Protein AF-0000000086333723 (afdb_homodimer)

Foldseek 3Di:
DVVVVVVLVVVLVVLVVVLVVLLLVQLVVLLVVQVVVVVVLLVVLVVVLVVVCVVPVVDDSVNVLVVVVVVCVVVLNLQCRPPPPPPPPCRDSLNSSLQSLLLLLLLHQPNDDGDDPVSVVSSVVSNVPSNVSLVVSLVSLLVVVVCVQCPPQLVVCCVPVVDPSQVSLVVSLVVLVVVLCVPQQQVQLVVLCVQDVVADSVRSSVVSVSLLVSVNNNSDDPQSPHDPVVSSVSSVVVSVSNSVSNSSVSNSVVSVCPRVVNVVVVCVPPNDDCVVVVVPPVVVPVPCVVVPPPPPPDDDDPPPPPPDDPDDDPDDPDDDDDDDDDDDDDDDD/DVVVVVVVVVVLVVLVVVLVVLLLVQLVVLLVVQVVVVVVLLVVLVVVLVVVCVVPVVDDSVNVLVVVVVVCVVVLNLQCRPVPPPPPPCRPSLNSSLQSLLLLLLLHQPSDDGDDPVSVVSSVVSNVPSNVSLVVSLVSLLVVVVCVQCPPQLVVCCVPVVDPSQVSLVVSLVVLVVVLCVPQQQVQLVVLCVQDVVADSVRSSVVSVSLLVSVNNNSDDPQSPHDPVVSSVSSVVVSVSNSVSNSSVSNSVVSVCPRVVNVVVVCVPPNDDCVVVVVPPVVVVVPCVVVPPPPPPPPPPPPPPDPPPPDPPPDDPDDPDDPDDDDDDDDDD

pLDDT: mean 70.88, std 24.93, range [18.16, 96.94]

Structure (mmCIF, N/CA/C/O backbone):
data_AF-0000000086333723-model_v1
#
loop_
_entity.id
_entity.type
_entity.pdbx_description
1 polymer 'Potassium channel domain-containing protein'
#
loop_
_atom_site.group_PDB
_atom_site.id
_atom_site.type_symbol
_atom_site.label_atom_id
_atom_site.label_alt_id
_atom_site.label_comp_id
_atom_site.label_asym_id
_atom_site.label_entity_id
_atom_site.label_seq_id
_atom_site.pdbx_PDB_ins_code
_atom_site.Cartn_x
_atom_site.Cartn_y
_atom_site.Cartn_z
_atom_site.occupancy
_atom_site.B_iso_or_equiv
_atom_site.auth_seq_id
_atom_site.auth_comp_id
_atom_site.auth_asym_id
_atom_site.auth_atom_id
_atom_site.pdbx_PDB_model_num
ATOM 1 N N . MET A 1 1 ? 24.734 -28.641 -18.281 1 57.97 1 MET A N 1
ATOM 2 C CA . MET A 1 1 ? 23.984 -28.344 -17.062 1 57.97 1 MET A CA 1
ATOM 3 C C . MET A 1 1 ? 24.625 -27.188 -16.297 1 57.97 1 MET A C 1
ATOM 5 O O . MET A 1 1 ? 23.938 -26.266 -15.844 1 57.97 1 MET A O 1
ATOM 9 N N . ALA A 1 2 ? 25.969 -27.141 -16.312 1 63.78 2 ALA A N 1
ATOM 10 C CA . ALA A 1 2 ? 26.719 -26.094 -15.617 1 63.78 2 ALA A CA 1
ATOM 11 C C . ALA A 1 2 ? 26.609 -24.766 -16.359 1 63.78 2 ALA A C 1
ATOM 13 O O . ALA A 1 2 ? 26.469 -23.703 -15.727 1 63.78 2 ALA A O 1
ATOM 14 N N . LEU A 1 3 ? 26.547 -24.797 -17.625 1 61.94 3 LEU A N 1
ATOM 15 C CA . LEU A 1 3 ? 26.484 -23.578 -18.422 1 61.94 3 LEU A CA 1
ATOM 16 C C . LEU A 1 3 ? 25.141 -22.891 -18.25 1 61.94 3 LEU A C 1
ATOM 18 O O . LEU A 1 3 ? 25.078 -21.656 -18.141 1 61.94 3 LEU A O 1
ATOM 22 N N . ARG A 1 4 ? 24.125 -23.656 -18.172 1 65.62 4 ARG A N 1
ATOM 23 C CA . ARG A 1 4 ? 22.797 -23.109 -17.969 1 65.62 4 ARG A CA 1
ATOM 24 C C . ARG A 1 4 ? 22.656 -22.469 -16.594 1 65.62 4 ARG A C 1
ATOM 26 O O . ARG A 1 4 ? 22.016 -21.422 -16.438 1 65.62 4 ARG A O 1
ATOM 33 N N . ARG A 1 5 ? 23.312 -23.125 -15.695 1 69.44 5 ARG A N 1
ATOM 34 C CA . ARG A 1 5 ? 23.312 -22.578 -14.344 1 69.44 5 ARG A CA 1
ATOM 35 C C . ARG A 1 5 ? 24.062 -21.25 -14.297 1 69.44 5 ARG A C 1
ATOM 37 O O . ARG A 1 5 ? 23.609 -20.297 -13.633 1 69.44 5 ARG A O 1
ATOM 44 N N . LEU A 1 6 ? 25.109 -21.234 -14.945 1 68.19 6 LEU A N 1
ATOM 45 C CA . LEU A 1 6 ? 25.891 -20 -14.984 1 68.19 6 LEU A CA 1
ATOM 46 C C . LEU A 1 6 ? 25.109 -18.891 -15.695 1 68.19 6 LEU A C 1
ATOM 48 O O . LEU A 1 6 ? 25.156 -17.734 -15.281 1 68.19 6 LEU A O 1
ATOM 52 N N . LEU A 1 7 ? 24.438 -19.219 -16.688 1 67.75 7 LEU A N 1
ATOM 53 C CA . LEU A 1 7 ? 23.656 -18.234 -17.438 1 67.75 7 LEU A CA 1
ATOM 54 C C . LEU A 1 7 ? 22.484 -17.734 -16.609 1 67.75 7 LEU A C 1
ATOM 56 O O . LEU A 1 7 ? 22.156 -16.547 -16.656 1 67.75 7 LEU A O 1
ATOM 60 N N . ARG A 1 8 ? 22.047 -18.703 -15.898 1 71.94 8 ARG A N 1
ATOM 61 C CA . ARG A 1 8 ? 20.922 -18.344 -15.039 1 71.94 8 ARG A CA 1
ATOM 62 C C . ARG A 1 8 ? 21.375 -17.422 -13.914 1 71.94 8 ARG A C 1
ATOM 64 O O . ARG A 1 8 ? 20.688 -16.453 -13.57 1 71.94 8 ARG A O 1
ATOM 71 N N . GLU A 1 9 ? 22.469 -17.766 -13.414 1 75.56 9 GLU A N 1
ATOM 72 C CA . GLU A 1 9 ? 23.031 -16.922 -12.359 1 75.56 9 GLU A CA 1
ATOM 73 C C . GLU A 1 9 ? 23.359 -15.531 -12.875 1 75.56 9 GLU A C 1
ATOM 75 O O . GLU A 1 9 ? 23.141 -14.531 -12.188 1 75.56 9 GLU A O 1
ATOM 80 N N . ARG A 1 10 ? 23.812 -15.547 -14.039 1 75.81 10 ARG A N 1
ATOM 81 C CA . ARG A 1 10 ? 24.141 -14.258 -14.641 1 75.81 10 ARG A CA 1
ATOM 82 C C . ARG A 1 10 ? 22.875 -13.461 -14.945 1 75.81 10 ARG A C 1
ATOM 84 O O . ARG A 1 10 ? 22.844 -12.242 -14.766 1 75.81 10 ARG A O 1
ATOM 91 N N . ALA A 1 11 ? 21.906 -14.164 -15.336 1 79 11 ALA A N 1
ATOM 92 C CA . ALA A 1 11 ? 20.641 -13.5 -15.648 1 79 11 ALA A CA 1
ATOM 93 C C . ALA A 1 11 ? 19.984 -12.93 -14.391 1 79 11 ALA A C 1
ATOM 95 O O . ALA A 1 11 ? 19.438 -11.828 -14.414 1 79 11 ALA A O 1
ATOM 96 N N . PHE A 1 12 ? 20.109 -13.664 -13.383 1 81.56 12 PHE A N 1
ATOM 97 C CA . PHE A 1 12 ? 19.562 -13.195 -12.109 1 81.56 12 PHE A CA 1
ATOM 98 C C . PHE A 1 12 ? 20.328 -11.969 -11.617 1 81.56 12 PHE A C 1
ATOM 100 O O . PHE A 1 12 ? 19.734 -11.016 -11.117 1 81.56 12 PHE A O 1
ATOM 107 N N . CYS A 1 13 ? 21.609 -12.023 -11.758 1 83.56 13 CYS A N 1
ATOM 108 C CA . CYS A 1 13 ? 22.422 -10.883 -11.367 1 83.56 13 CYS A CA 1
ATOM 109 C C . CYS A 1 13 ? 22.094 -9.656 -12.211 1 83.56 13 CYS A C 1
ATOM 111 O O . CYS A 1 13 ? 22.047 -8.539 -11.703 1 83.56 13 CYS A O 1
ATOM 113 N N . LEU A 1 14 ? 21.797 -9.867 -13.406 1 86.44 14 LEU A N 1
ATOM 114 C CA . LEU A 1 14 ? 21.422 -8.766 -14.289 1 86.44 14 LEU A CA 1
ATOM 115 C C . LEU A 1 14 ? 20.078 -8.172 -13.883 1 86.44 14 LEU A C 1
ATOM 117 O O . LEU A 1 14 ? 19.891 -6.953 -13.922 1 86.44 14 LEU A O 1
ATOM 121 N N . LEU A 1 15 ? 19.203 -9.016 -13.516 1 86.94 15 LEU A N 1
ATOM 122 C CA . LEU A 1 15 ? 17.891 -8.539 -13.07 1 86.94 15 LEU A CA 1
ATOM 123 C C . LEU A 1 15 ? 18.016 -7.75 -11.766 1 86.94 15 LEU A C 1
ATOM 125 O O . LEU A 1 15 ? 17.375 -6.707 -11.609 1 86.94 15 LEU A O 1
ATOM 129 N N . ALA A 1 16 ? 18.844 -8.227 -10.883 1 87.31 16 ALA A N 1
ATOM 130 C CA . ALA A 1 16 ? 19.047 -7.555 -9.602 1 87.31 16 ALA A CA 1
ATOM 131 C C . ALA A 1 16 ? 19.719 -6.207 -9.797 1 87.31 16 ALA A C 1
ATOM 133 O O . ALA A 1 16 ? 19.312 -5.203 -9.211 1 87.31 16 ALA A O 1
ATOM 134 N N . VAL A 1 17 ? 20.719 -6.188 -10.633 1 90.75 17 VAL A N 1
ATOM 135 C CA . VAL A 1 17 ? 21.438 -4.949 -10.914 1 90.75 17 VAL A CA 1
ATOM 136 C C . VAL A 1 17 ? 20.516 -3.984 -11.656 1 90.75 17 VAL A C 1
ATOM 138 O O . VAL A 1 17 ? 20.516 -2.781 -11.383 1 90.75 17 VAL A O 1
ATOM 141 N N . GLY A 1 18 ? 19.766 -4.523 -12.594 1 91.56 18 GLY A N 1
ATOM 142 C CA . GLY A 1 18 ? 18.781 -3.711 -13.289 1 91.56 18 GLY A CA 1
ATOM 143 C C . GLY A 1 18 ? 17.766 -3.084 -12.367 1 91.56 18 GLY A C 1
ATOM 144 O O . GLY A 1 18 ? 17.359 -1.938 -12.562 1 91.56 18 GLY A O 1
ATOM 145 N N . TYR A 1 19 ? 17.375 -3.812 -11.383 1 92.44 19 TYR A N 1
ATOM 146 C CA . TYR A 1 19 ? 16.406 -3.299 -10.414 1 92.44 19 TYR A CA 1
ATOM 147 C C . TYR A 1 19 ? 17.016 -2.182 -9.578 1 92.44 19 TYR A C 1
ATOM 149 O O . TYR A 1 19 ? 16.375 -1.164 -9.32 1 92.44 19 TYR A O 1
ATOM 157 N N . VAL A 1 20 ? 18.25 -2.332 -9.125 1 92.25 20 VAL A N 1
ATOM 158 C CA . VAL A 1 20 ? 18.953 -1.303 -8.352 1 92.25 20 VAL A CA 1
ATOM 159 C C . VAL A 1 20 ? 19.109 -0.044 -9.203 1 92.25 20 VAL A C 1
ATOM 161 O O . VAL A 1 20 ? 18.922 1.072 -8.711 1 92.25 20 VAL A O 1
ATOM 164 N N . LEU A 1 21 ? 19.359 -0.214 -10.453 1 94.19 21 LEU A N 1
ATOM 165 C CA . LEU A 1 21 ? 19.484 0.912 -11.375 1 94.19 21 LEU A CA 1
ATOM 166 C C . LEU A 1 21 ? 18.141 1.599 -11.562 1 94.19 21 LEU A C 1
ATOM 168 O O . LEU A 1 21 ? 18.062 2.826 -11.648 1 94.19 21 LEU A O 1
ATOM 172 N N . LEU A 1 22 ? 17.141 0.774 -11.648 1 95.44 22 LEU A N 1
ATOM 173 C CA . LEU A 1 22 ? 15.789 1.322 -11.766 1 95.44 22 LEU A CA 1
ATOM 174 C C . LEU A 1 22 ? 15.453 2.182 -10.547 1 95.44 22 LEU A C 1
ATOM 176 O O . LEU A 1 22 ? 14.883 3.268 -10.695 1 95.44 22 LEU A O 1
ATOM 180 N N . LEU A 1 23 ? 15.828 1.769 -9.398 1 95.06 23 LEU A N 1
ATOM 181 C CA . LEU A 1 23 ? 15.578 2.525 -8.18 1 95.06 23 LEU A CA 1
ATOM 182 C C . LEU A 1 23 ? 16.406 3.805 -8.156 1 95.06 23 LEU A C 1
ATOM 184 O O . LEU A 1 23 ? 15.898 4.875 -7.82 1 95.06 23 LEU A O 1
ATOM 188 N N . ALA A 1 24 ? 17.656 3.73 -8.523 1 94.69 24 ALA A N 1
ATOM 189 C CA . ALA A 1 24 ? 18.547 4.891 -8.523 1 94.69 24 ALA A CA 1
ATOM 190 C C . ALA A 1 24 ? 18.078 5.938 -9.531 1 94.69 24 ALA A C 1
ATOM 192 O O . ALA A 1 24 ? 18.047 7.129 -9.227 1 94.69 24 ALA A O 1
ATOM 193 N N . LEU A 1 25 ? 17.672 5.457 -10.68 1 95.19 25 LEU A N 1
ATOM 194 C CA . LEU A 1 25 ? 17.188 6.371 -11.719 1 95.19 25 LEU A CA 1
ATOM 195 C C . LEU A 1 25 ? 15.867 7.012 -11.312 1 95.19 25 LEU A C 1
ATOM 197 O O . LEU A 1 25 ? 15.625 8.18 -11.609 1 95.19 25 LEU A O 1
ATOM 201 N N . GLY A 1 26 ? 15.086 6.23 -10.688 1 95.31 26 GLY A N 1
ATOM 202 C CA . GLY A 1 26 ? 13.844 6.805 -10.188 1 95.31 26 GLY A CA 1
ATOM 203 C C . GLY A 1 26 ? 14.062 7.867 -9.133 1 95.31 26 GLY A C 1
ATOM 204 O O . GLY A 1 26 ? 13.406 8.906 -9.148 1 95.31 26 GLY A O 1
ATOM 205 N N . GLY A 1 27 ? 14.922 7.562 -8.156 1 94.19 27 GLY A N 1
ATOM 206 C CA . GLY A 1 27 ? 15.242 8.547 -7.133 1 94.19 27 GLY A CA 1
ATOM 207 C C . GLY A 1 27 ? 15.828 9.828 -7.703 1 94.19 27 GLY A C 1
ATOM 208 O O . GLY A 1 27 ? 15.43 10.922 -7.309 1 94.19 27 GLY A O 1
ATOM 209 N N . LEU A 1 28 ? 16.75 9.68 -8.648 1 94.31 28 LEU A N 1
ATOM 210 C CA . LEU A 1 28 ? 17.375 10.836 -9.281 1 94.31 28 LEU A CA 1
ATOM 211 C C . LEU A 1 28 ? 16.359 11.625 -10.102 1 94.31 28 LEU A C 1
ATOM 213 O O . LEU A 1 28 ? 16.344 12.859 -10.047 1 94.31 28 LEU A O 1
ATOM 217 N N . GLY A 1 29 ? 15.594 10.898 -10.867 1 93.75 29 GLY A N 1
ATOM 218 C CA . GLY A 1 29 ? 14.57 11.562 -11.656 1 93.75 29 GLY A CA 1
ATOM 219 C C . GLY A 1 29 ? 13.562 12.32 -10.82 1 93.75 29 GLY A C 1
ATOM 220 O O . GLY A 1 29 ? 13.211 13.453 -11.133 1 93.75 29 GLY A O 1
ATOM 221 N N . PHE A 1 30 ? 13.117 11.711 -9.766 1 92.75 30 PHE A N 1
ATOM 222 C CA . PHE A 1 30 ? 12.141 12.352 -8.883 1 92.75 30 PHE A CA 1
ATOM 223 C C . PHE A 1 30 ? 12.75 13.562 -8.195 1 92.75 30 PHE A C 1
ATOM 225 O O . PHE A 1 30 ? 12.086 14.594 -8.039 1 92.75 30 PHE A O 1
ATOM 232 N N . MET A 1 31 ? 13.984 13.438 -7.789 1 91.31 31 MET A N 1
ATOM 233 C CA . MET A 1 31 ? 14.68 14.555 -7.148 1 91.31 31 MET A CA 1
ATOM 234 C C . MET A 1 31 ? 14.781 15.742 -8.094 1 91.31 31 MET A C 1
ATOM 236 O O . MET A 1 31 ? 14.484 16.875 -7.703 1 91.31 31 MET A O 1
ATOM 240 N N . LEU A 1 32 ? 15.102 15.555 -9.336 1 91.38 32 LEU A N 1
ATOM 241 C CA . LEU A 1 32 ? 15.312 16.625 -10.305 1 91.38 32 LEU A CA 1
ATOM 242 C C . LEU A 1 32 ? 13.984 17.266 -10.695 1 91.38 32 LEU A C 1
ATOM 244 O O . LEU A 1 32 ? 13.914 18.484 -10.867 1 91.38 32 LEU A O 1
ATOM 248 N N . LEU A 1 33 ? 12.969 16.516 -10.766 1 90.38 33 LEU A N 1
ATOM 249 C CA . LEU A 1 33 ? 11.672 17.031 -11.195 1 90.38 33 LEU A CA 1
ATOM 250 C C . LEU A 1 33 ? 11.031 17.875 -10.102 1 90.38 33 LEU A C 1
ATOM 252 O O . LEU A 1 33 ? 10.352 18.859 -10.391 1 90.38 33 LEU A O 1
ATOM 256 N N . GLU A 1 34 ? 11.211 17.469 -8.836 1 88.88 34 GLU A N 1
ATOM 257 C CA . GLU A 1 34 ? 10.438 18.078 -7.754 1 88.88 34 GLU A CA 1
ATOM 258 C C . GLU A 1 34 ? 11.258 19.125 -7.016 1 88.88 34 GLU A C 1
ATOM 260 O O . GLU A 1 34 ? 10.711 19.906 -6.227 1 88.88 34 GLU A O 1
ATOM 265 N N . ARG A 1 35 ? 12.453 19.281 -7.273 1 83.31 35 ARG A N 1
ATOM 266 C CA . ARG A 1 35 ? 13.312 20.219 -6.562 1 83.31 35 ARG A CA 1
ATOM 267 C C . ARG A 1 35 ? 12.836 21.656 -6.754 1 83.31 35 ARG A C 1
ATOM 269 O O . ARG A 1 35 ? 12.797 22.438 -5.797 1 83.31 35 ARG A O 1
ATOM 276 N N . THR A 1 36 ? 12.445 21.922 -7.91 1 82.12 36 THR A N 1
ATOM 277 C CA . THR A 1 36 ? 12.039 23.297 -8.203 1 82.12 36 THR A CA 1
ATOM 278 C C . THR A 1 36 ? 10.703 23.625 -7.543 1 82.12 36 THR A C 1
ATOM 280 O O . THR A 1 36 ? 10.539 24.703 -6.965 1 82.12 36 THR A O 1
ATOM 283 N N . GLU A 1 37 ? 9.797 22.719 -7.621 1 80.44 37 GLU A N 1
ATOM 284 C CA . GLU A 1 37 ? 8.477 22.953 -7.039 1 80.44 37 GLU A CA 1
ATOM 285 C C . GLU A 1 37 ? 8.555 23.031 -5.516 1 80.44 37 GLU A C 1
ATOM 287 O O . GLU A 1 37 ? 7.809 23.797 -4.887 1 80.44 37 GLU A O 1
ATOM 292 N N . GLU A 1 38 ? 9.398 22.25 -4.953 1 78.5 38 GLU A N 1
ATOM 293 C CA . GLU A 1 38 ? 9.578 22.266 -3.502 1 78.5 38 GLU A CA 1
ATOM 294 C C . GLU A 1 38 ? 10.07 23.641 -3.029 1 78.5 38 GLU A C 1
ATOM 296 O O . GLU A 1 38 ? 9.594 24.156 -2.016 1 78.5 38 GLU A O 1
ATOM 301 N N . SER A 1 39 ? 10.953 24.141 -3.746 1 78.06 39 SER A N 1
ATOM 302 C CA . SER A 1 39 ? 11.484 25.438 -3.369 1 78.06 39 SER A CA 1
ATOM 303 C C . SER A 1 39 ? 10.43 26.531 -3.496 1 78.06 39 SER A C 1
ATOM 305 O O . SER A 1 39 ? 10.383 27.453 -2.682 1 78.06 39 SER A O 1
ATOM 307 N N . ALA A 1 40 ? 9.625 26.359 -4.484 1 77.38 40 ALA A N 1
ATOM 308 C CA . ALA A 1 40 ? 8.555 27.344 -4.672 1 77.38 40 ALA A CA 1
ATOM 309 C C . ALA A 1 40 ? 7.539 27.266 -3.529 1 77.38 40 ALA A C 1
ATOM 311 O O . ALA A 1 40 ? 7.074 28.297 -3.037 1 77.38 40 ALA A O 1
ATOM 312 N N . LEU A 1 41 ? 7.191 26.047 -3.146 1 73.94 41 LEU A N 1
ATOM 313 C CA . LEU A 1 41 ? 6.242 25.859 -2.057 1 73.94 41 LEU A CA 1
ATOM 314 C C . LEU A 1 41 ? 6.816 26.375 -0.741 1 73.94 41 LEU A C 1
ATOM 316 O O . LEU A 1 41 ? 6.094 26.969 0.06 1 73.94 41 LEU A O 1
ATOM 320 N N . ALA A 1 42 ? 8.039 26.109 -0.513 1 74.12 42 ALA A N 1
ATOM 321 C CA . ALA A 1 42 ? 8.695 26.594 0.699 1 74.12 42 ALA A CA 1
ATOM 322 C C . ALA A 1 42 ? 8.703 28.109 0.739 1 74.12 42 ALA A C 1
ATOM 324 O O . ALA A 1 42 ? 8.492 28.719 1.795 1 74.12 42 ALA A O 1
ATOM 325 N N . ALA A 1 43 ? 8.93 28.641 -0.372 1 75.75 43 ALA A N 1
ATOM 326 C CA . ALA A 1 43 ? 8.922 30.109 -0.461 1 75.75 43 ALA A CA 1
ATOM 327 C C . ALA A 1 43 ? 7.531 30.672 -0.189 1 75.75 43 ALA A C 1
ATOM 329 O O . ALA A 1 43 ? 7.391 31.672 0.504 1 75.75 43 ALA A O 1
ATOM 330 N N . GLU A 1 44 ? 6.555 30 -0.724 1 74.06 44 GLU A N 1
ATOM 331 C CA . GLU A 1 44 ? 5.18 30.422 -0.494 1 74.06 44 GLU A CA 1
ATOM 332 C C . GLU A 1 44 ? 4.805 30.312 0.981 1 74.06 44 GLU A C 1
ATOM 334 O O . GLU A 1 44 ? 4.152 31.203 1.531 1 74.06 44 GLU A O 1
ATOM 339 N N . ALA A 1 45 ? 5.184 29.219 1.586 1 73.12 45 ALA A N 1
ATOM 340 C CA . ALA A 1 45 ? 4.891 29 3.002 1 73.12 45 ALA A CA 1
ATOM 341 C C . ALA A 1 45 ? 5.594 30.047 3.863 1 73.12 45 ALA A C 1
ATOM 343 O O . ALA A 1 45 ? 5.016 30.562 4.824 1 73.12 45 ALA A O 1
ATOM 344 N N . ARG A 1 46 ? 6.781 30.344 3.51 1 73.56 46 ARG A N 1
ATOM 345 C CA . ARG A 1 46 ? 7.52 31.375 4.227 1 73.56 46 ARG A CA 1
ATOM 346 C C . ARG A 1 46 ? 6.875 32.75 4.031 1 73.56 46 ARG A C 1
ATOM 348 O O . ARG A 1 46 ? 6.828 33.562 4.965 1 73.56 46 ARG A O 1
ATOM 355 N N . GLY A 1 47 ? 6.438 32.875 2.848 1 76.56 47 GLY A N 1
ATOM 356 C CA . GLY A 1 47 ? 5.746 34.125 2.576 1 76.56 47 GLY A CA 1
ATOM 357 C C . GLY A 1 47 ? 4.465 34.281 3.371 1 76.56 47 GLY A C 1
ATOM 358 O O . GLY A 1 47 ? 4.184 35.344 3.9 1 76.56 47 GLY A O 1
ATOM 359 N N . LEU A 1 48 ? 3.639 33.25 3.467 1 75.44 48 LEU A N 1
ATOM 360 C CA . LEU A 1 48 ? 2.4 33.25 4.234 1 75.44 48 LEU A CA 1
ATOM 361 C C . LEU A 1 48 ? 2.68 33.5 5.715 1 75.44 48 LEU A C 1
ATOM 363 O O . LEU A 1 48 ? 1.96 34.281 6.367 1 75.44 48 LEU A O 1
ATOM 367 N N . ARG A 1 49 ? 3.684 32.812 6.203 1 77.56 49 ARG A N 1
ATOM 368 C CA . ARG A 1 49 ? 4.078 33 7.598 1 77.56 49 ARG A CA 1
ATOM 369 C C . ARG A 1 49 ? 4.508 34.438 7.863 1 77.56 49 ARG A C 1
ATOM 371 O O . ARG A 1 49 ? 4.094 35.031 8.852 1 77.56 49 ARG A O 1
ATOM 378 N N . ALA A 1 50 ? 5.305 34.938 6.969 1 81.38 50 ALA A N 1
ATOM 379 C CA . ALA A 1 50 ? 5.801 36.312 7.121 1 81.38 50 ALA A CA 1
ATOM 380 C C . ALA A 1 50 ? 4.66 37.312 7.043 1 81.38 50 ALA A C 1
ATOM 382 O O . ALA A 1 50 ? 4.621 38.281 7.812 1 81.38 50 ALA A O 1
ATOM 383 N N . ARG A 1 51 ? 3.785 37.125 6.148 1 82.69 51 ARG A N 1
ATOM 384 C CA . ARG A 1 51 ? 2.639 38.031 6.004 1 82.69 51 ARG A CA 1
ATOM 385 C C . ARG A 1 51 ? 1.755 38 7.246 1 82.69 51 ARG A C 1
ATOM 387 O O . ARG A 1 51 ? 1.255 39.031 7.691 1 82.69 51 ARG A O 1
ATOM 394 N N . PHE A 1 52 ? 1.507 36.812 7.82 1 81.88 52 PHE A N 1
ATOM 395 C CA . PHE A 1 52 ? 0.69 36.656 9.016 1 81.88 52 PHE A CA 1
ATOM 396 C C . PHE A 1 52 ? 1.326 37.375 10.203 1 81.88 52 PHE A C 1
ATOM 398 O O . PHE A 1 52 ? 0.635 38.062 10.977 1 81.88 52 PHE A O 1
ATOM 405 N N . LEU A 1 53 ? 2.604 37.219 10.336 1 83.38 53 LEU A N 1
ATOM 406 C CA . LEU A 1 53 ? 3.32 37.875 11.438 1 83.38 53 LEU A CA 1
ATOM 407 C C . LEU A 1 53 ? 3.334 39.375 11.281 1 83.38 53 LEU A C 1
ATOM 409 O O . LEU A 1 53 ? 3.326 40.094 12.281 1 83.38 53 LEU A O 1
ATOM 413 N N . ARG A 1 54 ? 3.359 39.781 10.055 1 84.62 54 ARG A N 1
ATOM 414 C CA . ARG A 1 54 ? 3.326 41.219 9.789 1 84.62 54 ARG A CA 1
ATOM 415 C C . ARG A 1 54 ? 1.958 41.812 10.125 1 84.62 54 ARG A C 1
ATOM 417 O O . ARG A 1 54 ? 1.863 42.906 10.664 1 84.62 54 ARG A O 1
ATOM 424 N N . GLU A 1 55 ? 0.91 41.125 9.781 1 85.62 55 GLU A N 1
ATOM 425 C CA . GLU A 1 55 ? -0.455 41.594 10.008 1 85.62 55 GLU A CA 1
ATOM 426 C C . GLU A 1 55 ? -0.837 41.5 11.477 1 85.62 55 GLU A C 1
ATOM 428 O O . GLU A 1 55 ? -1.723 42.219 11.945 1 85.62 55 GLU A O 1
ATOM 433 N N . HIS A 1 56 ? -0.247 40.562 12.172 1 83.44 56 HIS A N 1
ATOM 434 C CA . HIS A 1 56 ? -0.53 40.406 13.594 1 83.44 56 HIS A CA 1
ATOM 435 C C . HIS A 1 56 ? 0.745 40.5 14.43 1 83.44 56 HIS A C 1
ATOM 437 O O . HIS A 1 56 ? 1.275 39.469 14.875 1 83.44 56 HIS A O 1
ATOM 443 N N . PRO A 1 57 ? 1.181 41.688 14.719 1 81.44 57 PRO A N 1
ATOM 444 C CA . PRO A 1 57 ? 2.467 41.906 15.383 1 81.44 57 PRO A CA 1
ATOM 445 C C . PRO A 1 57 ? 2.479 41.406 16.828 1 81.44 57 PRO A C 1
ATOM 447 O O . PRO A 1 57 ? 3.549 41.219 17.422 1 81.44 57 PRO A O 1
ATOM 450 N N . CYS A 1 58 ? 1.35 41 17.391 1 81.81 58 CYS A N 1
ATOM 451 C CA . CYS A 1 58 ? 1.284 40.531 18.766 1 81.81 58 CYS A CA 1
ATOM 452 C C . CYS A 1 58 ? 1.778 39.094 18.844 1 81.81 58 CYS A C 1
ATOM 454 O O . CYS A 1 58 ? 2.094 38.594 19.938 1 81.81 58 CYS A O 1
ATOM 456 N N . VAL A 1 59 ? 1.78 38.5 17.703 1 82.81 59 VAL A N 1
ATOM 457 C CA . VAL A 1 59 ? 2.168 37.094 17.688 1 82.81 59 VAL A CA 1
ATOM 458 C C . VAL A 1 59 ? 3.67 36.969 17.453 1 82.81 59 VAL A C 1
ATOM 460 O O . VAL A 1 59 ? 4.188 37.469 16.453 1 82.81 59 VAL A O 1
ATOM 463 N N . ARG A 1 60 ? 4.383 36.469 18.453 1 81.81 60 ARG A N 1
ATOM 464 C CA . ARG A 1 60 ? 5.801 36.188 18.266 1 81.81 60 ARG A CA 1
ATOM 465 C C . ARG A 1 60 ? 6.004 35 17.328 1 81.81 60 ARG A C 1
ATOM 467 O O . ARG A 1 60 ? 5.215 34.031 17.344 1 81.81 60 ARG A O 1
ATOM 474 N N . ALA A 1 61 ? 6.926 35.031 16.5 1 81.06 61 ALA A N 1
ATOM 475 C CA . ALA A 1 61 ? 7.25 33.969 15.547 1 81.06 61 ALA A CA 1
ATOM 476 C C . ALA A 1 61 ? 7.398 32.625 16.25 1 81.06 61 ALA A C 1
ATOM 478 O O . ALA A 1 61 ? 6.922 31.594 15.758 1 81.06 61 ALA A O 1
ATOM 479 N N . ARG A 1 62 ? 7.945 32.656 17.406 1 77.69 62 ARG A N 1
ATOM 480 C CA . ARG A 1 62 ? 8.18 31.438 18.156 1 77.69 62 ARG A CA 1
ATOM 481 C C . ARG A 1 62 ? 6.863 30.828 18.625 1 77.69 62 ARG A C 1
ATOM 483 O O . ARG A 1 62 ? 6.711 29.609 18.656 1 77.69 62 ARG A O 1
ATOM 490 N N . ALA A 1 63 ? 5.922 31.672 18.938 1 77 63 ALA A N 1
ATOM 491 C CA . ALA A 1 63 ? 4.625 31.203 19.406 1 77 63 ALA A CA 1
ATOM 492 C C . ALA A 1 63 ? 3.834 30.547 18.281 1 77 63 ALA A C 1
ATOM 494 O O . ALA A 1 63 ? 3.17 29.531 18.484 1 77 63 ALA A O 1
ATOM 495 N N . LEU A 1 64 ? 3.938 31.188 17.125 1 77.12 64 LEU A N 1
ATOM 496 C CA . LEU A 1 64 ? 3.258 30.625 15.969 1 77.12 64 LEU A CA 1
ATOM 497 C C . LEU A 1 64 ? 3.859 29.281 15.586 1 77.12 64 LEU A C 1
ATOM 499 O O . LEU A 1 64 ? 3.129 28.328 15.273 1 77.12 64 LEU A O 1
ATOM 503 N N . ASP A 1 65 ? 5.18 29.172 15.664 1 72.94 65 ASP A N 1
ATOM 504 C CA . ASP A 1 65 ? 5.859 27.922 15.359 1 72.94 65 ASP A CA 1
ATOM 505 C C . ASP A 1 65 ? 5.504 26.844 16.375 1 72.94 65 ASP A C 1
ATOM 507 O O . ASP A 1 65 ? 5.344 25.672 16.016 1 72.94 65 ASP A O 1
ATOM 511 N N . ALA A 1 66 ? 5.383 27.219 17.609 1 72.62 66 ALA A N 1
ATOM 512 C CA . ALA A 1 66 ? 5.008 26.266 18.656 1 72.62 66 ALA A CA 1
ATOM 513 C C . ALA A 1 66 ? 3.59 25.75 18.453 1 72.62 66 ALA A C 1
ATOM 515 O O . ALA A 1 66 ? 3.32 24.562 18.641 1 72.62 66 ALA A O 1
ATOM 516 N N . LEU A 1 67 ? 2.74 26.656 18.031 1 71.62 67 LEU A N 1
ATOM 517 C CA . LEU A 1 67 ? 1.373 26.25 17.734 1 71.62 67 LEU A CA 1
ATOM 518 C C . LEU A 1 67 ? 1.34 25.266 16.562 1 71.62 67 LEU A C 1
ATOM 520 O O . LEU A 1 67 ? 0.65 24.25 16.625 1 71.62 67 LEU A O 1
ATOM 524 N N . ALA A 1 68 ? 2.084 25.641 15.555 1 70.12 68 ALA A N 1
ATOM 525 C CA . ALA A 1 68 ? 2.139 24.781 14.367 1 70.12 68 ALA A CA 1
ATOM 526 C C . ALA A 1 68 ? 2.695 23.406 14.711 1 70.12 68 ALA A C 1
ATOM 528 O O . ALA A 1 68 ? 2.178 22.391 14.242 1 70.12 68 ALA A O 1
ATOM 529 N N . ARG A 1 69 ? 3.66 23.328 15.531 1 65.94 69 ARG A N 1
ATOM 530 C CA . ARG A 1 69 ? 4.273 22.062 15.938 1 65.94 69 ARG A CA 1
ATOM 531 C C . ARG A 1 69 ? 3.309 21.234 16.766 1 65.94 69 ARG A C 1
ATOM 533 O O . ARG A 1 69 ? 3.184 20.016 16.562 1 65.94 69 ARG A O 1
ATOM 540 N N . ARG A 1 70 ? 2.672 21.859 17.688 1 66.25 70 ARG A N 1
ATOM 541 C CA . ARG A 1 70 ? 1.732 21.141 18.547 1 66.25 70 ARG A CA 1
ATOM 542 C C . ARG A 1 70 ? 0.519 20.672 17.766 1 66.25 70 ARG A C 1
ATOM 544 O O . ARG A 1 70 ? -0.012 19.594 18.016 1 66.25 70 ARG A O 1
ATOM 551 N N . ALA A 1 71 ? 0.127 21.531 16.859 1 64.62 71 ALA A N 1
ATOM 552 C CA . ALA A 1 71 ? -0.999 21.156 16.016 1 64.62 71 ALA A CA 1
ATOM 553 C C . ALA A 1 71 ? -0.641 19.969 15.125 1 64.62 71 ALA A C 1
ATOM 555 O O . ALA A 1 71 ? -1.468 19.078 14.906 1 64.62 71 ALA A O 1
ATOM 556 N N . LEU A 1 72 ? 0.547 20.016 14.664 1 61.72 72 LEU A N 1
ATOM 557 C CA . LEU A 1 72 ? 1.024 18.906 13.828 1 61.72 72 LEU A CA 1
ATOM 558 C C . LEU A 1 72 ? 1.185 17.641 14.648 1 61.72 72 LEU A C 1
ATOM 560 O O . LEU A 1 72 ? 0.887 16.547 14.164 1 61.72 72 LEU A O 1
ATOM 564 N N . HIS A 1 73 ? 1.695 17.75 15.828 1 56.88 73 HIS A N 1
ATOM 565 C CA . HIS A 1 73 ? 1.833 16.594 16.719 1 56.88 73 HIS A CA 1
ATOM 566 C C . HIS A 1 73 ? 0.47 16.031 17.094 1 56.88 73 HIS A C 1
ATOM 568 O O . HIS A 1 73 ? 0.304 14.805 17.188 1 56.88 73 HIS A O 1
ATOM 574 N N . ALA A 1 74 ? -0.388 16.891 17.453 1 53.28 74 ALA A N 1
ATOM 575 C CA . ALA A 1 74 ? -1.732 16.453 17.812 1 53.28 74 ALA A CA 1
ATOM 576 C C . ALA A 1 74 ? -2.418 15.758 16.641 1 53.28 74 ALA A C 1
ATOM 578 O O . ALA A 1 74 ? -3.23 14.852 16.844 1 53.28 74 ALA A O 1
ATOM 579 N N . GLY A 1 75 ? -2.225 16.266 15.445 1 49.19 75 GLY A N 1
ATOM 580 C CA . GLY A 1 75 ? -2.898 15.688 14.297 1 49.19 75 GLY A CA 1
ATOM 581 C C . GLY A 1 75 ? -2.188 14.469 13.734 1 49.19 75 GLY A C 1
ATOM 582 O O . GLY A 1 75 ? -2.65 13.859 12.766 1 49.19 75 GLY A O 1
ATOM 583 N N . GLY A 1 76 ? -1.304 13.961 14.578 1 44.62 76 GLY A N 1
ATOM 584 C CA . GLY A 1 76 ? -0.613 12.75 14.172 1 44.62 76 GLY A CA 1
ATOM 585 C C . GLY A 1 76 ? 0.098 12.883 12.844 1 44.62 76 GLY A C 1
ATOM 586 O O . GLY A 1 76 ? 0.667 11.914 12.336 1 44.62 76 GLY A O 1
ATOM 587 N N . ARG A 1 77 ? -0.225 14 12.094 1 43.41 77 ARG A N 1
ATOM 588 C CA . ARG A 1 77 ? 0.261 14.094 10.719 1 43.41 77 ARG A CA 1
ATOM 589 C C . ARG A 1 77 ? 1.575 14.867 10.656 1 43.41 77 ARG A C 1
ATOM 591 O O . ARG A 1 77 ? 1.692 15.953 11.227 1 43.41 77 ARG A O 1
ATOM 598 N N . GLY A 1 78 ? 2.756 14.281 10.859 1 36.94 78 GLY A N 1
ATOM 599 C CA . GLY A 1 78 ? 4.102 14.805 10.703 1 36.94 78 GLY A CA 1
ATOM 600 C C . GLY A 1 78 ? 4.215 15.836 9.594 1 36.94 78 GLY A C 1
ATOM 601 O O . GLY A 1 78 ? 4.914 15.609 8.602 1 36.94 78 GLY A O 1
ATOM 602 N N . VAL A 1 79 ? 3.244 16.516 9.164 1 36.56 79 VAL A N 1
ATOM 603 C CA . VAL A 1 79 ? 3.506 17.453 8.078 1 36.56 79 VAL A CA 1
ATOM 604 C C . VAL A 1 79 ? 4.543 18.484 8.523 1 36.56 79 VAL A C 1
ATOM 606 O O . VAL A 1 79 ? 4.348 19.172 9.531 1 36.56 79 VAL A O 1
ATOM 609 N N . ALA A 1 80 ? 5.758 18.266 8.102 1 37.66 80 ALA A N 1
ATOM 610 C CA . ALA A 1 80 ? 6.859 19.219 8.211 1 37.66 80 ALA A CA 1
ATOM 611 C C . ALA A 1 80 ? 6.461 20.594 7.68 1 37.66 80 ALA A C 1
ATOM 613 O O . ALA A 1 80 ? 7.316 21.453 7.461 1 37.66 80 ALA A O 1
ATOM 614 N N . VAL A 1 81 ? 5.242 20.844 7.348 1 38.25 81 VAL A N 1
ATOM 615 C CA . VAL A 1 81 ? 5.07 22.094 6.594 1 38.25 81 VAL A CA 1
ATOM 616 C C . VAL A 1 81 ? 5.688 23.25 7.363 1 38.25 81 VAL A C 1
ATOM 618 O O . VAL A 1 81 ? 6.375 24.094 6.781 1 38.25 81 VAL A O 1
ATOM 621 N N . LEU A 1 82 ? 5 23.578 8.469 1 39.12 82 LEU A N 1
ATOM 622 C CA . LEU A 1 82 ? 5.371 24.859 9.023 1 39.12 82 LEU A CA 1
ATOM 623 C C . LEU A 1 82 ? 6.688 24.766 9.789 1 39.12 82 LEU A C 1
ATOM 625 O O . LEU A 1 82 ? 7.066 25.703 10.508 1 39.12 82 LEU A O 1
ATOM 629 N N . GLU A 1 83 ? 7.125 23.641 9.984 1 40.84 83 GLU A N 1
ATOM 630 C CA . GLU A 1 83 ? 8.391 23.812 10.688 1 40.84 83 GLU A CA 1
ATOM 631 C C . GLU A 1 83 ? 9.352 24.688 9.898 1 40.84 83 GLU A C 1
ATOM 633 O O . GLU A 1 83 ? 9.625 24.438 8.727 1 40.84 83 GLU A O 1
ATOM 638 N N . ALA A 1 84 ? 9.336 25.891 10.055 1 39.03 84 ALA A N 1
ATOM 639 C CA . ALA A 1 84 ? 10.312 26.922 9.695 1 39.03 84 ALA A CA 1
ATOM 640 C C . ALA A 1 84 ? 11.703 26.312 9.531 1 39.03 84 ALA A C 1
ATOM 642 O O . ALA A 1 84 ? 12.656 27.031 9.188 1 39.03 84 ALA A O 1
ATOM 643 N N . ASP A 1 85 ? 12.008 25.312 10.227 1 40.03 85 ASP A N 1
ATOM 644 C CA . ASP A 1 85 ? 13.438 25.094 10.008 1 40.03 85 ASP A CA 1
ATOM 645 C C . ASP A 1 85 ? 13.711 24.703 8.555 1 40.03 85 ASP A C 1
ATOM 647 O O . ASP A 1 85 ? 13.078 23.781 8.031 1 40.03 85 ASP A O 1
ATOM 651 N N . GLY A 1 86 ? 13.844 25.656 7.641 1 39.94 86 GLY A N 1
ATOM 652 C CA . GLY A 1 86 ? 14.359 25.859 6.293 1 39.94 86 GLY A CA 1
ATOM 653 C C . GLY A 1 86 ? 14.875 24.578 5.66 1 39.94 86 GLY A C 1
ATOM 654 O O . GLY A 1 86 ? 15 24.484 4.438 1 39.94 86 GLY A O 1
ATOM 655 N N . ASP A 1 87 ? 15.695 23.828 6.312 1 43.25 87 ASP A N 1
ATOM 656 C CA . ASP A 1 87 ? 16.609 22.891 5.664 1 43.25 87 ASP A CA 1
ATOM 657 C C . ASP A 1 87 ? 15.914 21.578 5.316 1 43.25 87 ASP A C 1
ATOM 659 O O . ASP A 1 87 ? 16.562 20.625 4.91 1 43.25 87 ASP A O 1
ATOM 663 N N . ALA A 1 88 ? 14.688 21.391 5.707 1 52.16 88 ALA A N 1
ATOM 664 C CA . ALA A 1 88 ? 14.195 20.016 5.629 1 52.16 88 ALA A CA 1
ATOM 665 C C . ALA A 1 88 ? 13.688 19.703 4.227 1 52.16 88 ALA A C 1
ATOM 667 O O . ALA A 1 88 ? 12.508 19.906 3.932 1 52.16 88 ALA A O 1
ATOM 668 N N . ARG A 1 89 ? 14.648 19.828 3.311 1 55.38 89 ARG A N 1
ATOM 669 C CA . ARG A 1 89 ? 14.43 19.422 1.929 1 55.38 89 ARG A CA 1
ATOM 670 C C . ARG A 1 89 ? 13.969 17.969 1.86 1 55.38 89 ARG A C 1
ATOM 672 O O . ARG A 1 89 ? 14.664 17.062 2.324 1 55.38 89 ARG A O 1
ATOM 679 N N . ASN A 1 90 ? 12.641 17.703 1.585 1 61.94 90 ASN A N 1
ATOM 680 C CA . ASN A 1 90 ? 12.031 16.375 1.505 1 61.94 90 ASN A CA 1
ATOM 681 C C . ASN A 1 90 ? 12.367 15.688 0.187 1 61.94 90 ASN A C 1
ATOM 683 O O . ASN A 1 90 ? 12.039 14.516 -0.003 1 61.94 90 ASN A O 1
ATOM 687 N N . PHE A 1 91 ? 13.211 16.562 -0.623 1 71.25 91 PHE A N 1
ATOM 688 C CA . PHE A 1 91 ? 13.43 15.922 -1.913 1 71.25 91 PHE A CA 1
ATOM 689 C C . PHE A 1 91 ? 14.914 15.836 -2.229 1 71.25 91 PHE A C 1
ATOM 691 O O . PHE A 1 91 ? 15.328 16.047 -3.371 1 71.25 91 PHE A O 1
ATOM 698 N N . ASP A 1 92 ? 15.719 15.562 -1.202 1 82.94 92 ASP A N 1
ATOM 699 C CA . ASP A 1 92 ? 17.094 15.156 -1.434 1 82.94 92 ASP A CA 1
ATOM 700 C C . ASP A 1 92 ? 17.172 13.75 -2.01 1 82.94 92 ASP A C 1
ATOM 702 O O . ASP A 1 92 ? 16.141 13.094 -2.195 1 82.94 92 ASP A O 1
ATOM 706 N N . PHE A 1 93 ? 18.375 13.414 -2.43 1 86.5 93 PHE A N 1
ATOM 707 C CA . PHE A 1 93 ? 18.516 12.125 -3.094 1 86.5 93 PHE A CA 1
ATOM 708 C C . PHE A 1 93 ? 18.094 10.992 -2.168 1 86.5 93 PHE A C 1
ATOM 710 O O . PHE A 1 93 ? 17.359 10.086 -2.578 1 86.5 93 PHE A O 1
ATOM 717 N N . ALA A 1 94 ? 18.5 11.031 -0.938 1 85.19 94 ALA A N 1
ATOM 718 C CA . ALA A 1 94 ? 18.172 9.969 0.007 1 85.19 94 ALA A CA 1
ATOM 719 C C . ALA A 1 94 ? 16.672 9.891 0.238 1 85.19 94 ALA A C 1
ATOM 721 O O . ALA A 1 94 ? 16.094 8.797 0.25 1 85.19 94 ALA A O 1
ATOM 722 N N . SER A 1 95 ? 16.078 11.016 0.344 1 86.38 95 SER A N 1
ATOM 723 C CA . SER A 1 95 ? 14.641 11.062 0.562 1 86.38 95 SER A CA 1
ATOM 724 C C . SER A 1 95 ? 13.875 10.641 -0.689 1 86.38 95 SER A C 1
ATOM 726 O O . SER A 1 95 ? 12.844 9.969 -0.598 1 86.38 95 SER A O 1
ATOM 728 N N . SER A 1 96 ? 14.461 11.094 -1.785 1 90.56 96 SER A N 1
ATOM 729 C CA . SER A 1 96 ? 13.836 10.68 -3.041 1 90.56 96 SER A CA 1
ATOM 730 C C . SER A 1 96 ? 13.977 9.18 -3.266 1 90.56 96 SER A C 1
ATOM 732 O O . SER A 1 96 ? 13.062 8.531 -3.775 1 90.56 96 SER A O 1
ATOM 734 N N . LEU A 1 97 ? 15.086 8.672 -2.902 1 92.44 97 LEU A N 1
ATOM 735 C CA . LEU A 1 97 ? 15.305 7.23 -3.002 1 92.44 97 LEU A CA 1
ATOM 736 C C . LEU A 1 97 ? 14.359 6.477 -2.074 1 92.44 97 LEU A C 1
ATOM 738 O O . LEU A 1 97 ? 13.82 5.43 -2.445 1 92.44 97 LEU A O 1
ATOM 742 N N . PHE A 1 98 ? 14.234 6.992 -0.923 1 92.56 98 PHE A N 1
ATOM 743 C CA . PHE A 1 98 ? 13.297 6.402 0.019 1 92.56 98 PHE A CA 1
ATOM 744 C C . PHE A 1 98 ? 11.875 6.418 -0.547 1 92.56 98 PHE A C 1
ATOM 746 O O . PHE A 1 98 ? 11.156 5.426 -0.459 1 92.56 98 PHE A O 1
ATOM 753 N N . PHE A 1 99 ? 11.555 7.469 -1.163 1 92.75 99 PHE A N 1
ATOM 754 C CA . PHE A 1 99 ? 10.227 7.605 -1.76 1 92.75 99 PHE A CA 1
ATOM 755 C C . PHE A 1 99 ? 10.023 6.574 -2.863 1 92.75 99 PHE A C 1
ATOM 757 O O . PHE A 1 99 ? 9.016 5.867 -2.883 1 92.75 99 PHE A O 1
ATOM 764 N N . VAL A 1 100 ? 10.914 6.492 -3.721 1 94.75 100 VAL A N 1
ATOM 765 C CA . VAL A 1 100 ? 10.766 5.617 -4.879 1 94.75 100 VAL A CA 1
ATOM 766 C C . VAL A 1 100 ? 10.758 4.16 -4.426 1 94.75 100 VAL A C 1
ATOM 768 O O . VAL A 1 100 ? 10.039 3.332 -4.988 1 94.75 100 VAL A O 1
ATOM 771 N N . THR A 1 101 ? 11.531 3.826 -3.42 1 94.25 101 THR A N 1
ATOM 772 C CA . THR A 1 101 ? 11.547 2.461 -2.902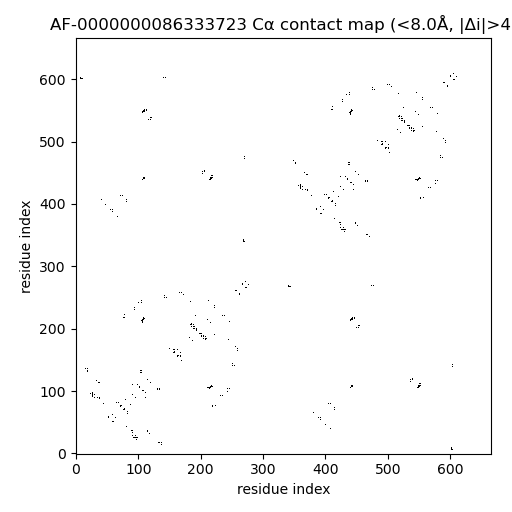 1 94.25 101 THR A CA 1
ATOM 773 C C . THR A 1 101 ? 10.188 2.09 -2.309 1 94.25 101 THR A C 1
ATOM 775 O O . THR A 1 101 ? 9.641 1.03 -2.617 1 94.25 101 THR A O 1
ATOM 778 N N . THR A 1 102 ? 9.648 2.947 -1.511 1 94 102 THR A N 1
ATOM 779 C CA . THR A 1 102 ? 8.336 2.705 -0.921 1 94 102 THR A CA 1
ATOM 780 C C . THR A 1 102 ? 7.25 2.744 -1.989 1 94 102 THR A C 1
ATOM 782 O O . THR A 1 102 ? 6.254 2.025 -1.894 1 94 102 THR A O 1
ATOM 785 N N . PHE A 1 103 ? 7.516 3.486 -2.947 1 94.75 103 PHE A N 1
ATOM 786 C CA . PHE A 1 103 ? 6.582 3.623 -4.059 1 94.75 103 PHE A CA 1
ATOM 787 C C . PHE A 1 103 ? 6.512 2.334 -4.867 1 94.75 103 PHE A C 1
ATOM 789 O O . PHE A 1 103 ? 5.422 1.834 -5.156 1 94.75 103 PHE A O 1
ATOM 796 N N . LEU A 1 104 ? 7.648 1.793 -5.18 1 94.31 104 LEU A N 1
ATOM 797 C CA . LEU A 1 104 ? 7.695 0.598 -6.016 1 94.31 104 LEU A CA 1
ATOM 798 C C . LEU A 1 104 ? 7.297 -0.64 -5.219 1 94.31 104 LEU A C 1
ATOM 800 O O . LEU A 1 104 ? 6.793 -1.611 -5.785 1 94.31 104 LEU A O 1
ATOM 804 N N . THR A 1 105 ? 7.5 -0.68 -3.949 1 93 105 THR A N 1
ATOM 805 C CA . THR A 1 105 ? 7.047 -1.784 -3.111 1 93 105 THR A CA 1
ATOM 806 C C . THR A 1 105 ? 5.582 -1.604 -2.727 1 93 105 THR A C 1
ATOM 808 O O . THR A 1 105 ? 5.012 -2.443 -2.027 1 93 105 THR A O 1
ATOM 811 N N . THR A 1 106 ? 4.949 -0.583 -3.119 1 93.25 106 THR A N 1
ATOM 812 C CA . THR A 1 106 ? 3.545 -0.212 -2.986 1 93.25 106 THR A CA 1
ATOM 813 C C . THR A 1 106 ? 3.189 0.053 -1.526 1 93.25 106 THR A C 1
ATOM 815 O O . THR A 1 106 ? 2.051 -0.164 -1.11 1 93.25 106 THR A O 1
ATOM 818 N N . THR A 1 107 ? 4.121 0.302 -0.633 1 93.25 107 THR A N 1
ATOM 819 C CA . THR A 1 107 ? 3.891 0.714 0.747 1 93.25 107 THR A CA 1
ATOM 820 C C . THR A 1 107 ? 3.393 2.156 0.805 1 93.25 107 THR A C 1
ATOM 822 O O . THR A 1 107 ? 2.4 2.449 1.474 1 93.25 107 THR A O 1
ATOM 825 N N . GLY A 1 108 ? 3.932 3.104 0.122 1 90.69 108 GLY A N 1
ATOM 826 C CA . GLY A 1 108 ? 3.543 4.5 -0.005 1 90.69 108 GLY A CA 1
ATOM 827 C C . GLY A 1 108 ? 3.191 5.145 1.322 1 90.69 108 GLY A C 1
ATOM 828 O O . GLY A 1 108 ? 2.041 5.094 1.76 1 90.69 108 GLY A O 1
ATOM 829 N N . TYR A 1 109 ? 3.99 5.82 2.012 1 87.56 109 TYR A N 1
ATOM 830 C CA . TYR A 1 109 ? 3.75 6.461 3.299 1 87.56 109 TYR A CA 1
ATOM 831 C C . TYR A 1 109 ? 3 7.777 3.121 1 87.56 109 TYR A C 1
ATOM 833 O O . TYR A 1 109 ? 2.303 8.227 4.031 1 87.56 109 TYR A O 1
ATOM 841 N N . GLY A 1 110 ? 3.176 8.453 2.008 1 82.94 110 GLY A N 1
ATOM 842 C CA . GLY A 1 110 ? 2.479 9.703 1.741 1 82.94 110 GLY A CA 1
ATOM 843 C C . GLY A 1 110 ? 3.168 10.914 2.342 1 82.94 110 GLY A C 1
ATOM 844 O O . GLY A 1 110 ? 2.596 12.008 2.381 1 82.94 110 GLY A O 1
ATOM 845 N N . THR A 1 111 ? 4.324 10.766 2.982 1 77.25 111 THR A N 1
ATOM 846 C CA . THR A 1 111 ? 5.059 11.898 3.533 1 77.25 111 THR A CA 1
ATOM 847 C C . THR A 1 111 ? 5.727 12.703 2.42 1 77.25 111 THR A C 1
ATOM 849 O O . THR A 1 111 ? 5.883 13.922 2.537 1 77.25 111 THR A O 1
ATOM 852 N N . THR A 1 112 ? 6.16 11.992 1.422 1 78.38 112 THR A N 1
ATOM 853 C CA . THR A 1 112 ? 6.684 12.625 0.215 1 78.38 112 THR A CA 1
ATOM 854 C C . THR A 1 112 ? 5.797 12.312 -0.987 1 78.38 112 THR A C 1
ATOM 856 O O . THR A 1 112 ? 5.402 11.164 -1.194 1 78.38 112 THR A O 1
ATOM 859 N N . MET A 1 113 ? 5.305 13.375 -1.549 1 83.06 113 MET A N 1
ATOM 860 C CA . MET A 1 113 ? 4.402 13.203 -2.684 1 83.06 113 MET A CA 1
ATOM 861 C C . MET A 1 113 ? 4.758 14.172 -3.811 1 83.06 113 MET A C 1
ATOM 863 O O . MET A 1 113 ? 5.367 15.219 -3.568 1 83.06 113 MET A O 1
ATOM 867 N N . PRO A 1 114 ? 4.445 13.711 -4.973 1 86.12 114 PRO A N 1
ATOM 868 C CA . PRO A 1 114 ? 4.711 14.625 -6.086 1 86.12 114 PRO A CA 1
ATOM 869 C C . PRO A 1 114 ? 3.861 15.891 -6.031 1 86.12 114 PRO A C 1
ATOM 871 O O . PRO A 1 114 ? 2.656 15.82 -5.773 1 86.12 114 PRO A O 1
ATOM 874 N N . LEU A 1 115 ? 4.504 16.969 -6.234 1 83 115 LEU A N 1
ATOM 875 C CA . LEU A 1 115 ? 3.85 18.281 -6.176 1 83 115 LEU A CA 1
ATOM 876 C C . LEU A 1 115 ? 3.566 18.812 -7.578 1 83 115 LEU A C 1
ATOM 878 O O . LEU A 1 115 ? 2.555 19.469 -7.801 1 83 115 LEU A O 1
ATOM 882 N N . SER A 1 116 ? 4.355 18.453 -8.508 1 86.19 116 SER A N 1
ATOM 883 C CA . SER A 1 116 ? 4.258 18.969 -9.867 1 86.19 116 SER A CA 1
ATOM 884 C C . SER A 1 116 ? 3.514 18 -10.781 1 86.19 116 SER A C 1
ATOM 886 O O . SER A 1 116 ? 3.396 16.812 -10.477 1 86.19 116 SER A O 1
ATOM 888 N N . ASP A 1 117 ? 2.963 18.547 -11.883 1 91.06 117 ASP A N 1
ATOM 889 C CA . ASP A 1 117 ? 2.295 17.719 -12.883 1 91.06 117 ASP A CA 1
ATOM 890 C C . ASP A 1 117 ? 3.275 16.734 -13.531 1 91.06 117 ASP A C 1
ATOM 892 O O . ASP A 1 117 ? 2.922 15.586 -13.812 1 91.06 117 ASP A O 1
ATOM 896 N N . SER A 1 118 ? 4.438 17.281 -13.711 1 92.94 118 SER A N 1
ATOM 897 C CA . SER A 1 118 ? 5.449 16.406 -14.305 1 92.94 118 SER A CA 1
ATOM 898 C C . SER A 1 118 ? 5.824 15.273 -13.352 1 92.94 118 SER A C 1
ATOM 900 O O . SER A 1 118 ? 6.094 14.156 -13.789 1 92.94 118 SER A O 1
ATOM 902 N N . GLY A 1 119 ? 5.891 15.594 -12.062 1 92.06 119 GLY A N 1
ATOM 903 C CA . GLY A 1 119 ? 6.152 14.547 -11.086 1 92.06 119 GLY A CA 1
ATOM 904 C C . GLY A 1 119 ? 5.074 13.484 -11.047 1 92.06 119 GLY A C 1
ATOM 905 O O . GLY A 1 119 ? 5.375 12.289 -10.953 1 92.06 119 GLY A O 1
ATOM 906 N N . ARG A 1 120 ? 3.82 13.891 -11.164 1 93.62 120 ARG A N 1
ATOM 907 C CA . ARG A 1 120 ? 2.697 12.961 -11.164 1 93.62 120 ARG A CA 1
ATOM 908 C C . ARG A 1 120 ? 2.723 12.078 -12.406 1 93.62 120 ARG A C 1
ATOM 910 O O . ARG A 1 120 ? 2.479 10.867 -12.32 1 93.62 120 ARG A O 1
ATOM 917 N N . LEU A 1 121 ? 2.979 12.688 -13.492 1 95.38 121 LEU A N 1
ATOM 918 C CA . LEU A 1 121 ? 3.102 11.914 -14.719 1 95.38 121 LEU A CA 1
ATOM 919 C C . LEU A 1 121 ? 4.25 10.914 -14.625 1 95.38 121 LEU A C 1
ATOM 921 O O . LEU A 1 121 ? 4.117 9.766 -15.039 1 95.38 121 LEU A O 1
ATOM 925 N N . PHE A 1 122 ? 5.352 11.383 -14.094 1 95.38 122 PHE A N 1
ATOM 926 C CA . PHE A 1 122 ? 6.504 10.516 -13.891 1 95.38 122 PHE A CA 1
ATOM 927 C C . PHE A 1 122 ? 6.129 9.312 -13.039 1 95.38 122 PHE A C 1
ATOM 929 O O . PHE A 1 122 ? 6.508 8.18 -13.344 1 95.38 122 PHE A O 1
ATOM 936 N N . CYS A 1 123 ? 5.406 9.562 -11.977 1 94.12 123 CYS A N 1
ATOM 937 C CA . CYS A 1 123 ? 5.02 8.492 -11.07 1 94.12 123 CYS A CA 1
ATOM 938 C C . CYS A 1 123 ? 4.129 7.473 -11.766 1 94.12 123 CYS A C 1
ATOM 940 O O . CYS A 1 123 ? 4.281 6.27 -11.562 1 94.12 123 CYS A O 1
ATOM 942 N N . ILE A 1 124 ? 3.213 7.906 -12.602 1 95 124 ILE A N 1
ATOM 943 C CA . ILE A 1 124 ? 2.322 7.016 -13.336 1 95 124 ILE A CA 1
ATOM 944 C C . ILE A 1 124 ? 3.139 6.125 -14.266 1 95 124 ILE A C 1
ATOM 946 O O . ILE A 1 124 ? 3.004 4.898 -14.242 1 95 124 ILE A O 1
ATOM 950 N N . LEU A 1 125 ? 4.016 6.688 -15.008 1 95.19 125 LEU A N 1
ATOM 951 C CA . LEU A 1 125 ? 4.832 5.953 -15.969 1 95.19 125 LEU A CA 1
ATOM 952 C C . LEU A 1 125 ? 5.82 5.035 -15.258 1 95.19 125 LEU A C 1
ATOM 954 O O . LEU A 1 125 ? 6.027 3.893 -15.672 1 95.19 125 LEU A O 1
ATOM 958 N N . TYR A 1 126 ? 6.402 5.59 -14.266 1 94.69 126 TYR A N 1
ATOM 959 C CA . TYR A 1 126 ? 7.367 4.832 -13.469 1 94.69 126 TYR A CA 1
ATOM 960 C C . TYR A 1 126 ? 6.715 3.602 -12.852 1 94.69 126 TYR A C 1
ATOM 962 O O . TYR A 1 126 ? 7.316 2.523 -12.828 1 94.69 126 TYR A O 1
ATOM 970 N N . CYS A 1 127 ? 5.508 3.723 -12.43 1 91.25 127 CYS A N 1
ATOM 971 C CA . CYS A 1 127 ? 4.797 2.619 -11.797 1 91.25 127 CYS A CA 1
ATOM 972 C C . CYS A 1 127 ? 4.402 1.564 -12.82 1 91.25 127 CYS A C 1
ATOM 974 O O . CYS A 1 127 ? 4.398 0.37 -12.523 1 91.25 127 CYS A O 1
ATOM 976 N N . MET A 1 128 ? 4.035 1.971 -13.945 1 91.19 128 MET A N 1
ATOM 977 C CA . MET A 1 128 ? 3.623 1.056 -15 1 91.19 128 MET A CA 1
ATOM 978 C C . MET A 1 128 ? 4.75 0.091 -15.359 1 91.19 128 MET A C 1
ATOM 980 O O . MET A 1 128 ? 4.5 -1.073 -15.672 1 91.19 128 MET A O 1
ATOM 984 N N . VAL A 1 129 ? 5.93 0.536 -15.227 1 91.69 129 VAL A N 1
ATOM 985 C CA . VAL A 1 129 ? 7.086 -0.291 -15.547 1 91.69 129 VAL A CA 1
ATOM 986 C C . VAL A 1 129 ? 7.645 -0.924 -14.273 1 91.69 129 VAL A C 1
ATOM 988 O O . VAL A 1 129 ? 7.992 -2.107 -14.266 1 91.69 129 VAL A O 1
ATOM 991 N N . GLY A 1 130 ? 7.723 -0.139 -13.297 1 93.12 130 GLY A N 1
ATOM 992 C CA . GLY A 1 130 ? 8.383 -0.543 -12.07 1 93.12 130 GLY A CA 1
ATOM 993 C C . GLY A 1 130 ? 7.688 -1.688 -11.359 1 93.12 130 GLY A C 1
ATOM 994 O O . GLY A 1 130 ? 8.336 -2.617 -10.875 1 93.12 130 GLY A O 1
ATOM 995 N N . ILE A 1 131 ? 6.359 -1.689 -11.258 1 90.88 131 ILE A N 1
ATOM 996 C CA . ILE A 1 131 ? 5.617 -2.686 -10.492 1 90.88 131 ILE A CA 1
ATOM 997 C C . ILE A 1 131 ? 5.777 -4.059 -11.141 1 90.88 131 ILE A C 1
ATOM 999 O O . ILE A 1 131 ? 6.156 -5.023 -10.477 1 90.88 131 ILE A O 1
ATOM 1003 N N . PRO A 1 132 ? 5.598 -4.195 -12.461 1 88.06 132 PRO A N 1
ATOM 1004 C CA . PRO A 1 132 ? 5.816 -5.5 -13.094 1 88.06 132 PRO A CA 1
ATOM 1005 C C . PRO A 1 132 ? 7.246 -6.008 -12.922 1 88.06 132 PRO A C 1
ATOM 1007 O O . PRO A 1 132 ? 7.457 -7.207 -12.719 1 88.06 132 PRO A O 1
ATOM 1010 N N . VAL A 1 133 ? 8.156 -5.129 -13 1 90.44 133 VAL A N 1
ATOM 1011 C CA . VAL A 1 133 ? 9.555 -5.531 -12.828 1 90.44 133 VAL A CA 1
ATOM 1012 C C . VAL A 1 133 ? 9.781 -6.004 -11.398 1 90.44 133 VAL A C 1
ATOM 1014 O O . VAL A 1 133 ? 10.508 -6.973 -11.164 1 90.44 133 VAL A O 1
ATOM 1017 N N . THR A 1 134 ? 9.219 -5.277 -10.477 1 91.44 134 THR A N 1
ATOM 1018 C CA . THR A 1 134 ? 9.328 -5.68 -9.086 1 91.44 134 THR A CA 1
ATOM 1019 C C . THR A 1 134 ? 8.695 -7.051 -8.859 1 91.44 134 THR A C 1
ATOM 1021 O O . THR A 1 134 ? 9.273 -7.906 -8.188 1 91.44 134 THR A O 1
ATOM 1024 N N . LEU A 1 135 ? 7.535 -7.281 -9.43 1 89.12 135 LEU A N 1
ATOM 1025 C CA . LEU A 1 135 ? 6.859 -8.562 -9.297 1 89.12 135 LEU A CA 1
ATOM 1026 C C . LEU A 1 135 ? 7.676 -9.68 -9.945 1 89.12 135 LEU A C 1
ATOM 1028 O O . LEU A 1 135 ? 7.727 -10.797 -9.422 1 89.12 135 LEU A O 1
ATOM 1032 N N . LEU A 1 136 ? 8.273 -9.359 -11.055 1 87.88 136 LEU A N 1
ATOM 1033 C CA . LEU A 1 136 ? 9.141 -10.32 -11.727 1 87.88 136 LEU A CA 1
ATOM 1034 C C . LEU A 1 136 ? 10.344 -10.672 -10.859 1 87.88 136 LEU A C 1
ATOM 1036 O O . LEU A 1 136 ? 10.688 -11.852 -10.711 1 87.88 136 LEU A O 1
ATOM 1040 N N . LEU A 1 137 ? 10.906 -9.711 -10.352 1 89.19 137 LEU A N 1
ATOM 1041 C CA . LEU A 1 137 ? 12.047 -9.93 -9.469 1 89.19 137 LEU A CA 1
ATOM 1042 C C . LEU A 1 137 ? 11.656 -10.781 -8.266 1 89.19 137 LEU A C 1
ATOM 1044 O O . LEU A 1 137 ? 12.367 -11.719 -7.906 1 89.19 137 LEU A O 1
ATOM 1048 N N . LEU A 1 138 ? 10.516 -10.461 -7.707 1 87.81 138 LEU A N 1
ATOM 1049 C CA . LEU A 1 138 ? 10.055 -11.203 -6.539 1 87.81 138 LEU A CA 1
ATOM 1050 C C . LEU A 1 138 ? 9.75 -12.656 -6.906 1 87.81 138 LEU A C 1
ATOM 1052 O O . LEU A 1 138 ? 10.07 -13.57 -6.141 1 87.81 138 LEU A O 1
ATOM 1056 N N . SER A 1 139 ? 9.234 -12.836 -8.008 1 84.19 139 SER A N 1
ATOM 1057 C CA . SER A 1 139 ? 8.938 -14.188 -8.469 1 84.19 139 SER A CA 1
ATOM 1058 C C . SER A 1 139 ? 10.211 -14.984 -8.711 1 84.19 139 SER A C 1
ATOM 1060 O O . SER A 1 139 ? 10.289 -16.156 -8.344 1 84.19 139 SER A O 1
ATOM 1062 N N . CYS A 1 140 ? 11.125 -14.367 -9.328 1 83.5 140 CYS A N 1
ATOM 1063 C CA . CYS A 1 140 ? 12.398 -15.023 -9.586 1 83.5 140 CYS A CA 1
ATOM 1064 C C . CYS A 1 140 ? 13.117 -15.352 -8.281 1 83.5 140 CYS A C 1
ATOM 1066 O O . CYS A 1 140 ? 13.688 -16.438 -8.133 1 83.5 140 CYS A O 1
ATOM 1068 N N . LEU A 1 141 ? 13.055 -14.477 -7.406 1 82.94 141 LEU A N 1
ATOM 1069 C CA . LEU A 1 141 ? 13.703 -14.688 -6.117 1 82.94 141 LEU A CA 1
ATOM 1070 C C . LEU A 1 141 ? 13.031 -15.82 -5.348 1 82.94 141 LEU A C 1
ATOM 1072 O O . LEU A 1 141 ? 13.711 -16.641 -4.719 1 82.94 141 LEU A O 1
ATOM 1076 N N . THR A 1 142 ? 11.766 -15.875 -5.363 1 78.88 142 THR A N 1
ATOM 1077 C CA . THR A 1 142 ? 11.039 -16.922 -4.656 1 78.88 142 THR A CA 1
ATOM 1078 C C . THR A 1 142 ? 11.32 -18.281 -5.281 1 78.88 142 THR A C 1
ATOM 1080 O O . THR A 1 142 ? 11.484 -19.281 -4.566 1 78.88 142 THR A O 1
ATOM 1083 N N . ARG A 1 143 ? 11.398 -18.297 -6.535 1 76.94 143 ARG A N 1
ATOM 1084 C CA . ARG A 1 143 ? 11.664 -19.547 -7.23 1 76.94 143 ARG A CA 1
ATOM 1085 C C . ARG A 1 143 ? 13.086 -20.031 -6.953 1 76.94 143 ARG A C 1
ATOM 1087 O O . ARG A 1 143 ? 13.344 -21.234 -6.953 1 76.94 143 ARG A O 1
ATOM 1094 N N . ALA A 1 144 ? 13.914 -19.109 -6.801 1 76.88 144 ALA A N 1
ATOM 1095 C CA . ALA A 1 144 ? 15.305 -19.453 -6.523 1 76.88 144 ALA A CA 1
ATOM 1096 C C . ALA A 1 144 ? 15.477 -19.922 -5.082 1 76.88 144 ALA A C 1
ATOM 1098 O O . ALA A 1 144 ? 16.297 -20.797 -4.801 1 76.88 144 ALA A O 1
ATOM 1099 N N . ILE A 1 145 ? 14.695 -19.406 -4.176 1 76.12 145 ILE A N 1
ATOM 1100 C CA . ILE A 1 145 ? 14.906 -19.641 -2.75 1 76.12 145 ILE A CA 1
ATOM 1101 C C . ILE A 1 145 ? 14.086 -20.828 -2.291 1 76.12 145 ILE A C 1
ATOM 1103 O O . ILE A 1 145 ? 14.531 -21.609 -1.444 1 76.12 145 ILE A O 1
ATOM 1107 N N . LEU A 1 146 ? 12.93 -21.016 -2.846 1 73.25 146 LEU A N 1
ATOM 1108 C CA . LEU A 1 146 ? 11.953 -21.984 -2.354 1 73.25 146 LEU A CA 1
ATOM 1109 C C . LEU A 1 146 ? 12.5 -23.406 -2.436 1 73.25 146 LEU A C 1
ATOM 1111 O O . LEU A 1 146 ? 12.406 -24.156 -1.471 1 73.25 146 LEU A O 1
ATOM 1115 N N . PRO A 1 147 ? 13.031 -23.766 -3.543 1 64.62 147 PRO A N 1
ATOM 1116 C CA . PRO A 1 147 ? 13.562 -25.141 -3.59 1 64.62 147 PRO A CA 1
ATOM 1117 C C . PRO A 1 147 ? 14.719 -25.359 -2.617 1 64.62 147 PRO A C 1
ATOM 1119 O O . PRO A 1 147 ? 14.914 -26.469 -2.131 1 64.62 147 PRO A O 1
ATOM 1122 N N . ARG A 1 148 ? 15.461 -24.391 -2.359 1 65.19 148 ARG A N 1
ATOM 1123 C CA . ARG A 1 148 ? 16.594 -24.484 -1.442 1 65.19 148 ARG A CA 1
ATOM 1124 C C . ARG A 1 148 ? 16.125 -24.625 0 1 65.19 148 ARG A C 1
ATOM 1126 O O . ARG A 1 148 ? 16.766 -25.281 0.812 1 65.19 148 ARG A O 1
ATOM 1133 N N . LEU A 1 149 ? 14.977 -24.031 0.236 1 63.16 149 LEU A N 1
ATOM 1134 C CA . LEU A 1 149 ? 14.469 -24.047 1.603 1 63.16 149 LEU A CA 1
ATOM 1135 C C . LEU A 1 149 ? 13.594 -25.266 1.845 1 63.16 149 LEU A C 1
ATOM 1137 O O . LEU A 1 149 ? 13.508 -25.75 2.973 1 63.16 149 LEU A O 1
ATOM 1141 N N . SER A 1 150 ? 12.836 -25.703 0.904 1 60.72 150 SER A N 1
ATOM 1142 C CA . SER A 1 150 ? 11.867 -26.781 1.098 1 60.72 150 SER A CA 1
ATOM 1143 C C . SER A 1 150 ? 12.523 -28.156 0.999 1 60.72 150 SER A C 1
ATOM 1145 O O . SER A 1 150 ? 12.109 -29.094 1.673 1 60.72 150 SER A O 1
ATOM 1147 N N . ARG A 1 151 ? 13.484 -28.359 0.194 1 59.16 151 ARG A N 1
ATOM 1148 C CA . ARG A 1 151 ? 14.023 -29.688 -0.016 1 59.16 151 ARG A CA 1
ATOM 1149 C C . ARG A 1 151 ? 14.805 -30.172 1.208 1 59.16 151 ARG A C 1
ATOM 1151 O O . ARG A 1 151 ? 14.594 -31.281 1.685 1 59.16 151 ARG A O 1
ATOM 1158 N N . LEU A 1 152 ? 15.531 -29.328 1.728 1 58.31 152 LEU A N 1
ATOM 1159 C CA . LEU A 1 152 ? 16.453 -29.812 2.754 1 58.31 152 LEU A CA 1
ATOM 1160 C C . LEU A 1 152 ? 15.742 -29.984 4.09 1 58.31 152 LEU A C 1
ATOM 1162 O O . LEU A 1 152 ? 15.844 -31.031 4.723 1 58.31 152 LEU A O 1
ATOM 1166 N N . PRO A 1 153 ? 15.07 -28.953 4.469 1 59.25 153 PRO A N 1
ATOM 1167 C CA . PRO A 1 153 ? 14.516 -29.109 5.816 1 59.25 153 PRO A CA 1
ATOM 1168 C C . PRO A 1 153 ? 13.359 -30.094 5.871 1 59.25 153 PRO A C 1
ATOM 1170 O O . PRO A 1 153 ? 13.195 -30.812 6.859 1 59.25 153 PRO A O 1
ATOM 1173 N N . VAL A 1 154 ? 12.578 -30.156 4.801 1 60.84 154 VAL A N 1
ATOM 1174 C CA . VAL A 1 154 ? 11.461 -31.094 4.805 1 60.84 154 VAL A CA 1
ATOM 1175 C C . VAL A 1 154 ? 11.984 -32.531 4.812 1 60.84 154 VAL A C 1
ATOM 1177 O O . VAL A 1 154 ? 11.453 -33.406 5.516 1 60.84 154 VAL A O 1
ATOM 1180 N N . ARG A 1 155 ? 13.023 -32.656 4.082 1 60.25 155 ARG A N 1
ATOM 1181 C CA . ARG A 1 155 ? 13.633 -34 4.066 1 60.25 155 ARG A CA 1
ATOM 1182 C C . ARG A 1 155 ? 14.219 -34.344 5.426 1 60.25 155 ARG A C 1
ATOM 1184 O O . ARG A 1 155 ? 14.109 -35.469 5.883 1 60.25 155 ARG A O 1
ATOM 1191 N N . LEU A 1 156 ? 14.719 -33.312 5.953 1 58.28 156 LEU A N 1
ATOM 1192 C CA . LEU A 1 156 ? 15.336 -33.562 7.254 1 58.28 156 LEU A CA 1
ATOM 1193 C C . LEU A 1 156 ? 14.273 -33.844 8.312 1 58.28 156 LEU A C 1
ATOM 1195 O O . LEU A 1 156 ? 14.445 -34.688 9.172 1 58.28 156 LEU A O 1
ATOM 1199 N N . LEU A 1 157 ? 13.273 -33.125 8.211 1 61.88 157 LEU A N 1
ATOM 1200 C CA . LEU A 1 157 ? 12.219 -33.312 9.203 1 61.88 157 LEU A CA 1
ATOM 1201 C C . LEU A 1 157 ? 11.508 -34.625 8.992 1 61.88 157 LEU A C 1
ATOM 1203 O O . LEU A 1 157 ? 11.102 -35.281 9.961 1 61.88 157 LEU A O 1
ATOM 1207 N N . GLN A 1 158 ? 11.422 -34.969 7.742 1 61.44 158 GLN A N 1
ATOM 1208 C CA . GLN A 1 158 ? 10.844 -36.25 7.445 1 61.44 158 GLN A CA 1
ATOM 1209 C C . GLN A 1 158 ? 11.719 -37.375 7.977 1 61.44 158 GLN A C 1
ATOM 1211 O O . GLN A 1 158 ? 11.219 -38.344 8.562 1 61.44 158 GLN A O 1
ATOM 1216 N N . THR A 1 159 ? 12.969 -37.156 7.758 1 59.28 159 THR A N 1
ATOM 1217 C CA . THR A 1 159 ? 13.883 -38.219 8.148 1 59.28 159 THR A CA 1
ATOM 1218 C C . THR A 1 159 ? 14.086 -38.25 9.656 1 59.28 159 THR A C 1
ATOM 1220 O O . THR A 1 159 ? 14.156 -39.312 10.273 1 59.28 159 THR A O 1
ATOM 1223 N N . LEU A 1 160 ? 14.141 -37.094 10.133 1 58.97 160 LEU A N 1
ATOM 1224 C CA . LEU A 1 160 ? 14.523 -37.094 11.539 1 58.97 160 LEU A CA 1
ATOM 1225 C C . LEU A 1 160 ? 13.305 -37.281 12.438 1 58.97 160 LEU A C 1
ATOM 1227 O O . LEU A 1 160 ? 13.406 -37.875 13.508 1 58.97 160 LEU A O 1
ATOM 1231 N N . TRP A 1 161 ? 12.234 -36.719 11.984 1 61.72 161 TRP A N 1
ATOM 1232 C CA . TRP A 1 161 ? 11.109 -36.781 12.914 1 61.72 161 TRP A CA 1
ATOM 1233 C C . TRP A 1 161 ? 10.008 -37.688 12.391 1 61.72 161 TRP A C 1
ATOM 1235 O O . TRP A 1 161 ? 8.969 -37.875 13.031 1 61.72 161 TRP A O 1
ATOM 1245 N N . GLY A 1 162 ? 10.25 -38.406 11.297 1 63.25 162 GLY A N 1
ATOM 1246 C CA . GLY A 1 162 ? 9.297 -39.375 10.797 1 63.25 162 GLY A CA 1
ATOM 1247 C C . GLY A 1 162 ? 7.934 -38.781 10.5 1 63.25 162 GLY A C 1
ATOM 1248 O O . GLY A 1 162 ? 6.91 -39.438 10.656 1 63.25 162 GLY A O 1
ATOM 1249 N N . LEU A 1 163 ? 7.941 -37.531 10.375 1 66.62 163 LEU A N 1
ATOM 1250 C CA . LEU A 1 163 ? 6.652 -36.875 10.172 1 66.62 163 LEU A CA 1
ATOM 1251 C C . LEU A 1 163 ? 6.184 -37.062 8.727 1 66.62 163 LEU A C 1
ATOM 1253 O O . LEU A 1 163 ? 7 -37.25 7.824 1 66.62 163 LEU A O 1
ATOM 1257 N N . SER A 1 164 ? 4.875 -37.25 8.555 1 70.56 164 SER A N 1
ATOM 1258 C CA . SER A 1 164 ? 4.309 -37.312 7.211 1 70.56 164 SER A CA 1
ATOM 1259 C C . SER A 1 164 ? 4.668 -36.062 6.406 1 70.56 164 SER A C 1
ATOM 1261 O O . SER A 1 164 ? 5.051 -35.031 6.973 1 70.56 164 SER A O 1
ATOM 1263 N N . HIS A 1 165 ? 4.734 -36.25 5.156 1 73.44 165 HIS A N 1
ATOM 1264 C CA . HIS A 1 165 ? 5.137 -35.188 4.242 1 73.44 165 HIS A CA 1
ATOM 1265 C C . HIS A 1 165 ? 4.332 -33.906 4.484 1 73.44 165 HIS A C 1
ATOM 1267 O O . HIS A 1 165 ? 4.891 -32.812 4.508 1 73.44 165 HIS A O 1
ATOM 1273 N N . SER A 1 166 ? 3.121 -34.125 4.758 1 74.44 166 SER A N 1
ATOM 1274 C CA . SER A 1 166 ? 2.254 -32.969 4.965 1 74.44 166 SER A CA 1
ATOM 1275 C C . SER A 1 166 ? 2.566 -32.281 6.289 1 74.44 166 SER A C 1
ATOM 1277 O O . SER A 1 166 ? 2.58 -31.031 6.359 1 74.44 166 SER A O 1
ATOM 1279 N N . ARG A 1 167 ? 2.795 -33.031 7.27 1 78.12 167 ARG A N 1
ATOM 1280 C CA . ARG A 1 167 ? 3.104 -32.469 8.578 1 78.12 167 ARG A CA 1
ATOM 1281 C C . ARG A 1 167 ? 4.484 -31.844 8.594 1 78.12 167 ARG A C 1
ATOM 1283 O O . ARG A 1 167 ? 4.691 -30.812 9.25 1 78.12 167 ARG A O 1
ATOM 1290 N N . ALA A 1 168 ? 5.32 -32.438 7.828 1 77.62 168 ALA A N 1
ATOM 1291 C CA . ALA A 1 168 ? 6.668 -31.875 7.734 1 77.62 168 ALA A CA 1
ATOM 1292 C C . ALA A 1 168 ? 6.66 -30.547 6.996 1 77.62 168 ALA A C 1
ATOM 1294 O O . ALA A 1 168 ? 7.391 -29.609 7.367 1 77.62 168 ALA A O 1
ATOM 1295 N N . ALA A 1 169 ? 5.809 -30.5 5.953 1 78 169 ALA A N 1
ATOM 1296 C CA . ALA A 1 169 ? 5.688 -29.25 5.203 1 78 169 ALA A CA 1
ATOM 1297 C C . ALA A 1 169 ? 5.086 -28.141 6.07 1 78 169 ALA A C 1
ATOM 1299 O O . ALA A 1 169 ? 5.516 -26.984 6 1 78 169 ALA A O 1
ATOM 1300 N N . LEU A 1 170 ? 4.207 -28.547 6.891 1 82.44 170 LEU A N 1
ATOM 1301 C CA . LEU A 1 170 ? 3.57 -27.594 7.793 1 82.44 170 LEU A CA 1
ATOM 1302 C C . LEU A 1 170 ? 4.551 -27.109 8.852 1 82.44 170 LEU A C 1
ATOM 1304 O O . LEU A 1 170 ? 4.57 -25.938 9.195 1 82.44 170 LEU A O 1
ATOM 1308 N N . ALA A 1 171 ? 5.273 -28 9.352 1 83.5 171 ALA A N 1
ATOM 1309 C CA . ALA A 1 171 ? 6.266 -27.641 10.359 1 83.5 171 ALA A CA 1
ATOM 1310 C C . ALA A 1 171 ? 7.324 -26.703 9.781 1 83.5 171 ALA A C 1
ATOM 1312 O O . ALA A 1 171 ? 7.766 -25.766 10.453 1 83.5 171 ALA A O 1
ATOM 1313 N N . TYR A 1 172 ? 7.68 -27 8.602 1 82.75 172 TYR A N 1
ATOM 1314 C CA . TYR A 1 172 ? 8.648 -26.141 7.93 1 82.75 172 TYR A CA 1
ATOM 1315 C C . TYR A 1 172 ? 8.078 -24.75 7.715 1 82.75 172 TYR A C 1
ATOM 1317 O O . TYR A 1 172 ? 8.75 -23.75 7.992 1 82.75 172 TYR A O 1
ATOM 1325 N N . ALA A 1 173 ? 6.895 -24.719 7.18 1 84.25 173 ALA A N 1
ATOM 1326 C CA . ALA A 1 173 ? 6.246 -23.422 6.938 1 84.25 173 ALA A CA 1
ATOM 1327 C C . ALA A 1 173 ? 6.094 -22.641 8.234 1 84.25 173 ALA A C 1
ATOM 1329 O O . ALA A 1 173 ? 6.316 -21.422 8.266 1 84.25 173 ALA A O 1
ATOM 1330 N N . ALA A 1 174 ? 5.805 -23.344 9.25 1 88.06 174 ALA A N 1
ATOM 1331 C CA . ALA A 1 174 ? 5.637 -22.719 10.562 1 88.06 174 ALA A CA 1
ATOM 1332 C C . ALA A 1 174 ? 6.965 -22.188 11.094 1 88.06 174 ALA A C 1
ATOM 1334 O O . ALA A 1 174 ? 7.023 -21.109 11.664 1 88.06 174 ALA A O 1
ATOM 1335 N N . SER A 1 175 ? 7.93 -22.984 10.953 1 88.94 175 SER A N 1
ATOM 1336 C CA . SER A 1 175 ? 9.25 -22.562 11.406 1 88.94 175 SER A CA 1
ATOM 1337 C C . SER A 1 175 ? 9.734 -21.344 10.625 1 88.94 175 SER A C 1
ATOM 1339 O O . SER A 1 175 ? 10.328 -20.438 11.195 1 88.94 175 SER A O 1
ATOM 1341 N N . LEU A 1 176 ? 9.5 -21.391 9.305 1 88.5 176 LEU A N 1
ATOM 1342 C CA . LEU A 1 176 ? 9.875 -20.266 8.469 1 88.5 176 LEU A CA 1
ATOM 1343 C C . LEU A 1 176 ? 9.117 -19 8.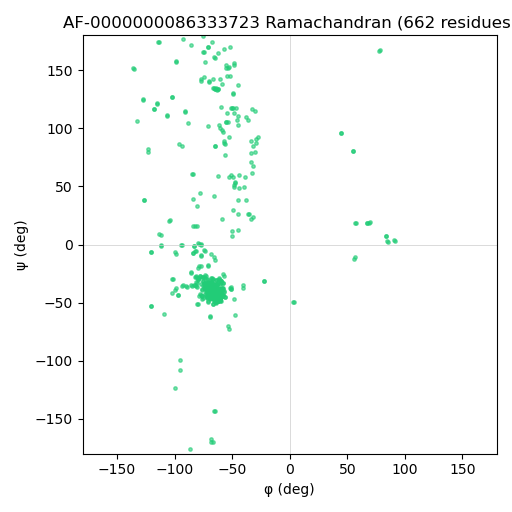883 1 88.5 176 LEU A C 1
ATOM 1345 O O . LEU A 1 176 ? 9.695 -17.922 8.953 1 88.5 176 LEU A O 1
ATOM 1349 N N . ALA A 1 177 ? 7.887 -19.156 9.125 1 91.31 177 ALA A N 1
ATOM 1350 C CA . ALA A 1 177 ? 7.062 -18.047 9.562 1 91.31 177 ALA A CA 1
ATOM 1351 C C . ALA A 1 177 ? 7.539 -17.5 10.906 1 91.31 177 ALA A C 1
ATOM 1353 O O . ALA A 1 177 ? 7.594 -16.297 11.109 1 91.31 177 ALA A O 1
ATOM 1354 N N . ALA A 1 178 ? 7.891 -18.375 11.789 1 93.81 178 ALA A N 1
ATOM 1355 C CA . ALA A 1 178 ? 8.375 -17.984 13.109 1 93.81 178 ALA A CA 1
ATOM 1356 C C . ALA A 1 178 ? 9.711 -17.25 13.008 1 93.81 178 ALA A C 1
ATOM 1358 O O . ALA A 1 178 ? 9.914 -16.234 13.672 1 93.81 178 ALA A O 1
ATOM 1359 N N . CYS A 1 179 ? 10.531 -17.766 12.188 1 93.25 179 CYS A N 1
ATOM 1360 C CA . CYS A 1 179 ? 11.828 -17.109 11.977 1 93.25 179 CYS A CA 1
ATOM 1361 C C . CYS A 1 179 ? 11.648 -15.727 11.375 1 93.25 179 CYS A C 1
ATOM 1363 O O . CYS A 1 179 ? 12.305 -14.773 11.797 1 93.25 179 CYS A O 1
ATOM 1365 N N . THR A 1 180 ? 10.812 -15.656 10.391 1 93.56 180 THR A N 1
ATOM 1366 C CA . THR A 1 180 ? 10.531 -14.367 9.766 1 93.56 180 THR A CA 1
ATOM 1367 C C . THR A 1 180 ? 9.922 -13.398 10.773 1 93.56 180 THR A C 1
ATOM 1369 O O . THR A 1 180 ? 10.258 -12.219 10.789 1 93.56 180 THR A O 1
ATOM 1372 N N . ALA A 1 181 ? 9.039 -13.859 11.648 1 94.81 181 ALA A N 1
ATOM 1373 C CA . ALA A 1 181 ? 8.414 -13.031 12.68 1 94.81 181 ALA A CA 1
ATOM 1374 C C . ALA A 1 181 ? 9.469 -12.453 13.633 1 94.81 181 ALA A C 1
ATOM 1376 O O . ALA A 1 181 ? 9.414 -11.273 13.977 1 94.81 181 ALA A O 1
ATOM 1377 N N . VAL A 1 182 ? 10.414 -13.219 13.961 1 96.06 182 VAL A N 1
ATOM 1378 C CA . VAL A 1 182 ? 11.438 -12.797 14.906 1 96.06 182 VAL A CA 1
ATOM 1379 C C . VAL A 1 182 ? 12.438 -11.875 14.203 1 96.06 182 VAL A C 1
ATOM 1381 O O . VAL A 1 182 ? 12.719 -10.773 14.688 1 96.06 182 VAL A O 1
ATOM 1384 N N . LEU A 1 183 ? 12.805 -12.219 13.047 1 96 183 LEU A N 1
ATOM 1385 C CA . LEU A 1 183 ? 13.898 -11.516 12.383 1 96 183 LEU A CA 1
ATOM 1386 C C . LEU A 1 183 ? 13.406 -10.234 11.719 1 96 183 LEU A C 1
ATOM 1388 O O . LEU A 1 183 ? 14.141 -9.25 11.633 1 96 183 LEU A O 1
ATOM 1392 N N . PHE A 1 184 ? 12.148 -10.211 11.336 1 96.69 184 PHE A N 1
ATOM 1393 C CA . PHE A 1 184 ? 11.742 -9.078 10.516 1 96.69 184 PHE A CA 1
ATOM 1394 C C . PHE A 1 184 ? 10.625 -8.297 11.188 1 96.69 184 PHE A C 1
ATOM 1396 O O . PHE A 1 184 ? 10.219 -7.238 10.703 1 96.69 184 PHE A O 1
ATOM 1403 N N . PHE A 1 185 ? 10.117 -8.773 12.25 1 96.38 185 PHE A N 1
ATOM 1404 C CA . PHE A 1 185 ? 9.094 -8.008 12.953 1 96.38 185 PHE A CA 1
ATOM 1405 C C . PHE A 1 185 ? 9.539 -7.691 14.375 1 96.38 185 PHE A C 1
ATOM 1407 O O . PHE A 1 185 ? 9.648 -6.523 14.75 1 96.38 185 PHE A O 1
ATOM 1414 N N . LEU A 1 186 ? 9.953 -8.703 15.18 1 96.81 186 LEU A N 1
ATOM 1415 C CA . LEU A 1 186 ? 10.266 -8.484 16.594 1 96.81 186 LEU A CA 1
ATOM 1416 C C . LEU A 1 186 ? 11.609 -7.789 16.75 1 96.81 186 LEU A C 1
ATOM 1418 O O . LEU A 1 186 ? 11.727 -6.809 17.484 1 96.81 186 LEU A O 1
ATOM 1422 N N . LEU A 1 187 ? 12.594 -8.234 16.062 1 96.94 187 LEU A N 1
ATOM 1423 C CA . LEU A 1 187 ? 13.922 -7.648 16.203 1 96.94 187 LEU A CA 1
ATOM 1424 C C . LEU A 1 187 ? 13.938 -6.215 15.695 1 96.94 187 LEU A C 1
ATOM 1426 O O . LEU A 1 187 ? 14.406 -5.309 16.391 1 96.94 187 LEU A O 1
ATOM 1430 N N . PRO A 1 188 ? 13.461 -5.988 14.523 1 96.38 188 PRO A N 1
ATOM 1431 C CA . PRO A 1 188 ? 13.422 -4.586 14.094 1 96.38 188 PRO A CA 1
ATOM 1432 C C . PRO A 1 188 ? 12.562 -3.715 15.008 1 96.38 188 PRO A C 1
ATOM 1434 O O . PRO A 1 188 ? 12.891 -2.547 15.234 1 96.38 188 PRO A O 1
ATOM 1437 N N . ALA A 1 189 ? 11.453 -4.227 15.469 1 96.5 189 ALA A N 1
ATOM 1438 C CA . ALA A 1 189 ? 10.625 -3.465 16.391 1 96.5 189 ALA A CA 1
ATOM 1439 C C . ALA A 1 189 ? 11.414 -3.076 17.641 1 96.5 189 ALA A C 1
ATOM 1441 O O . ALA A 1 189 ? 11.32 -1.939 18.109 1 96.5 189 ALA A O 1
ATOM 1442 N N . ALA A 1 190 ? 12.18 -4 18.172 1 96.38 190 ALA A N 1
ATOM 1443 C CA . ALA A 1 190 ? 13.031 -3.721 19.328 1 96.38 190 ALA A CA 1
ATOM 1444 C C . ALA A 1 190 ? 14.102 -2.693 18.984 1 96.38 190 ALA A C 1
ATOM 1446 O O . ALA A 1 190 ? 14.398 -1.805 19.797 1 96.38 190 ALA A O 1
ATOM 1447 N N . SER A 1 191 ? 14.648 -2.791 17.812 1 95.12 191 SER A N 1
ATOM 1448 C CA . SER A 1 191 ? 15.664 -1.846 17.375 1 95.12 191 SER A CA 1
ATOM 1449 C C . SER A 1 191 ? 15.094 -0.439 17.234 1 95.12 191 SER A C 1
ATOM 1451 O O . SER A 1 191 ? 15.711 0.534 17.672 1 95.12 191 SER A O 1
ATOM 1453 N N . PHE A 1 192 ? 13.891 -0.337 16.656 1 93.94 192 PHE A N 1
ATOM 1454 C CA . PHE A 1 192 ? 13.266 0.972 16.5 1 93.94 192 PHE A CA 1
ATOM 1455 C C . PHE A 1 192 ? 12.852 1.543 17.859 1 93.94 192 PHE A C 1
ATOM 1457 O O . PHE A 1 192 ? 12.898 2.758 18.062 1 93.94 192 PHE A O 1
ATOM 1464 N N . CYS A 1 193 ? 12.461 0.671 18.734 1 92.62 193 CYS A N 1
ATOM 1465 C CA . CYS A 1 193 ? 12.102 1.11 20.078 1 92.62 193 CYS A CA 1
ATOM 1466 C C . CYS A 1 193 ? 13.312 1.71 20.797 1 92.62 193 CYS A C 1
ATOM 1468 O O . CYS A 1 193 ? 13.18 2.686 21.531 1 92.62 193 CYS A O 1
ATOM 1470 N N . LEU A 1 194 ? 14.477 1.19 20.531 1 91.81 194 LEU A N 1
ATOM 1471 C CA . LEU A 1 194 ? 15.703 1.678 21.156 1 91.81 194 LEU A CA 1
ATOM 1472 C C . LEU A 1 194 ? 16.203 2.932 20.453 1 91.81 194 LEU A C 1
ATOM 1474 O O . LEU A 1 194 ? 16.781 3.82 21.078 1 91.81 194 LEU A O 1
ATOM 1478 N N . LEU A 1 195 ? 15.984 3.012 19.156 1 89.19 195 LEU A N 1
ATOM 1479 C CA . LEU A 1 195 ? 16.5 4.121 18.375 1 89.19 195 LEU A CA 1
ATOM 1480 C C . LEU A 1 195 ? 15.625 5.359 18.516 1 89.19 195 LEU A C 1
ATOM 1482 O O . LEU A 1 195 ? 16.125 6.488 18.469 1 89.19 195 LEU A O 1
ATOM 1486 N N . GLU A 1 196 ? 14.336 5.07 18.594 1 87.62 196 GLU A N 1
ATOM 1487 C CA . GLU A 1 196 ? 13.391 6.18 18.719 1 87.62 196 GLU A CA 1
ATOM 1488 C C . GLU A 1 196 ? 12.828 6.258 20.141 1 87.62 196 GLU A C 1
ATOM 1490 O O . GLU A 1 196 ? 11.969 5.465 20.516 1 87.62 196 GLU A O 1
ATOM 1495 N N . PRO A 1 197 ? 13.18 7.227 20.812 1 83.19 197 PRO A N 1
ATOM 1496 C CA . PRO A 1 197 ? 12.773 7.301 22.219 1 83.19 197 PRO A CA 1
ATOM 1497 C C . PRO A 1 197 ? 11.281 7.57 22.391 1 83.19 197 PRO A C 1
ATOM 1499 O O . PRO A 1 197 ? 10.703 7.227 23.422 1 83.19 197 PRO A O 1
ATOM 1502 N N . ASP A 1 198 ? 10.609 8.047 21.391 1 83.56 198 ASP A N 1
ATOM 1503 C CA . ASP A 1 198 ? 9.195 8.398 21.531 1 83.56 198 ASP A CA 1
ATOM 1504 C C . ASP A 1 198 ? 8.297 7.238 21.109 1 83.56 198 ASP A C 1
ATOM 1506 O O . ASP A 1 198 ? 7.074 7.336 21.188 1 83.56 198 ASP A O 1
ATOM 1510 N N . TRP A 1 199 ? 8.938 6.191 20.703 1 88.62 199 TRP A N 1
ATOM 1511 C CA . TRP A 1 199 ? 8.141 5.059 20.234 1 88.62 199 TRP A CA 1
ATOM 1512 C C . TRP A 1 199 ? 8.078 3.963 21.297 1 88.62 199 TRP A C 1
ATOM 1514 O O . TRP A 1 199 ? 9.109 3.545 21.828 1 88.62 199 TRP A O 1
ATOM 1524 N N . SER A 1 200 ? 6.906 3.547 21.641 1 92.94 200 SER A N 1
ATOM 1525 C CA . SER A 1 200 ? 6.746 2.34 22.453 1 92.94 200 SER A CA 1
ATOM 1526 C C . SER A 1 200 ? 6.977 1.086 21.609 1 92.94 200 SER A C 1
ATOM 1528 O O . SER A 1 200 ? 7.066 1.159 20.391 1 92.94 200 SER A O 1
ATOM 1530 N N . PHE A 1 201 ? 7.145 -0.029 22.281 1 95.38 201 PHE A N 1
ATOM 1531 C CA . PHE A 1 201 ? 7.352 -1.277 21.562 1 95.38 201 PHE A CA 1
ATOM 1532 C C . PHE A 1 201 ? 6.164 -1.583 20.656 1 95.38 201 PHE A C 1
ATOM 1534 O O . PHE A 1 201 ? 6.34 -2.027 19.516 1 95.38 201 PHE A O 1
ATOM 1541 N N . LEU A 1 202 ? 4.953 -1.325 21.156 1 94.56 202 LEU A N 1
ATOM 1542 C CA . LEU A 1 202 ? 3.762 -1.578 20.344 1 94.56 202 LEU A CA 1
ATOM 1543 C C . LEU A 1 202 ? 3.746 -0.698 19.109 1 94.56 202 LEU A C 1
ATOM 1545 O O . LEU A 1 202 ? 3.412 -1.164 18.016 1 94.56 202 LEU A O 1
ATOM 1549 N N . GLU A 1 203 ? 4.129 0.51 19.297 1 93.5 203 GLU A N 1
ATOM 1550 C CA . GLU A 1 203 ? 4.176 1.433 18.172 1 93.5 203 GLU A CA 1
ATOM 1551 C C . GLU A 1 203 ? 5.215 0.995 17.141 1 93.5 203 GLU A C 1
ATOM 1553 O O . GLU A 1 203 ? 4.984 1.095 15.93 1 93.5 203 GLU A O 1
ATOM 1558 N N . SER A 1 204 ? 6.293 0.552 17.672 1 95.12 204 SER A N 1
ATOM 1559 C CA . SER A 1 204 ? 7.344 0.07 16.781 1 95.12 204 SER A CA 1
ATOM 1560 C C . SER A 1 204 ? 6.906 -1.19 16.047 1 95.12 204 SER A C 1
ATOM 1562 O O . SER A 1 204 ? 7.164 -1.337 14.852 1 95.12 204 SER A O 1
ATOM 1564 N N . LEU A 1 205 ? 6.281 -2.066 16.734 1 95.62 205 LEU A N 1
ATOM 1565 C CA . LEU A 1 205 ? 5.766 -3.283 16.125 1 95.62 205 LEU A CA 1
ATOM 1566 C C . LEU A 1 205 ? 4.699 -2.959 15.078 1 95.62 205 LEU A C 1
ATOM 1568 O O . LEU A 1 205 ? 4.664 -3.568 14.008 1 95.62 205 LEU A O 1
ATOM 1572 N N . TYR A 1 206 ? 3.869 -2.041 15.422 1 94.81 206 TYR A N 1
ATOM 1573 C CA . TYR A 1 206 ? 2.834 -1.563 14.516 1 94.81 206 TYR A CA 1
ATOM 1574 C C . TYR A 1 206 ? 3.447 -1.015 13.234 1 94.81 206 TYR A C 1
ATOM 1576 O O . TYR A 1 206 ? 3.004 -1.354 12.133 1 94.81 206 TYR A O 1
ATOM 1584 N N . PHE A 1 207 ? 4.477 -0.259 13.398 1 94.56 207 PHE A N 1
ATOM 1585 C CA . PHE A 1 207 ? 5.168 0.302 12.242 1 94.56 207 PHE A CA 1
ATOM 1586 C C . PHE A 1 207 ? 5.703 -0.804 11.344 1 94.56 207 PHE A C 1
ATOM 1588 O O . PHE A 1 207 ? 5.547 -0.746 10.125 1 94.56 207 PHE A O 1
ATOM 1595 N N . CYS A 1 208 ? 6.316 -1.723 11.93 1 95.62 208 CYS A N 1
ATOM 1596 C CA . CYS A 1 208 ? 6.902 -2.814 11.164 1 95.62 208 CYS A CA 1
ATOM 1597 C C . CYS A 1 208 ? 5.824 -3.604 10.43 1 95.62 208 CYS A C 1
ATOM 1599 O O . CYS A 1 208 ? 5.988 -3.939 9.258 1 95.62 208 CYS A O 1
ATOM 1601 N N . PHE A 1 209 ? 4.777 -3.855 11.039 1 94.62 209 PHE A N 1
ATOM 1602 C CA . PHE A 1 209 ? 3.701 -4.637 10.438 1 94.62 209 PHE A CA 1
ATOM 1603 C C . PHE A 1 209 ? 3.057 -3.875 9.289 1 94.62 209 PHE A C 1
ATOM 1605 O O . PHE A 1 209 ? 2.871 -4.426 8.203 1 94.62 209 PHE A O 1
ATOM 1612 N N . ILE A 1 210 ? 2.762 -2.643 9.469 1 94.06 210 ILE A N 1
ATOM 1613 C CA . ILE A 1 210 ? 2.09 -1.837 8.461 1 94.06 210 ILE A CA 1
ATOM 1614 C C . ILE A 1 210 ? 3.029 -1.602 7.277 1 94.06 210 ILE A C 1
ATOM 1616 O O . ILE A 1 210 ? 2.59 -1.53 6.129 1 94.06 210 ILE A O 1
ATOM 1620 N N . SER A 1 211 ? 4.281 -1.515 7.578 1 94.75 211 SER A N 1
ATOM 1621 C CA . SER A 1 211 ? 5.254 -1.252 6.523 1 94.75 211 SER A CA 1
ATOM 1622 C C . SER A 1 211 ? 5.516 -2.504 5.691 1 94.75 211 SER A C 1
ATOM 1624 O O . SER A 1 211 ? 5.496 -2.451 4.457 1 94.75 211 SER A O 1
ATOM 1626 N N . LEU A 1 212 ? 5.684 -3.617 6.324 1 95.19 212 LEU A N 1
ATOM 1627 C CA . LEU A 1 212 ? 6.023 -4.836 5.594 1 95.19 212 LEU A CA 1
ATOM 1628 C C . LEU A 1 212 ? 4.793 -5.422 4.91 1 95.19 212 LEU A C 1
ATOM 1630 O O . LEU A 1 212 ? 4.914 -6.125 3.904 1 95.19 212 LEU A O 1
ATOM 1634 N N . SER A 1 213 ? 3.619 -5.184 5.418 1 93.56 213 SER A N 1
ATOM 1635 C CA . SER A 1 213 ? 2.402 -5.605 4.734 1 93.56 213 SER A CA 1
ATOM 1636 C C . SER A 1 213 ? 2.041 -4.645 3.605 1 93.56 213 SER A C 1
ATOM 1638 O O . SER A 1 213 ? 1.014 -4.812 2.945 1 93.56 213 SER A O 1
ATOM 1640 N N . THR A 1 214 ? 2.795 -3.604 3.332 1 93.56 214 THR A N 1
ATOM 1641 C CA . THR A 1 214 ? 2.74 -2.629 2.248 1 93.56 214 THR A CA 1
ATOM 1642 C C . THR A 1 214 ? 1.512 -1.734 2.387 1 93.56 214 THR A C 1
ATOM 1644 O O . THR A 1 214 ? 1.009 -1.204 1.395 1 93.56 214 THR A O 1
ATOM 1647 N N . ILE A 1 215 ? 0.902 -1.659 3.561 1 94.25 215 ILE A N 1
ATOM 1648 C CA . ILE A 1 215 ? -0.203 -0.744 3.826 1 94.25 215 ILE A CA 1
ATOM 1649 C C . ILE A 1 215 ? 0.316 0.69 3.881 1 94.25 215 ILE A C 1
ATOM 1651 O O . ILE A 1 215 ? -0.173 1.562 3.158 1 94.25 215 ILE A O 1
ATOM 1655 N N . GLY A 1 216 ? 1.377 0.983 4.633 1 92.44 216 GLY A N 1
ATOM 1656 C CA . GLY A 1 216 ? 2.076 2.256 4.691 1 92.44 216 GLY A CA 1
ATOM 1657 C C . GLY A 1 216 ? 1.164 3.424 5.016 1 92.44 216 GLY A C 1
ATOM 1658 O O . GLY A 1 216 ? 0.861 4.242 4.148 1 92.44 216 GLY A O 1
ATOM 1659 N N . LEU A 1 217 ? 0.77 3.729 6.199 1 88.12 217 LEU A N 1
ATOM 1660 C CA . LEU A 1 217 ? -0.11 4.82 6.598 1 88.12 217 LEU A CA 1
ATOM 1661 C C . LEU A 1 217 ? 0.679 6.113 6.793 1 88.12 217 LEU A C 1
ATOM 1663 O O . LEU A 1 217 ? 0.117 7.207 6.711 1 88.12 217 LEU A O 1
ATOM 1667 N N . GLY A 1 218 ? 1.975 6.031 7.078 1 84.62 218 GLY A N 1
ATOM 1668 C CA . GLY A 1 218 ? 2.834 7.203 7.156 1 84.62 218 GLY A CA 1
ATOM 1669 C C . GLY A 1 218 ? 2.779 7.891 8.508 1 84.62 218 GLY A C 1
ATOM 1670 O O . GLY A 1 218 ? 3.309 8.992 8.672 1 84.62 218 GLY A O 1
ATOM 1671 N N . ASP A 1 219 ? 2.107 7.332 9.516 1 80.31 219 ASP A N 1
ATOM 1672 C CA . ASP A 1 219 ? 2.012 7.934 10.836 1 80.31 219 ASP A CA 1
ATOM 1673 C C . ASP A 1 219 ? 3.344 7.84 11.578 1 80.31 219 ASP A C 1
ATOM 1675 O O . ASP A 1 219 ? 3.732 8.773 12.289 1 80.31 219 ASP A O 1
ATOM 1679 N N . TYR A 1 220 ? 4 6.773 11.383 1 81 220 TYR A N 1
ATOM 1680 C CA . TYR A 1 220 ? 5.305 6.582 12.008 1 81 220 TYR A CA 1
ATOM 1681 C C . TYR A 1 220 ? 6.402 6.445 10.961 1 81 220 TYR A C 1
ATOM 1683 O O . TYR A 1 220 ? 6.301 5.613 10.055 1 81 220 TYR A O 1
ATOM 1691 N N . LEU A 1 221 ? 7.289 7.422 11.023 1 82.5 221 LEU A N 1
ATOM 1692 C CA . LEU A 1 221 ? 8.461 7.371 10.156 1 82.5 221 LEU A CA 1
ATOM 1693 C C . LEU A 1 221 ? 9.742 7.531 10.961 1 82.5 221 LEU A C 1
ATOM 1695 O O . LEU A 1 221 ? 9.898 8.508 11.695 1 82.5 221 LEU A O 1
ATOM 1699 N N . PRO A 1 222 ? 10.547 6.539 10.742 1 82.25 222 PRO A N 1
ATOM 1700 C CA . PRO A 1 222 ? 11.797 6.645 11.5 1 82.25 222 PRO A CA 1
ATOM 1701 C C . PRO A 1 222 ? 12.617 7.875 11.125 1 82.25 222 PRO A C 1
ATOM 1703 O O . PRO A 1 222 ? 12.727 8.211 9.938 1 82.25 222 PRO A O 1
ATOM 1706 N N . GLY A 1 223 ? 13.141 8.648 12.109 1 74.69 223 GLY A N 1
ATOM 1707 C CA . GLY A 1 223 ? 14.062 9.758 11.906 1 74.69 223 GLY A CA 1
ATOM 1708 C C . GLY A 1 223 ? 13.367 11.094 11.742 1 74.69 223 GLY A C 1
ATOM 1709 O O . GLY A 1 223 ? 14 12.086 11.391 1 74.69 223 GLY A O 1
ATOM 1710 N N . LYS A 1 224 ? 12.055 11.109 11.867 1 71.19 224 LYS A N 1
ATOM 1711 C CA . LYS A 1 224 ? 11.32 12.352 11.656 1 71.19 224 LYS A CA 1
ATOM 1712 C C . LYS A 1 224 ? 11.766 13.438 12.633 1 71.19 224 LYS A C 1
ATOM 1714 O O . LYS A 1 224 ? 11.875 14.609 12.266 1 71.19 224 LYS A O 1
ATOM 1719 N N . ASN A 1 225 ? 12.164 12.977 13.812 1 65.31 225 ASN A N 1
ATOM 1720 C CA . ASN A 1 225 ? 12.547 13.938 14.836 1 65.31 225 ASN A CA 1
ATOM 1721 C C . ASN A 1 225 ? 14.062 13.992 15.016 1 65.31 225 ASN A C 1
ATOM 1723 O O . ASN A 1 225 ? 14.555 14.523 16.016 1 65.31 225 ASN A O 1
ATOM 1727 N N . ARG A 1 226 ? 14.781 13.562 14.055 1 71.94 226 ARG A N 1
ATOM 1728 C CA . ARG A 1 226 ? 16.234 13.516 14.188 1 71.94 226 ARG A CA 1
ATOM 1729 C C . ARG A 1 226 ? 16.906 14.492 13.227 1 71.94 226 ARG A C 1
ATOM 1731 O O . ARG A 1 226 ? 16.234 15.172 12.453 1 71.94 226 ARG A O 1
ATOM 1738 N N . SER A 1 227 ? 18.141 14.539 13.422 1 77.81 227 SER A N 1
ATOM 1739 C CA . SER A 1 227 ? 18.938 15.391 12.547 1 77.81 227 SER A CA 1
ATOM 1740 C C . SER A 1 227 ? 18.906 14.875 11.109 1 77.81 227 SER A C 1
ATOM 1742 O O . SER A 1 227 ? 18.562 13.719 10.867 1 77.81 227 SER A O 1
ATOM 1744 N N . LEU A 1 228 ? 19.25 15.766 10.203 1 78.25 228 LEU A N 1
ATOM 1745 C CA . LEU A 1 228 ? 19.141 15.469 8.773 1 78.25 228 LEU A CA 1
ATOM 1746 C C . LEU A 1 228 ? 20.016 14.281 8.398 1 78.25 228 LEU A C 1
ATOM 1748 O O . LEU A 1 228 ? 19.562 13.359 7.727 1 78.25 228 LEU A O 1
ATOM 1752 N N . PRO A 1 229 ? 21.312 14.281 8.852 1 80.88 229 PRO A N 1
ATOM 1753 C CA . PRO A 1 229 ? 22.141 13.125 8.477 1 80.88 229 PRO A CA 1
ATOM 1754 C C . PRO A 1 229 ? 21.625 11.82 9.078 1 80.88 229 PRO A C 1
ATOM 1756 O O . PRO A 1 229 ? 21.703 10.766 8.438 1 80.88 229 PRO A O 1
ATOM 1759 N N . GLU A 1 230 ? 21.109 11.844 10.25 1 83.19 230 GLU A N 1
ATOM 1760 C CA . GLU A 1 230 ? 20.578 10.641 10.891 1 83.19 230 GLU A CA 1
ATOM 1761 C C . GLU A 1 230 ? 19.297 10.18 10.203 1 83.19 230 GLU A C 1
ATOM 1763 O O . GLU A 1 230 ? 19.062 8.977 10.07 1 83.19 230 GLU A O 1
ATOM 1768 N N . ARG A 1 231 ? 18.562 11.172 9.812 1 84.12 231 ARG A N 1
ATOM 1769 C CA . ARG A 1 231 ? 17.344 10.844 9.086 1 84.12 231 ARG A CA 1
ATOM 1770 C C . ARG A 1 231 ? 17.656 10.125 7.777 1 84.12 231 ARG A C 1
ATOM 1772 O O . ARG A 1 231 ? 17.016 9.125 7.441 1 84.12 231 ARG A O 1
ATOM 1779 N N . ARG A 1 232 ? 18.656 10.633 7.121 1 84.88 232 ARG A N 1
ATOM 1780 C CA . ARG A 1 232 ? 19.047 10.039 5.848 1 84.88 232 ARG A CA 1
ATOM 1781 C C . ARG A 1 232 ? 19.531 8.602 6.035 1 84.88 232 ARG A C 1
ATOM 1783 O O . ARG A 1 232 ? 19.188 7.723 5.242 1 84.88 232 ARG A O 1
ATOM 1790 N N . ARG A 1 233 ? 20.297 8.406 7.07 1 87.88 233 ARG A N 1
ATOM 1791 C CA . ARG A 1 233 ? 20.797 7.07 7.359 1 87.88 233 ARG A CA 1
ATOM 1792 C C . ARG A 1 233 ? 19.672 6.113 7.707 1 87.88 233 ARG A C 1
ATOM 1794 O O . ARG A 1 233 ? 19.656 4.969 7.254 1 87.88 233 ARG A O 1
ATOM 1801 N N . LEU A 1 234 ? 18.75 6.578 8.461 1 89.62 234 LEU A N 1
ATOM 1802 C CA . LEU A 1 234 ? 17.641 5.734 8.883 1 89.62 234 LEU A CA 1
ATOM 1803 C C . LEU A 1 234 ? 16.688 5.457 7.723 1 89.62 234 LEU A C 1
ATOM 1805 O O . LEU A 1 234 ? 16.109 4.371 7.625 1 89.62 234 LEU A O 1
ATOM 1809 N N . GLU A 1 235 ? 16.531 6.465 6.852 1 89.5 235 GLU A N 1
ATOM 1810 C CA . GLU A 1 235 ? 15.734 6.254 5.652 1 89.5 235 GLU A CA 1
ATOM 1811 C C . GLU A 1 235 ? 16.344 5.184 4.758 1 89.5 235 GLU A C 1
ATOM 1813 O O . GLU A 1 235 ? 15.633 4.344 4.203 1 89.5 235 GLU A O 1
ATOM 1818 N N . PHE A 1 236 ? 17.609 5.27 4.66 1 90.12 236 PHE A N 1
ATOM 1819 C CA . PHE A 1 236 ? 18.312 4.277 3.852 1 90.12 236 PHE A CA 1
ATOM 1820 C C . PHE A 1 236 ? 18.203 2.893 4.484 1 90.12 236 PHE A C 1
ATOM 1822 O O . PHE A 1 236 ? 17.906 1.914 3.795 1 90.12 236 PHE A O 1
ATOM 1829 N N . ALA A 1 237 ? 18.422 2.826 5.77 1 91.88 237 ALA A N 1
ATOM 1830 C CA . ALA A 1 237 ? 18.328 1.557 6.488 1 91.88 237 ALA A CA 1
ATOM 1831 C C . ALA A 1 237 ? 16.922 0.979 6.395 1 91.88 237 ALA A C 1
ATOM 1833 O O . ALA A 1 237 ? 16.75 -0.227 6.199 1 91.88 237 ALA A O 1
ATOM 1834 N N . THR A 1 238 ? 15.938 1.814 6.512 1 92.31 238 THR A N 1
ATOM 1835 C CA . THR A 1 238 ? 14.555 1.377 6.426 1 92.31 238 THR A CA 1
ATOM 1836 C C . THR A 1 238 ? 14.227 0.888 5.016 1 92.31 238 THR A C 1
ATOM 1838 O O . THR A 1 238 ? 13.477 -0.078 4.848 1 92.31 238 THR A O 1
ATOM 1841 N N . SER A 1 239 ? 14.773 1.588 4.016 1 92.75 239 SER A N 1
ATOM 1842 C CA . SER A 1 239 ? 14.57 1.154 2.637 1 92.75 239 SER A CA 1
ATOM 1843 C C . SER A 1 239 ? 15.125 -0.248 2.408 1 92.75 239 SER A C 1
ATOM 1845 O O . SER A 1 239 ? 14.469 -1.092 1.8 1 92.75 239 SER A O 1
ATOM 1847 N N . CYS A 1 240 ? 16.266 -0.469 2.904 1 92 240 CYS A N 1
ATOM 1848 C CA . CYS A 1 240 ? 16.875 -1.79 2.783 1 92 240 CYS A CA 1
ATOM 1849 C C . CYS A 1 240 ? 16.047 -2.836 3.527 1 92 240 CYS A C 1
ATOM 1851 O O . CYS A 1 240 ? 15.812 -3.926 3.004 1 92 240 CYS A O 1
ATOM 1853 N N . TYR A 1 241 ? 15.617 -2.492 4.699 1 94.62 241 TYR A N 1
ATOM 1854 C CA . TYR A 1 241 ? 14.766 -3.361 5.504 1 94.62 241 TYR A CA 1
ATOM 1855 C C . TYR A 1 241 ? 13.484 -3.701 4.766 1 94.62 241 TYR A C 1
ATOM 1857 O O . TYR A 1 241 ? 13.047 -4.855 4.758 1 94.62 241 TYR A O 1
ATOM 1865 N N . LEU A 1 242 ? 12.906 -2.773 4.055 1 93.81 242 LEU A N 1
ATOM 1866 C CA . LEU A 1 242 ? 11.641 -2.967 3.363 1 93.81 242 LEU A CA 1
ATOM 1867 C C . LEU A 1 242 ? 11.812 -3.887 2.158 1 93.81 242 LEU A C 1
ATOM 1869 O O . LEU A 1 242 ? 11 -4.785 1.936 1 93.81 242 LEU A O 1
ATOM 1873 N N . VAL A 1 243 ? 12.844 -3.648 1.395 1 92.25 243 VAL A N 1
ATOM 1874 C CA . VAL A 1 243 ? 13.055 -4.445 0.19 1 92.25 243 VAL A CA 1
ATOM 1875 C C . VAL A 1 243 ? 13.336 -5.895 0.571 1 92.25 243 VAL A C 1
ATOM 1877 O O . VAL A 1 243 ? 12.695 -6.816 0.057 1 92.25 243 VAL A O 1
ATOM 1880 N N . VAL A 1 244 ? 14.211 -6.078 1.545 1 91.5 244 VAL A N 1
ATOM 1881 C CA . VAL A 1 244 ? 14.57 -7.426 1.971 1 91.5 244 VAL A CA 1
ATOM 1882 C C . VAL A 1 244 ? 13.383 -8.086 2.67 1 91.5 244 VAL A C 1
ATOM 1884 O O . VAL A 1 244 ? 13.086 -9.258 2.432 1 91.5 244 VAL A O 1
ATOM 1887 N N . GLY A 1 245 ? 12.789 -7.34 3.533 1 93.5 245 GLY A N 1
ATOM 1888 C CA . GLY A 1 245 ? 11.617 -7.852 4.234 1 93.5 245 GLY A CA 1
ATOM 1889 C C . GLY A 1 245 ? 10.508 -8.289 3.299 1 93.5 245 GLY A C 1
ATOM 1890 O O . GLY A 1 245 ? 9.859 -9.305 3.529 1 93.5 245 GLY A O 1
ATOM 1891 N N . LEU A 1 246 ? 10.281 -7.539 2.271 1 92.75 246 LEU A N 1
ATOM 1892 C CA . LEU A 1 246 ? 9.25 -7.871 1.299 1 92.75 246 LEU A CA 1
ATOM 1893 C C . LEU A 1 246 ? 9.57 -9.188 0.59 1 92.75 246 LEU A C 1
ATOM 1895 O O . LEU A 1 246 ? 8.68 -10.008 0.371 1 92.75 246 LEU A O 1
ATOM 1899 N N . VAL A 1 247 ? 10.781 -9.32 0.262 1 88.94 247 VAL A N 1
ATOM 1900 C CA . VAL A 1 247 ? 11.211 -10.547 -0.392 1 88.94 247 VAL A CA 1
ATOM 1901 C C . VAL A 1 247 ? 10.945 -11.742 0.525 1 88.94 247 VAL A C 1
ATOM 1903 O O . VAL A 1 247 ? 10.344 -12.734 0.102 1 88.94 247 VAL A O 1
ATOM 1906 N N . VAL A 1 248 ? 11.352 -11.602 1.724 1 90.31 248 VAL A N 1
ATOM 1907 C CA . VAL A 1 248 ? 11.219 -12.703 2.674 1 90.31 248 VAL A CA 1
ATOM 1908 C C . VAL A 1 248 ? 9.734 -12.977 2.938 1 90.31 248 VAL A C 1
ATOM 1910 O O . VAL A 1 248 ? 9.312 -14.133 2.994 1 90.31 248 VAL A O 1
ATOM 1913 N N . LEU A 1 249 ? 9.023 -11.938 3.066 1 91.75 249 LEU A N 1
ATOM 1914 C CA . LEU A 1 249 ? 7.59 -12.109 3.299 1 91.75 249 LEU A CA 1
ATOM 1915 C C . LEU A 1 249 ? 6.926 -12.789 2.107 1 91.75 249 LEU A C 1
ATOM 1917 O O . LEU A 1 249 ? 6.027 -13.617 2.283 1 91.75 249 LEU A O 1
ATOM 1921 N N . PHE A 1 250 ? 7.309 -12.398 0.973 1 89.88 250 PHE A N 1
ATOM 1922 C CA . PHE A 1 250 ? 6.762 -13.023 -0.224 1 89.88 250 PHE A CA 1
ATOM 1923 C C . PHE A 1 250 ? 7.102 -14.508 -0.262 1 89.88 250 PHE A C 1
ATOM 1925 O O . PHE A 1 250 ? 6.285 -15.328 -0.687 1 89.88 250 PHE A O 1
ATOM 1932 N N . VAL A 1 251 ? 8.266 -14.867 0.157 1 86.5 251 VAL A N 1
ATOM 1933 C CA . VAL A 1 251 ? 8.68 -16.266 0.215 1 86.5 251 VAL A CA 1
ATOM 1934 C C . VAL A 1 251 ? 7.793 -17.016 1.205 1 86.5 251 VAL A C 1
ATOM 1936 O O . VAL A 1 251 ? 7.348 -18.141 0.921 1 86.5 251 VAL A O 1
ATOM 1939 N N . VAL A 1 252 ? 7.574 -16.469 2.283 1 88.38 252 VAL A N 1
ATOM 1940 C CA . VAL A 1 252 ? 6.738 -17.094 3.303 1 88.38 252 VAL A CA 1
ATOM 1941 C C . VAL A 1 252 ? 5.324 -17.297 2.758 1 88.38 252 VAL A C 1
ATOM 1943 O O . VAL A 1 252 ? 4.742 -18.375 2.908 1 88.38 252 VAL A O 1
ATOM 1946 N N . LEU A 1 253 ? 4.824 -16.312 2.094 1 87.81 253 LEU A N 1
ATOM 1947 C CA . LEU A 1 253 ? 3.475 -16.391 1.544 1 87.81 253 LEU A CA 1
ATOM 1948 C C . LEU A 1 253 ? 3.387 -17.484 0.474 1 87.81 253 LEU A C 1
ATOM 1950 O O . LEU A 1 253 ? 2.404 -18.219 0.419 1 87.81 253 LEU A O 1
ATOM 1954 N N . GLU A 1 254 ? 4.359 -17.547 -0.295 1 83.69 254 GLU A N 1
ATOM 1955 C CA . GLU A 1 254 ? 4.375 -18.562 -1.341 1 83.69 254 GLU A CA 1
ATOM 1956 C C . GLU A 1 254 ? 4.496 -19.969 -0.745 1 83.69 254 GLU A C 1
ATOM 1958 O O . GLU A 1 254 ? 3.928 -20.922 -1.274 1 83.69 254 GLU A O 1
ATOM 1963 N N . THR A 1 255 ? 5.297 -20.062 0.25 1 83.44 255 THR A N 1
ATOM 1964 C CA . THR A 1 255 ? 5.441 -21.344 0.922 1 83.44 255 THR A CA 1
ATOM 1965 C C . THR A 1 255 ? 4.109 -21.797 1.514 1 83.44 255 THR A C 1
ATOM 1967 O O . THR A 1 255 ? 3.73 -22.969 1.389 1 83.44 255 THR A O 1
ATOM 1970 N N . PHE A 1 256 ? 3.389 -20.891 2.07 1 84.44 256 PHE A N 1
ATOM 1971 C CA . PHE A 1 256 ? 2.082 -21.219 2.629 1 84.44 256 PHE A CA 1
ATOM 1972 C C . PHE A 1 256 ? 1.086 -21.547 1.523 1 84.44 256 PHE A C 1
ATOM 1974 O O . PHE A 1 256 ? 0.219 -22.406 1.694 1 84.44 256 PHE A O 1
ATOM 1981 N N . TRP A 1 257 ? 1.284 -20.859 0.47 1 81.31 257 TRP A N 1
ATOM 1982 C CA . TRP A 1 257 ? 0.377 -21.078 -0.653 1 81.31 257 TRP A CA 1
ATOM 1983 C C . TRP A 1 257 ? 0.552 -22.469 -1.243 1 81.31 257 TRP A C 1
ATOM 1985 O O . TRP A 1 257 ? -0.405 -23.062 -1.749 1 81.31 257 TRP A O 1
ATOM 1995 N N . GLU A 1 258 ? 1.725 -23.016 -1.162 1 78.44 258 GLU A N 1
ATOM 1996 C CA . GLU A 1 258 ? 2.012 -24.328 -1.745 1 78.44 258 GLU A CA 1
ATOM 1997 C C . GLU A 1 258 ? 1.613 -25.453 -0.796 1 78.44 258 GLU A C 1
ATOM 1999 O O . GLU A 1 258 ? 1.621 -26.625 -1.179 1 78.44 258 GLU A O 1
ATOM 2004 N N . LEU A 1 259 ? 1.246 -25.125 0.371 1 81.56 259 LEU A N 1
ATOM 2005 C CA . LEU A 1 259 ? 0.814 -26.141 1.318 1 81.56 259 LEU A CA 1
ATOM 2006 C C . LEU A 1 259 ? -0.479 -26.812 0.853 1 81.56 259 LEU A C 1
ATOM 2008 O O . LEU A 1 259 ? -1.379 -26.125 0.347 1 81.56 259 LEU A O 1
ATOM 2012 N N . PRO A 1 260 ? -0.511 -28.094 0.941 1 77.38 260 PRO A N 1
ATOM 2013 C CA . PRO A 1 260 ? -1.708 -28.812 0.499 1 77.38 260 PRO A CA 1
ATOM 2014 C C . PRO A 1 260 ? -2.971 -28.359 1.23 1 77.38 260 PRO A C 1
ATOM 2016 O O . PRO A 1 260 ? -4.059 -28.359 0.648 1 77.38 260 PRO A O 1
ATOM 2019 N N . GLN A 1 261 ? -2.875 -27.984 2.475 1 78 261 GLN A N 1
ATOM 2020 C CA . GLN A 1 261 ? -4.031 -27.531 3.238 1 78 261 GLN A CA 1
ATOM 2021 C C . GLN A 1 261 ? -4.645 -26.281 2.611 1 78 261 GLN A C 1
ATOM 2023 O O . GLN A 1 261 ? -5.867 -26.156 2.521 1 78 261 GLN A O 1
ATOM 2028 N N . VAL A 1 262 ? -3.773 -25.391 2.203 1 80.19 262 VAL A N 1
ATOM 2029 C CA . VAL A 1 262 ? -4.258 -24.156 1.608 1 80.19 262 VAL A CA 1
ATOM 2030 C C . VAL A 1 262 ? -4.793 -24.422 0.204 1 80.19 262 VAL A C 1
ATOM 2032 O O . VAL A 1 262 ? -5.824 -23.875 -0.192 1 80.19 262 VAL A O 1
ATOM 2035 N N . GLN A 1 263 ? -4.137 -25.266 -0.468 1 78.88 263 GLN A N 1
ATOM 2036 C CA . GLN A 1 263 ? -4.605 -25.625 -1.804 1 78.88 263 GLN A CA 1
ATOM 2037 C C . GLN A 1 263 ? -5.945 -26.344 -1.744 1 78.88 263 GLN A C 1
ATOM 2039 O O . GLN A 1 263 ? -6.781 -26.203 -2.639 1 78.88 263 GLN A O 1
ATOM 2044 N N . ALA A 1 264 ? -6.082 -27.109 -0.71 1 77.56 264 ALA A N 1
ATOM 2045 C CA . ALA A 1 264 ? -7.363 -27.781 -0.521 1 77.56 264 ALA A CA 1
ATOM 2046 C C . ALA A 1 264 ? -8.484 -26.766 -0.281 1 77.56 264 ALA A C 1
ATOM 2048 O O . ALA A 1 264 ? -9.602 -26.953 -0.766 1 77.56 264 ALA A O 1
ATOM 2049 N N . LEU A 1 265 ? -8.125 -25.781 0.399 1 78.94 265 LEU A N 1
ATOM 2050 C CA . LEU A 1 265 ? -9.094 -24.719 0.658 1 78.94 265 LEU A CA 1
ATOM 2051 C C . LEU A 1 265 ? -9.445 -23.984 -0.628 1 78.94 265 LEU A C 1
ATOM 2053 O O . LEU A 1 265 ? -10.617 -23.672 -0.869 1 78.94 265 LEU A O 1
ATOM 2057 N N . VAL A 1 266 ? -8.492 -23.781 -1.425 1 77.5 266 VAL A N 1
ATOM 2058 C CA . VAL A 1 266 ? -8.711 -23.094 -2.697 1 77.5 266 VAL A CA 1
ATOM 2059 C C . VAL A 1 266 ? -9.555 -23.984 -3.615 1 77.5 266 VAL A C 1
ATOM 2061 O O . VAL A 1 266 ? -10.461 -23.5 -4.297 1 77.5 266 VAL A O 1
ATOM 2064 N N . ARG A 1 267 ? -9.258 -25.203 -3.541 1 76.06 267 ARG A N 1
ATOM 2065 C CA . ARG A 1 267 ? -10 -26.141 -4.371 1 76.06 267 ARG A CA 1
ATOM 2066 C C . ARG A 1 267 ? -11.445 -26.266 -3.898 1 76.06 267 ARG A C 1
ATOM 2068 O O . ARG A 1 267 ? -12.352 -26.484 -4.707 1 76.06 267 ARG A O 1
ATOM 2075 N N . LEU A 1 268 ? -11.555 -26.203 -2.666 1 76.5 268 LEU A N 1
ATOM 2076 C CA . LEU A 1 268 ? -12.898 -26.25 -2.1 1 76.5 268 LEU A CA 1
ATOM 2077 C C . LEU A 1 268 ? -13.75 -25.094 -2.6 1 76.5 268 LEU A C 1
ATOM 2079 O O . LEU A 1 268 ? -14.93 -25.266 -2.912 1 76.5 268 LEU A O 1
ATOM 2083 N N . PHE A 1 269 ? -13.125 -23.969 -2.816 1 76.06 269 PHE A N 1
ATOM 2084 C CA . PHE A 1 269 ? -13.898 -22.781 -3.156 1 76.06 269 PHE A CA 1
ATOM 2085 C C . PHE A 1 269 ? -13.898 -22.547 -4.66 1 76.06 269 PHE A C 1
ATOM 2087 O O . PHE A 1 269 ? -14.852 -22 -5.211 1 76.06 269 PHE A O 1
ATOM 2094 N N . ALA A 1 270 ? -12.859 -22.766 -5.402 1 72.44 270 ALA A N 1
ATOM 2095 C CA . ALA A 1 270 ? -12.75 -22.438 -6.816 1 72.44 270 ALA A CA 1
ATOM 2096 C C . ALA A 1 270 ? -12.695 -23.688 -7.676 1 72.44 270 ALA A C 1
ATOM 2098 O O . ALA A 1 270 ? -12.898 -23.625 -8.891 1 72.44 270 ALA A O 1
ATOM 2099 N N . GLY A 1 271 ? -12.719 -24.812 -7.137 1 64.31 271 GLY A N 1
ATOM 2100 C CA . GLY A 1 271 ? -12.625 -26.031 -7.918 1 64.31 271 GLY A CA 1
ATOM 2101 C C . GLY A 1 271 ? -11.211 -26.359 -8.359 1 64.31 271 GLY A C 1
ATOM 2102 O O . GLY A 1 271 ? -10.297 -25.562 -8.141 1 64.31 271 GLY A O 1
ATOM 2103 N N . PRO A 1 272 ? -10.906 -27.578 -8.867 1 57.97 272 PRO A N 1
ATOM 2104 C CA . PRO A 1 272 ? -9.57 -27.984 -9.305 1 57.97 272 PRO A CA 1
ATOM 2105 C C . PRO A 1 272 ? -9.07 -27.156 -10.492 1 57.97 272 PRO A C 1
ATOM 2107 O O . PRO A 1 272 ? -9.883 -26.625 -11.258 1 57.97 272 PRO A O 1
ATOM 2110 N N . ARG A 1 273 ? -7.828 -26.656 -10.531 1 55.78 273 ARG A N 1
ATOM 2111 C CA . ARG A 1 273 ? -7.25 -25.922 -11.648 1 55.78 273 ARG A CA 1
ATOM 2112 C C . ARG A 1 273 ? -7.43 -26.688 -12.961 1 55.78 273 ARG A C 1
ATOM 2114 O O . ARG A 1 273 ? -7.281 -27.906 -13 1 55.78 273 ARG A O 1
ATOM 2121 N N . SER A 1 274 ? -8.125 -26.141 -13.883 1 47.47 274 SER A N 1
ATOM 2122 C CA . SER A 1 274 ? -8.32 -26.781 -15.172 1 47.47 274 SER A CA 1
ATOM 2123 C C . SER A 1 274 ? -7.031 -27.438 -15.664 1 47.47 274 SER A C 1
ATOM 2125 O O . SER A 1 274 ? -7.07 -28.375 -16.453 1 47.47 274 SER A O 1
ATOM 2127 N N . MET A 1 275 ? -5.895 -26.906 -15.469 1 40.91 275 MET A N 1
ATOM 2128 C CA . MET A 1 275 ? -4.738 -27.609 -16.016 1 40.91 275 MET A CA 1
ATOM 2129 C C . MET A 1 275 ? -4.66 -29.031 -15.469 1 40.91 275 MET A C 1
ATOM 2131 O O . MET A 1 275 ? -3.98 -29.875 -16.047 1 40.91 275 MET A O 1
ATOM 2135 N N . ASP A 1 276 ? -5.148 -29.25 -14.398 1 40.53 276 ASP A N 1
ATOM 2136 C CA . ASP A 1 276 ? -5.191 -30.625 -13.922 1 40.53 276 ASP A CA 1
ATOM 2137 C C . ASP A 1 276 ? -6.23 -31.438 -14.68 1 40.53 276 ASP A C 1
ATOM 2139 O O . ASP A 1 276 ? -6.156 -32.688 -14.719 1 40.53 276 ASP A O 1
ATOM 2143 N N . LEU A 1 277 ? -7.258 -30.906 -15.211 1 34.56 277 LEU A N 1
ATOM 2144 C CA . LEU A 1 277 ? -8.234 -31.672 -15.984 1 34.56 277 LEU A CA 1
ATOM 2145 C C . LEU A 1 277 ? -7.672 -32.031 -17.344 1 34.56 277 LEU A C 1
ATOM 2147 O O . LEU A 1 277 ? -8.18 -32.969 -18 1 34.56 277 LEU A O 1
ATOM 2151 N N . LYS A 1 278 ? -6.867 -31.297 -18.016 1 41.06 278 LYS A N 1
ATOM 2152 C CA . LYS A 1 278 ? -6.316 -31.781 -19.281 1 41.06 278 LYS A CA 1
ATOM 2153 C C . LYS A 1 278 ? -5.508 -33.062 -19.062 1 41.06 278 LYS A C 1
ATOM 2155 O O . LYS A 1 278 ? -5.293 -33.812 -20.016 1 41.06 278 LYS A O 1
ATOM 2160 N N . GLY A 1 279 ? -4.898 -33.25 -17.922 1 34.34 279 GLY A N 1
ATOM 2161 C CA . GLY A 1 279 ? -4.309 -34.594 -17.844 1 34.34 279 GLY A CA 1
ATOM 2162 C C . GLY A 1 279 ? -5.336 -35.688 -17.859 1 34.34 279 GLY A C 1
ATOM 2163 O O . GLY A 1 279 ? -4.988 -36.875 -18.078 1 34.34 279 GLY A O 1
ATOM 2164 N N . LEU A 1 280 ? -6.465 -35.469 -17.297 1 32.12 280 LEU A N 1
ATOM 2165 C CA . LEU A 1 280 ? -7.375 -36.594 -17.344 1 32.12 280 LEU A CA 1
ATOM 2166 C C . LEU A 1 280 ? -7.855 -36.844 -18.766 1 32.12 280 LEU A C 1
ATOM 2168 O O . LEU A 1 280 ? -7.914 -38 -19.234 1 32.12 280 LEU A O 1
ATOM 2172 N N . ASP A 1 281 ? -8.594 -35.844 -19.406 1 33.44 281 ASP A N 1
ATOM 2173 C CA . ASP A 1 281 ? -9.414 -36.25 -20.531 1 33.44 281 ASP A CA 1
ATOM 2174 C C . ASP A 1 281 ? -8.555 -36.469 -21.781 1 33.44 281 ASP A C 1
ATOM 2176 O O . ASP A 1 281 ? -9.039 -37 -22.781 1 33.44 281 ASP A O 1
ATOM 2180 N N . LEU A 1 282 ? -7.445 -35.688 -22.016 1 30.28 282 LEU A N 1
ATOM 2181 C CA . LEU A 1 282 ? -6.922 -35.969 -23.344 1 30.28 282 LEU A CA 1
ATOM 2182 C C . LEU A 1 282 ? -6.473 -37.438 -23.469 1 30.28 282 LEU A C 1
ATOM 2184 O O . LEU A 1 282 ? -6.246 -37.938 -24.578 1 30.28 282 LEU A O 1
ATOM 2188 N N . GLY A 1 283 ? -6.051 -38 -22.328 1 30.56 283 GLY A N 1
ATOM 2189 C CA . GLY A 1 283 ? -5.758 -39.406 -22.531 1 30.56 283 GLY A CA 1
ATOM 2190 C C . GLY A 1 283 ? -6.969 -40.219 -22.969 1 30.56 283 GLY A C 1
ATOM 2191 O O . GLY A 1 283 ? -6.844 -41.156 -23.766 1 30.56 283 GLY A O 1
ATOM 2192 N N . GLU A 1 284 ? -8.125 -39.938 -22.297 1 31.33 284 GLU A N 1
ATOM 2193 C CA . GLU A 1 284 ? -9.18 -40.906 -22.594 1 31.33 284 GLU A CA 1
ATOM 2194 C C . GLU A 1 284 ? -9.852 -40.594 -23.922 1 31.33 284 GLU A C 1
ATOM 2196 O O . GLU A 1 284 ? -10.531 -41.469 -24.5 1 31.33 284 GLU A O 1
ATOM 2201 N N . MET A 1 285 ? -9.844 -39.25 -24.266 1 27.09 285 MET A N 1
ATOM 2202 C CA . MET A 1 285 ? -10.617 -39.125 -25.5 1 27.09 285 MET A CA 1
ATOM 2203 C C . MET A 1 285 ? -9.828 -39.656 -26.688 1 27.09 285 MET A C 1
ATOM 2205 O O . MET A 1 285 ? -9.977 -39.188 -27.812 1 27.09 285 MET A O 1
ATOM 2209 N N . VAL A 1 286 ? -8.492 -40.062 -26.422 1 29.7 286 VAL A N 1
ATOM 2210 C CA . VAL A 1 286 ? -8.016 -40.844 -27.562 1 29.7 286 VAL A CA 1
ATOM 2211 C C . VAL A 1 286 ? -9.047 -41.906 -27.922 1 29.7 286 VAL A C 1
ATOM 2213 O O . VAL A 1 286 ? -9.242 -42.875 -27.203 1 29.7 286 VAL A O 1
ATOM 2216 N N . PHE A 1 287 ? -10.281 -41.406 -28.219 1 24.14 287 PHE A N 1
ATOM 2217 C CA . PHE A 1 287 ? -11.258 -42.25 -28.906 1 24.14 287 PHE A CA 1
ATOM 2218 C C . PHE A 1 287 ? -10.555 -43.219 -29.859 1 24.14 287 PHE A C 1
ATOM 2220 O O . PHE A 1 287 ? -9.578 -42.844 -30.516 1 24.14 287 PHE A O 1
ATOM 2227 N N . GLU A 1 288 ? -10.688 -44.469 -29.578 1 27.72 288 GLU A N 1
ATOM 2228 C CA . GLU A 1 288 ? -10.539 -45.688 -30.359 1 27.72 288 GLU A CA 1
ATOM 2229 C C . GLU A 1 288 ? -11.031 -45.469 -31.797 1 27.72 288 GLU A C 1
ATOM 2231 O O . GLU A 1 288 ? -12.203 -45.719 -32.094 1 27.72 288 GLU A O 1
ATOM 2236 N N . CYS A 1 289 ? -10.984 -44.188 -32.281 1 24.62 289 CYS A N 1
ATOM 2237 C CA . CYS A 1 289 ? -11.375 -44.25 -33.688 1 24.62 289 CYS A CA 1
ATOM 2238 C C . CYS A 1 289 ? -10.617 -45.375 -34.375 1 24.62 289 CYS A C 1
ATOM 2240 O O . CYS A 1 289 ? -9.43 -45.25 -34.688 1 24.62 289 CYS A O 1
ATOM 2242 N N . GLY A 1 290 ? -10.727 -46.531 -33.75 1 24.33 290 GLY A N 1
ATOM 2243 C CA . GLY A 1 290 ? -10.352 -47.75 -34.469 1 24.33 290 GLY A CA 1
ATOM 2244 C C . GLY A 1 290 ? -10.648 -47.688 -35.938 1 24.33 290 GLY A C 1
ATOM 2245 O O . GLY A 1 290 ? -11.734 -47.281 -36.344 1 24.33 290 GLY A O 1
ATOM 2246 N N . PRO A 1 291 ? -9.586 -47.156 -36.688 1 27.92 291 PRO A N 1
ATOM 2247 C CA . PRO A 1 291 ? -9.844 -47.312 -38.125 1 27.92 291 PRO A CA 1
ATOM 2248 C C . PRO A 1 291 ? -10.711 -48.531 -38.438 1 27.92 291 PRO A C 1
ATOM 2250 O O . PRO A 1 291 ? -10.586 -49.562 -37.781 1 27.92 291 PRO A O 1
ATOM 2253 N N . ALA A 1 292 ? -11.984 -48.344 -38.406 1 27.81 292 ALA A N 1
ATOM 2254 C CA . ALA A 1 292 ? -12.703 -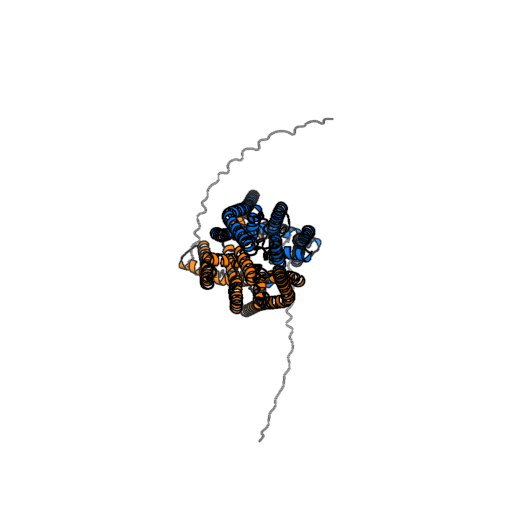49.438 -39.062 1 27.81 292 ALA A CA 1
ATOM 2255 C C . ALA A 1 292 ? -11.914 -50 -40.219 1 27.81 292 ALA A C 1
ATOM 2257 O O . ALA A 1 292 ? -11.562 -49.281 -41.156 1 27.81 292 ALA A O 1
ATOM 2258 N N . SER A 1 293 ? -10.883 -50.875 -39.844 1 25.48 293 SER A N 1
ATOM 2259 C CA . SER A 1 293 ? -10.242 -51.688 -40.875 1 25.48 293 SER A CA 1
ATOM 2260 C C . SER A 1 293 ? -11.234 -52.094 -41.969 1 25.48 293 SER A C 1
ATOM 2262 O O . SER A 1 293 ? -12.227 -52.781 -41.719 1 25.48 293 SER A O 1
ATOM 2264 N N . PRO A 1 294 ? -11.602 -51.094 -42.75 1 26.84 294 PRO A N 1
ATOM 2265 C CA . PRO A 1 294 ? -12.352 -51.688 -43.875 1 26.84 294 PRO A CA 1
ATOM 2266 C C . PRO A 1 294 ? -11.773 -53 -44.344 1 26.84 294 PRO A C 1
ATOM 2268 O O . PRO A 1 294 ? -10.57 -53.25 -44.219 1 26.84 294 PRO A O 1
ATOM 2271 N N . ALA A 1 295 ? -12.508 -54.031 -44.062 1 26.34 295 ALA A N 1
ATOM 2272 C CA . ALA A 1 295 ? -12.273 -55.375 -44.531 1 26.34 295 ALA A CA 1
ATOM 2273 C C . ALA A 1 295 ? -11.789 -55.375 -46 1 26.34 295 ALA A C 1
ATOM 2275 O O . ALA A 1 295 ? -12.57 -55.094 -46.906 1 26.34 295 ALA A O 1
ATOM 2276 N N . SER A 1 296 ? -10.594 -54.625 -46.25 1 21.78 296 SER A N 1
ATOM 2277 C CA . SER A 1 296 ? -10.172 -54.875 -47.625 1 21.78 296 SER A CA 1
ATOM 2278 C C . SER A 1 296 ? -10.219 -56.375 -47.938 1 21.78 296 SER A C 1
ATOM 2280 O O . SER A 1 296 ? -9.797 -57.188 -47.125 1 21.78 296 SER A O 1
ATOM 2282 N N . PRO A 1 297 ? -10.992 -56.844 -48.844 1 23.11 297 PRO A N 1
ATOM 2283 C CA . PRO A 1 297 ? -11.102 -58.188 -49.344 1 23.11 297 PRO A CA 1
ATOM 2284 C C . PRO A 1 297 ? -9.742 -58.812 -49.688 1 23.11 297 PRO A C 1
ATOM 2286 O O . PRO A 1 297 ? -9.578 -60.031 -49.562 1 23.11 297 PRO A O 1
ATOM 2289 N N . GLU A 1 298 ? -8.875 -58.062 -50.406 1 21.45 298 GLU A N 1
ATOM 2290 C CA . GLU A 1 298 ? -8.141 -58.875 -51.375 1 21.45 298 GLU A CA 1
ATOM 2291 C C . GLU A 1 298 ? -7.199 -59.875 -50.656 1 21.45 298 GLU A C 1
ATOM 2293 O O . GLU A 1 298 ? -6.617 -59.531 -49.625 1 21.45 298 GLU A O 1
ATOM 2298 N N . GLU A 1 299 ? -6.961 -61.188 -51.094 1 20.62 299 GLU A N 1
ATOM 2299 C CA . GLU A 1 299 ? -6.344 -62.5 -51.219 1 20.62 299 GLU A CA 1
ATOM 2300 C C . GLU A 1 299 ? -4.832 -62.406 -51.375 1 20.62 299 GLU A C 1
ATOM 2302 O O . GLU A 1 299 ? -4.078 -63.156 -50.781 1 20.62 299 GLU A O 1
ATOM 2307 N N . SER A 1 300 ? -4.242 -61.75 -52.406 1 21.33 300 SER A N 1
ATOM 2308 C CA . SER A 1 300 ? -3.463 -62.75 -53.125 1 21.33 300 SER A CA 1
ATOM 2309 C C . SER A 1 300 ? -2.307 -63.281 -52.281 1 21.33 300 SER A C 1
ATOM 2311 O O . SER A 1 300 ? -2.016 -62.719 -51.219 1 21.33 300 SER A O 1
ATOM 2313 N N . ALA A 1 301 ? -1.204 -63.531 -52.969 1 21.67 301 ALA A N 1
ATOM 2314 C CA . ALA A 1 301 ? -0.168 -64.25 -53.719 1 21.67 301 ALA A CA 1
ATOM 2315 C C . ALA A 1 301 ? 1.222 -63.875 -53.188 1 21.67 301 ALA A C 1
ATOM 2317 O O . ALA A 1 301 ? 1.591 -62.719 -53.094 1 21.67 301 ALA A O 1
ATOM 2318 N N . GLN A 1 302 ? 1.796 -64.938 -52.406 1 21.19 302 GLN A N 1
ATOM 2319 C CA . GLN A 1 302 ? 3.059 -65.25 -51.75 1 21.19 302 GLN A CA 1
ATOM 2320 C C . GLN A 1 302 ? 4.25 -64.812 -52.625 1 21.19 302 GLN A C 1
ATOM 2322 O O . GLN A 1 302 ? 4.598 -65.5 -53.562 1 21.19 302 GLN A O 1
ATOM 2327 N N . TYR A 1 303 ? 4.277 -63.594 -53.125 1 19.25 303 TYR A N 1
ATOM 2328 C CA . TYR A 1 303 ? 5.332 -63.375 -54.125 1 19.25 303 TYR A CA 1
ATOM 2329 C C . TYR A 1 303 ? 6.703 -63.656 -53.5 1 19.25 303 TYR A C 1
ATOM 2331 O O . TYR A 1 303 ? 7.066 -63.062 -52.5 1 19.25 303 TYR A O 1
ATOM 2339 N N . ALA A 1 304 ? 7.191 -64.875 -53.781 1 21.41 304 ALA A N 1
ATOM 2340 C CA . ALA A 1 304 ? 8.414 -65.625 -53.5 1 21.41 304 ALA A CA 1
ATOM 2341 C C . ALA A 1 304 ? 9.648 -64.812 -53.906 1 21.41 304 ALA A C 1
ATOM 2343 O O . ALA A 1 304 ? 9.891 -64.562 -55.094 1 21.41 304 ALA A O 1
ATOM 2344 N N . LEU A 1 305 ? 9.781 -63.594 -53.312 1 20.12 305 LEU A N 1
ATOM 2345 C CA . LEU A 1 305 ? 10.93 -62.906 -53.875 1 20.12 305 LEU A CA 1
ATOM 2346 C C . LEU A 1 305 ? 12.164 -63.812 -53.875 1 20.12 305 LEU A C 1
ATOM 2348 O O . LEU A 1 305 ? 12.438 -64.438 -52.875 1 20.12 305 LEU A O 1
ATOM 2352 N N . PRO A 1 306 ? 12.703 -64.125 -55.031 1 21.39 306 PRO A N 1
ATOM 2353 C CA . PRO A 1 306 ? 13.789 -65.062 -55.375 1 21.39 306 PRO A CA 1
ATOM 2354 C C . PRO A 1 306 ? 15.094 -64.75 -54.656 1 21.39 306 PRO A C 1
ATOM 2356 O O . PRO A 1 306 ? 15.477 -63.562 -54.594 1 21.39 306 PRO A O 1
ATOM 2359 N N . ILE A 1 307 ? 15.406 -65.438 -53.5 1 21.86 307 ILE A N 1
ATOM 2360 C CA . ILE A 1 307 ? 16.562 -65.5 -52.594 1 21.86 307 ILE A CA 1
ATOM 2361 C C . ILE A 1 307 ? 17.844 -65.562 -53.438 1 21.86 307 ILE A C 1
ATOM 2363 O O . ILE A 1 307 ? 18.109 -66.562 -54.062 1 21.86 307 ILE A O 1
ATOM 2367 N N . SER A 1 308 ? 18.109 -64.562 -54.281 1 18.94 308 SER A N 1
ATOM 2368 C CA . SER A 1 308 ? 19.297 -64.812 -55.094 1 18.94 308 SER A CA 1
ATOM 2369 C C . SER A 1 308 ? 20.469 -65.188 -54.219 1 18.94 308 SER A C 1
ATOM 2371 O O . SER A 1 308 ? 20.562 -64.812 -53.062 1 18.94 308 SER A O 1
ATOM 2373 N N . THR A 1 309 ? 21.391 -66.125 -54.688 1 19.84 309 THR A N 1
ATOM 2374 C CA . THR A 1 309 ? 22.391 -67.188 -54.5 1 19.84 309 THR A CA 1
ATOM 2375 C C . THR A 1 309 ? 23.75 -66.562 -54.125 1 19.84 309 THR A C 1
ATOM 2377 O O . THR A 1 309 ? 24.75 -67.25 -54.031 1 19.84 309 THR A O 1
ATOM 2380 N N . ILE A 1 310 ? 23.891 -65.188 -53.656 1 20.81 310 ILE A N 1
ATOM 2381 C CA . ILE A 1 310 ? 25.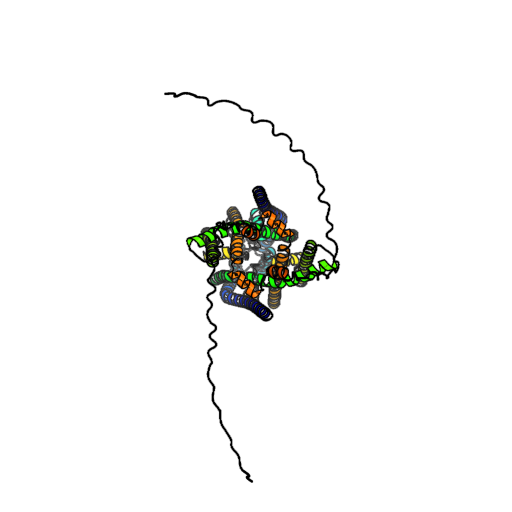266 -64.875 -54 1 20.81 310 ILE A CA 1
ATOM 2382 C C . ILE A 1 310 ? 26.234 -65.812 -53.281 1 20.81 310 ILE A C 1
ATOM 2384 O O . ILE A 1 310 ? 26.047 -66.125 -52.094 1 20.81 310 ILE A O 1
ATOM 2388 N N . SER A 1 311 ? 27.375 -66.25 -53.969 1 18.16 311 SER A N 1
ATOM 2389 C CA . SER A 1 311 ? 28.422 -67.25 -54.031 1 18.16 311 SER A CA 1
ATOM 2390 C C . SER A 1 311 ? 29.375 -67.188 -52.844 1 18.16 311 SER A C 1
ATOM 2392 O O . SER A 1 311 ? 29.422 -66.125 -52.188 1 18.16 311 SER A O 1
ATOM 2394 N N . SER A 1 312 ? 30.578 -67.938 -52.844 1 18.73 312 SER A N 1
ATOM 2395 C CA . SER A 1 312 ? 31.375 -68.938 -52.156 1 18.73 312 SER A CA 1
ATOM 2396 C C . SER A 1 312 ? 32.5 -68.312 -51.375 1 18.73 312 SER A C 1
ATOM 2398 O O . SER A 1 312 ? 32.812 -68.75 -50.25 1 18.73 312 SER A O 1
ATOM 2400 N N . CYS A 1 313 ? 33.375 -67.188 -51.812 1 20.81 313 CYS A N 1
ATOM 2401 C CA . CYS A 1 313 ? 34.75 -67.625 -51.844 1 20.81 313 CYS A CA 1
ATOM 2402 C C . CYS A 1 313 ? 35.438 -67.438 -50.5 1 20.81 313 CYS A C 1
ATOM 2404 O O . CYS A 1 313 ? 35.406 -66.312 -49.969 1 20.81 313 CYS A O 1
ATOM 2406 N N . ALA A 1 314 ? 35.719 -68.375 -49.625 1 22.25 314 ALA A N 1
ATOM 2407 C CA . ALA A 1 314 ? 36.219 -68.562 -48.281 1 22.25 314 ALA A CA 1
ATOM 2408 C C . ALA A 1 314 ? 37.625 -68.062 -48.125 1 22.25 314 ALA A C 1
ATOM 2410 O O . ALA A 1 314 ? 38.594 -68.625 -48.688 1 22.25 314 ALA A O 1
ATOM 2411 N N . PRO A 1 315 ? 37.969 -66.75 -48.375 1 23.17 315 PRO A N 1
ATOM 2412 C CA . PRO A 1 315 ? 39.406 -66.688 -48.531 1 23.17 315 PRO A CA 1
ATOM 2413 C C . PRO A 1 315 ? 40.156 -67.25 -47.344 1 23.17 315 PRO A C 1
ATOM 2415 O O . PRO A 1 315 ? 39.625 -67.312 -46.219 1 23.17 315 PRO A O 1
ATOM 2418 N N . GLU A 1 316 ? 41.469 -67.75 -47.562 1 21.52 316 GLU A N 1
ATOM 2419 C CA . GLU A 1 316 ? 42.531 -68.562 -47 1 21.52 316 GLU A CA 1
ATOM 2420 C C . GLU A 1 316 ? 43.188 -67.875 -45.812 1 21.52 316 GLU A C 1
ATOM 2422 O O . GLU A 1 316 ? 43.594 -66.75 -45.906 1 21.52 316 GLU A O 1
ATOM 2427 N N . ARG A 1 317 ? 42.938 -68.188 -44.531 1 23.34 317 ARG A N 1
ATOM 2428 C CA . ARG A 1 317 ? 43.344 -67.75 -43.219 1 23.34 317 ARG A CA 1
ATOM 2429 C C . ARG A 1 317 ? 44.875 -67.812 -43.062 1 23.34 317 ARG A C 1
ATOM 2431 O O . ARG A 1 317 ? 45.5 -68.875 -43.219 1 23.34 317 ARG A O 1
ATOM 2438 N N . PRO A 1 318 ? 45.656 -66.812 -43.656 1 23.81 318 PRO A N 1
ATOM 2439 C CA . PRO A 1 318 ? 47.031 -67.312 -43.562 1 23.81 318 PRO A CA 1
ATOM 2440 C C . PRO A 1 318 ? 47.438 -67.75 -42.156 1 23.81 318 PRO A C 1
ATOM 2442 O O . PRO A 1 318 ? 46.781 -67.312 -41.188 1 23.81 318 PRO A O 1
ATOM 2445 N N . PRO A 1 319 ? 48.656 -68.438 -42 1 21.52 319 PRO A N 1
ATOM 2446 C CA . PRO A 1 319 ? 49.25 -69.375 -41.062 1 21.52 319 PRO A CA 1
ATOM 2447 C C . PRO A 1 319 ? 49.688 -68.75 -39.75 1 21.52 319 PRO A C 1
ATOM 2449 O O . PRO A 1 319 ? 49.875 -67.5 -39.719 1 21.52 319 PRO A O 1
ATOM 2452 N N . LEU A 1 320 ? 49.594 -69.375 -38.656 1 22.08 320 LEU A N 1
ATOM 2453 C CA . LEU A 1 320 ? 49.844 -69.375 -37.219 1 22.08 320 LEU A CA 1
ATOM 2454 C C . LEU A 1 320 ? 51.281 -68.938 -36.875 1 22.08 320 LEU A C 1
ATOM 2456 O O . LEU A 1 320 ? 52.188 -69.75 -37 1 22.08 320 LEU A O 1
ATOM 2460 N N . ALA A 1 321 ? 51.75 -67.688 -37.531 1 21.34 321 ALA A N 1
ATOM 2461 C CA . ALA A 1 321 ? 53.188 -67.75 -37.25 1 21.34 321 ALA A CA 1
ATOM 2462 C C . ALA A 1 321 ? 53.438 -68.062 -35.75 1 21.34 321 ALA A C 1
ATOM 2464 O O . ALA A 1 321 ? 52.625 -67.688 -34.906 1 21.34 321 ALA A O 1
ATOM 2465 N N . ALA A 1 322 ? 54.656 -68.688 -35.438 1 21.36 322 ALA A N 1
ATOM 2466 C CA . ALA A 1 322 ? 55.344 -69.562 -34.5 1 21.36 322 ALA A CA 1
ATOM 2467 C C . ALA A 1 322 ? 55.781 -68.812 -33.25 1 21.36 322 ALA A C 1
ATOM 2469 O O . ALA A 1 322 ? 55.938 -69.438 -32.188 1 21.36 322 ALA A O 1
ATOM 2470 N N . LEU A 1 323 ? 55.906 -67.375 -33.25 1 22.44 323 LEU A N 1
ATOM 2471 C CA . LEU A 1 323 ? 57.25 -67.25 -32.719 1 22.44 323 LEU A CA 1
ATOM 2472 C C . LEU A 1 323 ? 57.312 -67.688 -31.266 1 22.44 323 LEU A C 1
ATOM 2474 O O . LEU A 1 323 ? 56.312 -67.75 -30.578 1 22.44 323 LEU A O 1
ATOM 2478 N N . PRO A 1 324 ? 58.594 -67.312 -30.578 1 26.44 324 PRO A N 1
ATOM 2479 C CA . PRO A 1 324 ? 59.625 -68 -29.797 1 26.44 324 PRO A CA 1
ATOM 2480 C C . PRO A 1 324 ? 59.281 -68.062 -28.312 1 26.44 324 PRO A C 1
ATOM 2482 O O . PRO A 1 324 ? 58.406 -67.375 -27.828 1 26.44 324 PRO A O 1
ATOM 2485 N N . PRO A 1 325 ? 60.281 -68.625 -27.578 1 26.17 325 PRO A N 1
ATOM 2486 C CA . PRO A 1 325 ? 60.5 -69.438 -26.375 1 26.17 325 PRO A CA 1
ATOM 2487 C C . PRO A 1 325 ? 60.312 -68.625 -25.094 1 26.17 325 PRO A C 1
ATOM 2489 O O . PRO A 1 325 ? 60.312 -67.438 -25.125 1 26.17 325 PRO A O 1
ATOM 2492 N N . PRO A 1 326 ? 60.469 -69.25 -23.984 1 28.02 326 PRO A N 1
ATOM 2493 C CA . PRO A 1 326 ? 60.156 -69.312 -22.547 1 28.02 326 PRO A CA 1
ATOM 2494 C C . PRO A 1 326 ? 61.031 -68.375 -21.719 1 28.02 326 PRO A C 1
ATOM 2496 O O . PRO A 1 326 ? 60.969 -68.438 -20.484 1 28.02 326 PRO A O 1
ATOM 2499 N N . LEU A 1 327 ? 61.469 -67.125 -22.266 1 23.48 327 LEU A N 1
ATOM 2500 C CA . LEU A 1 327 ? 62.75 -66.812 -21.641 1 23.48 327 LEU A CA 1
ATOM 2501 C C . LEU A 1 327 ? 62.625 -66.875 -20.125 1 23.48 327 LEU A C 1
ATOM 2503 O O . LEU A 1 327 ? 61.562 -66.562 -19.562 1 23.48 327 LEU A O 1
ATOM 2507 N N . GLN A 1 328 ? 63.844 -67.188 -19.438 1 23.3 328 GLN A N 1
ATOM 2508 C CA . GLN A 1 328 ? 64.562 -67.75 -18.312 1 23.3 328 GLN A CA 1
ATOM 2509 C C . GLN A 1 328 ? 64.625 -66.812 -17.141 1 23.3 328 GLN A C 1
ATOM 2511 O O . GLN A 1 328 ? 64.938 -67.188 -16.016 1 23.3 328 GLN A O 1
ATOM 2516 N N . THR A 1 329 ? 64.562 -65.375 -17.328 1 25.12 32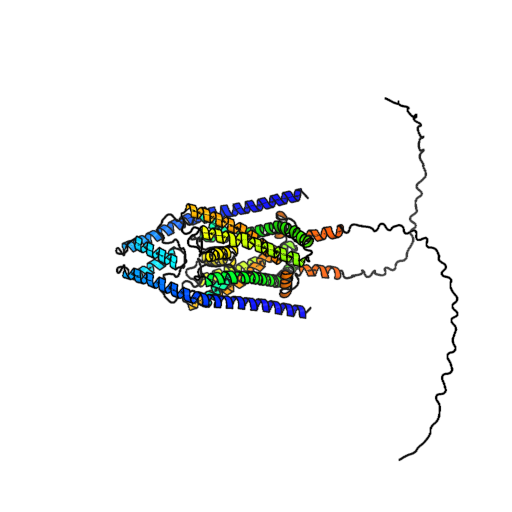9 THR A N 1
ATOM 2517 C CA . THR A 1 329 ? 65.562 -64.812 -16.531 1 25.12 329 THR A CA 1
ATOM 2518 C C . THR A 1 329 ? 65.375 -65.062 -15.047 1 25.12 329 THR A C 1
ATOM 2520 O O . THR A 1 329 ? 64.25 -65.375 -14.625 1 25.12 329 THR A O 1
ATOM 2523 N N . GLY A 1 330 ? 66.5 -64.812 -14.211 1 26.23 330 GLY A N 1
ATOM 2524 C CA . GLY A 1 330 ? 67.438 -65 -13.094 1 26.23 330 GLY A CA 1
ATOM 2525 C C . GLY A 1 330 ? 66.812 -64.562 -11.773 1 26.23 330 GLY A C 1
ATOM 2526 O O . GLY A 1 330 ? 65.875 -63.781 -11.742 1 26.23 330 GLY A O 1
ATOM 2527 N N . PRO A 1 331 ? 67.375 -65.125 -10.633 1 29.95 331 PRO A N 1
ATOM 2528 C CA . PRO A 1 331 ? 67.25 -65.312 -9.18 1 29.95 331 PRO A CA 1
ATOM 2529 C C . PRO A 1 331 ? 67.375 -64 -8.422 1 29.95 331 PRO A C 1
ATOM 2531 O O . PRO A 1 331 ? 67 -63.906 -7.25 1 29.95 331 PRO A O 1
ATOM 2534 N N . THR A 1 332 ? 67.812 -62.812 -8.906 1 24.3 332 THR A N 1
ATOM 2535 C CA . THR A 1 332 ? 68.688 -62.188 -7.895 1 24.3 332 THR A CA 1
ATOM 2536 C C . THR A 1 332 ? 68 -62.219 -6.527 1 24.3 332 THR A C 1
ATOM 2538 O O . THR A 1 332 ? 66.75 -62.125 -6.43 1 24.3 332 THR A O 1
ATOM 2541 N N . GLU A 1 333 ? 69 -62.156 -5.469 1 23.06 333 GLU A N 1
ATOM 2542 C CA . GLU A 1 333 ? 69.688 -61.938 -4.215 1 23.06 333 GLU A CA 1
ATOM 2543 C C . GLU A 1 333 ? 69.188 -60.688 -3.51 1 23.06 333 GLU A C 1
ATOM 2545 O O . GLU A 1 333 ? 69 -59.656 -4.145 1 23.06 333 GLU A O 1
ATOM 2550 N N . MET B 1 1 ? -21.359 -34.281 -10.773 1 57.72 1 MET B N 1
ATOM 2551 C CA . MET B 1 1 ? -20.703 -33.125 -11.312 1 57.72 1 MET B CA 1
ATOM 2552 C C . MET B 1 1 ? -21.469 -31.844 -10.953 1 57.72 1 MET B C 1
ATOM 2554 O O . MET B 1 1 ? -20.875 -30.844 -10.531 1 57.72 1 MET B O 1
ATOM 2558 N N . ALA B 1 2 ? -22.828 -31.969 -10.969 1 63.94 2 ALA B N 1
ATOM 2559 C CA . ALA B 1 2 ? -23.703 -30.828 -10.648 1 63.94 2 ALA B CA 1
ATOM 2560 C C . ALA B 1 2 ? -23.656 -30.516 -9.156 1 63.94 2 ALA B C 1
ATOM 2562 O O . ALA B 1 2 ? -23.625 -29.344 -8.766 1 63.94 2 ALA B O 1
ATOM 2563 N N . LEU B 1 3 ? -23.531 -31.484 -8.352 1 62.41 3 LEU B N 1
ATOM 2564 C CA . LEU B 1 3 ? -23.516 -31.281 -6.902 1 62.41 3 LEU B CA 1
ATOM 2565 C C . LEU B 1 3 ? -22.234 -30.594 -6.453 1 62.41 3 LEU B C 1
ATOM 2567 O O . LEU B 1 3 ? -22.266 -29.703 -5.594 1 62.41 3 LEU B O 1
ATOM 2571 N N . ARG B 1 4 ? -21.172 -30.938 -7.066 1 65.88 4 ARG B N 1
ATOM 2572 C CA . ARG B 1 4 ? -19.891 -30.312 -6.727 1 65.88 4 ARG B CA 1
ATOM 2573 C C . ARG B 1 4 ? -19.875 -28.844 -7.145 1 65.88 4 ARG B C 1
ATOM 2575 O O . ARG B 1 4 ? -19.312 -28.016 -6.434 1 65.88 4 ARG B O 1
ATOM 2582 N N . ARG B 1 5 ? -20.5 -28.656 -8.25 1 69.88 5 ARG B N 1
ATOM 2583 C CA . ARG B 1 5 ? -20.578 -27.281 -8.711 1 69.88 5 ARG B CA 1
ATOM 2584 C C . ARG B 1 5 ? -21.438 -26.438 -7.77 1 69.88 5 ARG B C 1
ATOM 2586 O O . ARG B 1 5 ? -21.094 -25.281 -7.477 1 69.88 5 ARG B O 1
ATOM 2593 N N . LEU B 1 6 ? -22.453 -27 -7.371 1 68.94 6 LEU B N 1
ATOM 2594 C CA . LEU B 1 6 ? -23.328 -26.297 -6.441 1 68.94 6 LEU B CA 1
ATOM 2595 C C . LEU B 1 6 ? -22.625 -26.047 -5.109 1 68.94 6 LEU B C 1
ATOM 2597 O O . LEU B 1 6 ? -22.781 -24.984 -4.508 1 68.94 6 LEU B O 1
ATOM 2601 N N . LEU B 1 7 ? -21.891 -26.953 -4.695 1 67.94 7 LEU B N 1
ATOM 2602 C CA . LEU B 1 7 ? -21.156 -26.828 -3.439 1 67.94 7 LEU B CA 1
ATOM 2603 C C . LEU B 1 7 ? -20.062 -25.781 -3.555 1 67.94 7 LEU B C 1
ATOM 2605 O O . LEU B 1 7 ? -19.812 -25.016 -2.613 1 67.94 7 LEU B O 1
ATOM 2609 N N . ARG B 1 8 ? -19.562 -25.844 -4.738 1 71.94 8 ARG B N 1
ATOM 2610 C CA . ARG B 1 8 ? -18.516 -24.859 -4.98 1 71.94 8 ARG B CA 1
ATOM 2611 C C . ARG B 1 8 ? -19.094 -23.453 -5.039 1 71.94 8 ARG B C 1
ATOM 2613 O O . ARG B 1 8 ? -18.5 -22.5 -4.508 1 71.94 8 ARG B O 1
ATOM 2620 N N . GLU B 1 9 ? -20.172 -23.375 -5.668 1 75.5 9 GLU B N 1
ATOM 2621 C CA . GLU B 1 9 ? -20.828 -22.078 -5.746 1 75.5 9 GLU B CA 1
ATOM 2622 C C . GLU B 1 9 ? -21.266 -21.594 -4.363 1 75.5 9 GLU B C 1
ATOM 2624 O O . GLU B 1 9 ? -21.141 -20.406 -4.051 1 75.5 9 GLU B O 1
ATOM 2629 N N . ARG B 1 10 ? -21.672 -22.516 -3.629 1 75.81 10 ARG B N 1
ATOM 2630 C CA . ARG B 1 10 ? -22.078 -22.156 -2.273 1 75.81 10 ARG B CA 1
ATOM 2631 C C . ARG B 1 10 ? -20.875 -21.781 -1.428 1 75.81 10 ARG B C 1
ATOM 2633 O O . ARG B 1 10 ? -20.953 -20.844 -0.621 1 75.81 10 ARG B O 1
ATOM 2640 N N . ALA B 1 11 ? -19.828 -22.453 -1.661 1 78.94 11 ALA B N 1
ATOM 2641 C CA . ALA B 1 11 ? -18.609 -22.156 -0.909 1 78.94 11 ALA B CA 1
ATOM 2642 C C . ALA B 1 11 ? -18.062 -20.781 -1.276 1 78.94 11 ALA B C 1
ATOM 2644 O O . ALA B 1 11 ? -17.609 -20.031 -0.407 1 78.94 11 ALA B O 1
ATOM 2645 N N . PHE B 1 12 ? -18.141 -20.5 -2.502 1 81.56 12 PHE B N 1
ATOM 2646 C CA . PHE B 1 12 ? -17.688 -19.188 -2.953 1 81.56 12 PHE B CA 1
ATOM 2647 C C . PHE B 1 12 ? -18.562 -18.078 -2.367 1 81.56 12 PHE B C 1
ATOM 2649 O O . PHE B 1 12 ? -18.062 -17.031 -1.955 1 81.56 12 PHE B O 1
ATOM 2656 N N . CYS B 1 13 ? -19.828 -18.328 -2.367 1 83.31 13 CYS B N 1
ATOM 2657 C CA . CYS B 1 13 ? -20.75 -17.359 -1.786 1 83.31 13 CYS B CA 1
ATOM 2658 C C . CYS B 1 13 ? -20.484 -17.188 -0.297 1 83.31 13 CYS B C 1
ATOM 2660 O O . CYS B 1 13 ? -20.547 -16.062 0.218 1 83.31 13 CYS B O 1
ATOM 2662 N N . LEU B 1 14 ? -20.109 -18.188 0.333 1 86.44 14 LEU B N 1
ATOM 2663 C CA . LEU B 1 14 ? -19.797 -18.109 1.755 1 86.44 14 LEU B CA 1
ATOM 2664 C C . LEU B 1 14 ? -18.516 -17.312 1.982 1 86.44 14 LEU B C 1
ATOM 2666 O O . LEU B 1 14 ? -18.438 -16.531 2.936 1 86.44 14 LEU B O 1
ATOM 2670 N N . LEU B 1 15 ? -17.594 -17.516 1.141 1 86.88 15 LEU B N 1
ATOM 2671 C CA . LEU B 1 15 ? -16.344 -16.766 1.251 1 86.88 15 LEU B CA 1
ATOM 2672 C C . LEU B 1 15 ? -16.578 -15.273 0.995 1 86.88 15 LEU B C 1
ATOM 2674 O O . LEU B 1 15 ? -16.031 -14.422 1.702 1 86.88 15 LEU B O 1
ATOM 2678 N N . ALA B 1 16 ? -17.406 -14.992 0.027 1 87.31 16 ALA B N 1
ATOM 2679 C CA . ALA B 1 16 ? -17.703 -13.602 -0.306 1 87.31 16 ALA B CA 1
ATOM 2680 C C . ALA B 1 16 ? -18.484 -12.922 0.818 1 87.31 16 ALA B C 1
ATOM 2682 O O . ALA B 1 16 ? -18.172 -11.797 1.21 1 87.31 16 ALA B O 1
ATOM 2683 N N . VAL B 1 17 ? -19.453 -13.625 1.337 1 90.62 17 VAL B N 1
ATOM 2684 C CA . VAL B 1 17 ? -20.25 -13.094 2.439 1 90.62 17 VAL B CA 1
ATOM 2685 C C . VAL B 1 17 ? -19.391 -12.953 3.686 1 90.62 17 VAL B C 1
ATOM 2687 O O . VAL B 1 17 ? -19.484 -11.969 4.418 1 90.62 17 VAL B O 1
ATOM 2690 N N . GLY B 1 18 ? -18.562 -13.953 3.916 1 91.44 18 GLY B N 1
ATOM 2691 C CA . GLY B 1 18 ? -17.625 -13.867 5.023 1 91.44 18 GLY B CA 1
ATOM 2692 C C . GLY B 1 18 ? -16.688 -12.68 4.926 1 91.44 18 GLY B C 1
ATOM 2693 O O . GLY B 1 18 ? -16.359 -12.055 5.938 1 91.44 18 GLY B O 1
ATOM 2694 N N . TYR B 1 19 ? -16.281 -12.375 3.748 1 92.5 19 TYR B N 1
ATOM 2695 C CA . TYR B 1 19 ? -15.398 -11.234 3.539 1 92.5 19 TYR B CA 1
ATOM 2696 C C . TYR B 1 19 ? -16.125 -9.922 3.816 1 92.5 19 TYR B C 1
ATOM 2698 O O . TYR B 1 19 ? -15.57 -9.016 4.441 1 92.5 19 TYR B O 1
ATOM 2706 N N . VAL B 1 20 ? -17.359 -9.789 3.363 1 92.19 20 VAL B N 1
ATOM 2707 C CA . VAL B 1 20 ? -18.156 -8.594 3.615 1 92.19 20 VAL B CA 1
ATOM 2708 C C . VAL B 1 20 ? -18.391 -8.43 5.117 1 92.19 20 VAL B C 1
ATOM 2710 O O . VAL B 1 20 ? -18.312 -7.32 5.645 1 92.19 20 VAL B O 1
ATOM 2713 N N . LEU B 1 21 ? -18.594 -9.508 5.789 1 94.19 21 LEU B N 1
ATOM 2714 C CA . LEU B 1 21 ? -18.766 -9.477 7.234 1 94.19 21 LEU B CA 1
ATOM 2715 C C . LEU B 1 21 ? -17.469 -9.07 7.93 1 94.19 21 LEU B C 1
ATOM 2717 O O . LEU B 1 21 ? -17.484 -8.328 8.914 1 94.19 21 LEU B O 1
ATOM 2721 N N . LEU B 1 22 ? -16.406 -9.586 7.398 1 95.5 22 LEU B N 1
ATOM 2722 C CA . LEU B 1 22 ? -15.102 -9.211 7.938 1 95.5 22 LEU B CA 1
ATOM 2723 C C . LEU B 1 22 ? -14.875 -7.707 7.809 1 95.5 22 LEU B C 1
ATOM 2725 O O . LEU B 1 22 ? -14.391 -7.062 8.742 1 95.5 22 LEU B O 1
ATOM 2729 N N . LEU B 1 23 ? -15.258 -7.133 6.723 1 95.06 23 LEU B N 1
ATOM 2730 C CA . LEU B 1 23 ? -15.117 -5.695 6.504 1 95.06 23 LEU B CA 1
ATOM 2731 C C . LEU B 1 23 ? -16.047 -4.914 7.426 1 95.06 23 LEU B C 1
ATOM 2733 O O . LEU B 1 23 ? -15.633 -3.924 8.031 1 95.06 23 LEU B O 1
ATOM 2737 N N . ALA B 1 24 ? -17.266 -5.348 7.566 1 94.62 24 ALA B N 1
ATOM 2738 C CA . ALA B 1 24 ? -18.25 -4.668 8.406 1 94.62 24 ALA B CA 1
ATOM 2739 C C . ALA B 1 24 ? -17.828 -4.711 9.875 1 94.62 24 ALA B C 1
ATOM 2741 O O . ALA B 1 24 ? -17.906 -3.701 10.578 1 94.62 24 ALA B O 1
ATOM 2742 N N . LEU B 1 25 ? -17.344 -5.859 10.281 1 95.19 25 LEU B N 1
ATOM 2743 C CA . LEU B 1 25 ? -16.906 -6.008 11.664 1 95.19 25 LEU B CA 1
ATOM 2744 C C . LEU B 1 25 ? -15.648 -5.184 11.93 1 95.19 25 LEU B C 1
ATOM 2746 O O . LEU B 1 25 ? -15.492 -4.629 13.023 1 95.19 25 LEU B O 1
ATOM 2750 N N . GLY B 1 26 ? -14.836 -5.156 10.969 1 95.31 26 GLY B N 1
ATOM 2751 C CA . GLY B 1 26 ? -13.664 -4.309 11.125 1 95.31 26 GLY B CA 1
ATOM 2752 C C . GLY B 1 26 ? -14 -2.834 11.227 1 95.31 26 GLY B C 1
ATOM 2753 O O . GLY B 1 26 ? -13.43 -2.117 12.047 1 95.31 26 GLY B O 1
ATOM 2754 N N . GLY B 1 27 ? -14.867 -2.373 10.328 1 94.19 27 GLY B N 1
ATOM 2755 C CA . GLY B 1 27 ? -15.297 -0.987 10.398 1 94.19 27 GLY B CA 1
ATOM 2756 C C . GLY B 1 27 ? -15.961 -0.632 11.711 1 94.19 27 GLY B C 1
ATOM 2757 O O . GLY B 1 27 ? -15.672 0.409 12.305 1 94.19 27 GLY B O 1
ATOM 2758 N N . LEU B 1 28 ? -16.828 -1.51 12.172 1 94.31 28 LEU B N 1
ATOM 2759 C CA . LEU B 1 28 ? -17.531 -1.284 13.438 1 94.31 28 LEU B CA 1
ATOM 2760 C C . LEU B 1 28 ? -16.547 -1.315 14.609 1 94.31 28 LEU B C 1
ATOM 2762 O O . LEU B 1 28 ? -16.625 -0.473 15.508 1 94.31 28 LEU B O 1
ATOM 2766 N N . GLY B 1 29 ? -15.703 -2.303 14.602 1 93.75 29 GLY B N 1
ATOM 2767 C CA . GLY B 1 29 ? -14.703 -2.391 15.656 1 93.75 29 GLY B CA 1
ATOM 2768 C C . GLY B 1 29 ? -13.789 -1.181 15.719 1 93.75 29 GLY B C 1
ATOM 2769 O O . GLY B 1 29 ? -13.523 -0.652 16.797 1 93.75 29 GLY B O 1
ATOM 2770 N N . PHE B 1 30 ? -13.336 -0.743 14.578 1 92.81 30 PHE B N 1
ATOM 2771 C CA . PHE B 1 30 ? -12.453 0.412 14.523 1 92.81 30 PHE B CA 1
ATOM 2772 C C . PHE B 1 30 ? -13.172 1.676 14.969 1 92.81 30 PHE B C 1
ATOM 2774 O O . PHE B 1 30 ? -12.602 2.512 15.672 1 92.81 30 PHE B O 1
ATOM 2781 N N . MET B 1 31 ? -14.414 1.801 14.562 1 91.44 31 MET B N 1
ATOM 2782 C CA . MET B 1 31 ? -15.219 2.953 14.961 1 91.44 31 MET B CA 1
ATOM 2783 C C . MET B 1 31 ? -15.383 3.006 16.469 1 91.44 31 MET B C 1
ATOM 2785 O O . MET B 1 31 ? -15.195 4.059 17.094 1 91.44 31 MET B O 1
ATOM 2789 N N . LEU B 1 32 ? -15.641 1.916 17.125 1 91.31 32 LEU B N 1
ATOM 2790 C CA . LEU B 1 32 ? -15.898 1.855 18.562 1 91.31 32 LEU B CA 1
ATOM 2791 C C . LEU B 1 32 ? -14.625 2.086 19.359 1 91.31 32 LEU B C 1
ATOM 2793 O O . LEU B 1 32 ? -14.641 2.754 20.391 1 91.31 32 LEU B O 1
ATOM 2797 N N . LEU B 1 33 ? -13.547 1.629 18.875 1 90.38 33 LEU B N 1
ATOM 2798 C CA . LEU B 1 33 ? -12.273 1.736 19.594 1 90.38 33 LEU B CA 1
ATOM 2799 C C . LEU B 1 33 ? -11.742 3.164 19.547 1 90.38 33 LEU B C 1
ATOM 2801 O O . LEU B 1 33 ? -11.141 3.639 20.516 1 90.38 33 LEU B O 1
ATOM 2805 N N . GLU B 1 34 ? -11.938 3.832 18.406 1 88.81 34 GLU B N 1
ATOM 2806 C CA . GLU B 1 34 ? -11.258 5.105 18.172 1 88.81 34 GLU B CA 1
ATOM 2807 C C . GLU B 1 34 ? -12.18 6.281 18.469 1 88.81 34 GLU B C 1
ATOM 2809 O O . GLU B 1 34 ? -11.727 7.426 18.562 1 88.81 34 GLU B O 1
ATOM 2814 N N . ARG B 1 35 ? -13.375 6.098 18.703 1 83.31 35 ARG B N 1
ATOM 2815 C CA . ARG B 1 35 ? -14.336 7.172 18.922 1 83.31 35 ARG B CA 1
ATOM 2816 C C . ARG B 1 35 ? -13.969 7.992 20.156 1 83.31 35 ARG B C 1
ATOM 2818 O O . ARG B 1 35 ? -14.023 9.227 20.125 1 83.31 35 ARG B O 1
ATOM 2825 N N . THR B 1 36 ? -13.547 7.32 21.125 1 82.06 36 THR B N 1
ATOM 2826 C CA . THR B 1 36 ? -13.242 8.016 22.375 1 82.06 36 THR B CA 1
ATOM 2827 C C . THR B 1 36 ? -11.961 8.828 22.25 1 82.06 36 THR B C 1
ATOM 2829 O O . THR B 1 36 ? -11.898 9.977 22.688 1 82.06 36 THR B O 1
ATOM 2832 N N . GLU B 1 37 ? -10.992 8.266 21.656 1 80.38 37 GLU B N 1
ATOM 2833 C CA . GLU B 1 37 ? -9.719 8.969 21.5 1 80.38 37 GLU B CA 1
ATOM 2834 C C . GLU B 1 37 ? -9.852 10.164 20.562 1 80.38 37 GLU B C 1
ATOM 2836 O O . GLU B 1 37 ? -9.195 11.188 20.75 1 80.38 37 GLU B O 1
ATOM 2841 N N . GLU B 1 38 ? -10.656 10.023 19.562 1 78.31 38 GLU B N 1
ATOM 2842 C CA . GLU B 1 38 ? -10.883 11.125 18.641 1 78.31 38 GLU B CA 1
ATOM 2843 C C . GLU B 1 38 ? -11.5 12.328 19.344 1 78.31 38 GLU B C 1
ATOM 2845 O O . GLU B 1 38 ? -11.109 13.469 19.094 1 78.31 38 GLU B O 1
ATOM 2850 N N . SER B 1 39 ? -12.383 12.031 20.156 1 78.12 39 SER B N 1
ATOM 2851 C CA . SER B 1 39 ? -13.039 13.117 20.875 1 78.12 39 SER B CA 1
ATOM 2852 C C . SER B 1 39 ? -12.062 13.812 21.828 1 78.12 39 SER B C 1
ATOM 2854 O O . SER B 1 39 ? -12.117 15.031 22 1 78.12 39 SER B O 1
ATOM 2856 N N . ALA B 1 40 ? -11.219 13.023 22.375 1 77.19 40 ALA B N 1
ATOM 2857 C CA . ALA B 1 40 ? -10.211 13.594 23.266 1 77.19 40 ALA B CA 1
ATOM 2858 C C . ALA B 1 40 ? -9.242 14.492 22.516 1 77.19 40 ALA B C 1
ATOM 2860 O O . ALA B 1 40 ? -8.875 15.562 22.984 1 77.19 40 ALA B O 1
ATOM 2861 N N . LEU B 1 41 ? -8.812 14.016 21.344 1 73.88 41 LEU B N 1
ATOM 2862 C CA . LEU B 1 41 ? -7.891 14.797 20.531 1 73.88 41 LEU B CA 1
ATOM 2863 C C . LEU B 1 41 ? -8.547 16.078 20.047 1 73.88 41 LEU B C 1
ATOM 2865 O O . LEU B 1 41 ? -7.906 17.141 20 1 73.88 41 LEU B O 1
ATOM 2869 N N . ALA B 1 42 ? -9.758 15.984 19.641 1 74.19 42 ALA B N 1
ATOM 2870 C CA . ALA B 1 42 ? -10.492 17.172 19.203 1 74.19 42 ALA B CA 1
ATOM 2871 C C . ALA B 1 42 ? -10.625 18.188 20.328 1 74.19 42 ALA B C 1
ATOM 2873 O O . ALA B 1 42 ? -10.5 19.391 20.109 1 74.19 42 ALA B O 1
ATOM 2874 N N . ALA B 1 43 ? -10.844 17.672 21.453 1 75.62 43 ALA B N 1
ATOM 2875 C CA . ALA B 1 43 ? -10.953 18.547 22.625 1 75.62 43 ALA B CA 1
ATOM 2876 C C . ALA B 1 43 ? -9.617 19.219 22.922 1 75.62 43 ALA B C 1
ATOM 2878 O O . ALA B 1 43 ? -9.578 20.422 23.234 1 75.62 43 ALA B O 1
ATOM 2879 N N . GLU B 1 44 ? -8.578 18.469 22.797 1 73.88 44 GLU B N 1
ATOM 2880 C CA . GLU B 1 44 ? -7.246 19.016 23.016 1 73.88 44 GLU B CA 1
ATOM 2881 C C . GLU B 1 44 ? -6.922 20.094 21.984 1 73.88 44 GLU B C 1
ATOM 2883 O O . GLU B 1 44 ? -6.359 21.141 22.328 1 73.88 44 GLU B O 1
ATOM 2888 N N . ALA B 1 45 ? -7.23 19.812 20.734 1 73.06 45 ALA B N 1
ATOM 2889 C CA . ALA B 1 45 ? -6.98 20.781 19.672 1 73.06 45 ALA B CA 1
ATOM 2890 C C . ALA B 1 45 ? -7.793 22.047 19.875 1 73.06 45 ALA B C 1
ATOM 2892 O O . ALA B 1 45 ? -7.289 23.156 19.656 1 73.06 45 ALA B O 1
ATOM 2893 N N . ARG B 1 46 ? -8.984 21.875 20.281 1 73.38 46 ARG B N 1
ATOM 2894 C CA . ARG B 1 46 ? -9.828 23.031 20.578 1 73.38 46 ARG B CA 1
ATOM 2895 C C . ARG B 1 46 ? -9.281 23.828 21.766 1 73.38 46 ARG B C 1
ATOM 2897 O O . ARG B 1 46 ? -9.336 25.047 21.766 1 73.38 46 ARG B O 1
ATOM 2904 N N . GLY B 1 47 ? -8.82 23.031 22.641 1 76.5 47 GLY B N 1
ATOM 2905 C CA . GLY B 1 47 ? -8.219 23.688 23.797 1 76.5 47 GLY B CA 1
ATOM 2906 C C . GLY B 1 47 ? -6.98 24.5 23.438 1 76.5 47 GLY B C 1
ATOM 2907 O O . GLY B 1 47 ? -6.812 25.625 23.922 1 76.5 47 GLY B O 1
ATOM 2908 N N . LEU B 1 48 ? -6.082 23.969 22.625 1 75.38 48 LEU B N 1
ATOM 2909 C CA . LEU B 1 48 ? -4.879 24.656 22.188 1 75.38 48 LEU B CA 1
ATOM 2910 C C . LEU B 1 48 ? -5.234 25.922 21.406 1 75.38 48 LEU B C 1
ATOM 2912 O O . LEU B 1 48 ? -4.602 26.969 21.578 1 75.38 48 LEU B O 1
ATOM 2916 N N . ARG B 1 49 ? -6.195 25.75 20.5 1 77.56 49 ARG B N 1
ATOM 2917 C CA . ARG B 1 49 ? -6.656 26.891 19.719 1 77.56 49 ARG B CA 1
ATOM 2918 C C . ARG B 1 49 ? -7.207 28 20.625 1 77.56 49 ARG B C 1
ATOM 2920 O O . ARG B 1 49 ? -6.875 29.172 20.453 1 77.56 49 ARG B O 1
ATOM 2927 N N . ALA B 1 50 ? -8 27.578 21.562 1 81.44 50 ALA B N 1
ATOM 2928 C CA . ALA B 1 50 ? -8.609 28.547 22.484 1 81.44 50 ALA B CA 1
ATOM 2929 C C . ALA B 1 50 ? -7.547 29.234 23.328 1 81.44 50 ALA B C 1
ATOM 2931 O O . ALA B 1 50 ? -7.617 30.438 23.562 1 81.44 50 ALA B O 1
ATOM 2932 N N . ARG B 1 51 ? -6.633 28.516 23.812 1 82.62 51 ARG B N 1
ATOM 2933 C CA . ARG B 1 51 ? -5.559 29.062 24.625 1 82.62 51 ARG B CA 1
ATOM 2934 C C . ARG B 1 51 ? -4.723 30.062 23.812 1 82.62 51 ARG B C 1
ATOM 2936 O O . ARG B 1 51 ? -4.324 31.109 24.328 1 82.62 51 ARG B O 1
ATOM 2943 N N . PHE B 1 52 ? -4.402 29.75 22.562 1 81.75 52 PHE B N 1
ATOM 2944 C CA . PHE B 1 52 ? -3.621 30.625 21.703 1 81.75 52 PHE B CA 1
ATOM 2945 C C . PHE B 1 52 ? -4.355 31.938 21.453 1 81.75 52 PHE B C 1
ATOM 2947 O O . PHE B 1 52 ? -3.748 33 21.469 1 81.75 52 PHE B O 1
ATOM 2954 N N . LEU B 1 53 ? -5.621 31.828 21.203 1 83.5 53 LEU B N 1
ATOM 2955 C CA . LEU B 1 53 ? -6.43 33.031 20.938 1 83.5 53 LEU B CA 1
ATOM 2956 C C . LEU B 1 53 ? -6.559 33.875 22.188 1 83.5 53 LEU B C 1
ATOM 2958 O O . LEU B 1 53 ? -6.652 35.094 22.078 1 83.5 53 LEU B O 1
ATOM 2962 N N . ARG B 1 54 ? -6.566 33.219 23.297 1 84.75 54 ARG B N 1
ATOM 2963 C CA . ARG B 1 54 ? -6.641 33.938 24.562 1 84.75 54 ARG B CA 1
ATOM 2964 C C . ARG B 1 54 ? -5.336 34.688 24.844 1 84.75 54 ARG B C 1
ATOM 2966 O O . ARG B 1 54 ? -5.352 35.812 25.328 1 84.75 54 ARG B O 1
ATOM 2973 N N . GLU B 1 55 ? -4.227 34.062 24.562 1 85.56 55 GLU B N 1
ATOM 2974 C CA . GLU B 1 55 ? -2.912 34.656 24.828 1 85.56 55 GLU B CA 1
ATOM 2975 C C . GLU B 1 55 ? -2.582 35.75 23.812 1 85.56 55 GLU B C 1
ATOM 2977 O O . GLU B 1 55 ? -1.778 36.625 24.094 1 85.56 55 GLU B O 1
ATOM 2982 N N . HIS B 1 56 ? -3.125 35.625 22.625 1 83.5 56 HIS B N 1
ATOM 2983 C CA . HIS B 1 56 ? -2.885 36.594 21.578 1 83.5 56 HIS B CA 1
ATOM 2984 C C . HIS B 1 56 ? -4.195 37.188 21.062 1 83.5 56 HIS B C 1
ATOM 2986 O O . HIS B 1 56 ? -4.656 36.812 19.984 1 83.5 56 HIS B O 1
ATOM 2992 N N . PRO B 1 57 ? -4.738 38.125 21.766 1 81.31 57 PRO B N 1
ATOM 2993 C CA . PRO B 1 57 ? -6.066 38.688 21.453 1 81.31 57 PRO B CA 1
ATOM 2994 C C . PRO B 1 57 ? -6.09 39.438 20.141 1 81.31 57 PRO B C 1
ATOM 2996 O O . PRO B 1 57 ? -7.164 39.688 19.578 1 81.31 57 PRO B O 1
ATOM 2999 N N . CYS B 1 58 ? -4.957 39.719 19.516 1 81.81 58 CYS B N 1
ATOM 3000 C CA . CYS B 1 58 ? -4.902 40.438 18.25 1 81.81 58 CYS B CA 1
ATOM 3001 C C . CYS B 1 58 ? -5.277 39.531 17.094 1 81.81 58 CYS B C 1
ATOM 3003 O O . CYS B 1 58 ? -5.602 40.031 16 1 81.81 58 CYS B O 1
ATOM 3005 N N . VAL B 1 59 ? -5.184 38.312 17.391 1 82.81 59 VAL B N 1
ATOM 3006 C CA . VAL B 1 59 ? -5.449 37.344 16.312 1 82.81 59 VAL B CA 1
ATOM 3007 C C . VAL B 1 59 ? -6.93 36.969 16.328 1 82.81 59 VAL B C 1
ATOM 3009 O O . VAL B 1 59 ? -7.445 36.5 17.344 1 82.81 59 VAL B O 1
ATOM 3012 N N . ARG B 1 60 ? -7.637 37.344 15.258 1 81.75 60 ARG B N 1
ATOM 3013 C CA . ARG B 1 60 ? -9.016 36.906 15.109 1 81.75 60 ARG B CA 1
ATOM 3014 C C . ARG B 1 60 ? -9.086 35.406 14.82 1 81.75 60 ARG B C 1
ATOM 3016 O O . ARG B 1 60 ? -8.227 34.875 14.125 1 81.75 60 ARG B O 1
ATOM 3023 N N . ALA B 1 61 ? -9.977 34.719 15.352 1 80.88 61 ALA B N 1
ATOM 3024 C CA . ALA B 1 61 ? -10.18 33.312 15.156 1 80.88 61 ALA B CA 1
ATOM 3025 C C . ALA B 1 61 ? -10.242 32.938 13.672 1 80.88 61 ALA B C 1
ATOM 3027 O O . ALA B 1 61 ? -9.664 31.953 13.242 1 80.88 61 ALA B O 1
ATOM 3028 N N . ARG B 1 62 ? -10.82 33.812 12.945 1 77.56 62 ARG B N 1
ATOM 3029 C CA . ARG B 1 62 ? -10.977 33.562 11.516 1 77.56 62 ARG B CA 1
ATOM 3030 C C . ARG B 1 62 ? -9.641 33.625 10.797 1 77.56 62 ARG B C 1
ATOM 3032 O O . ARG B 1 62 ? -9.391 32.875 9.852 1 77.56 62 ARG B O 1
ATOM 3039 N N . ALA B 1 63 ? -8.781 34.5 11.258 1 76.94 63 ALA B N 1
ATOM 3040 C CA . ALA B 1 63 ? -7.469 34.656 10.633 1 76.94 63 ALA B CA 1
ATOM 3041 C C . ALA B 1 63 ? -6.59 33.438 10.906 1 76.94 63 ALA B C 1
ATOM 3043 O O . ALA B 1 63 ? -5.852 32.969 10.031 1 76.94 63 ALA B O 1
ATOM 3044 N N . LEU B 1 64 ? -6.703 32.969 12.148 1 77.12 64 LEU B N 1
ATOM 3045 C CA . LEU B 1 64 ? -5.938 31.781 12.508 1 77.12 64 LEU B CA 1
ATOM 3046 C C . LEU B 1 64 ? -6.414 30.562 11.711 1 77.12 64 LEU B C 1
ATOM 3048 O O . LEU B 1 64 ? -5.598 29.781 11.227 1 77.12 64 LEU B O 1
ATOM 3052 N N . ASP B 1 65 ? -7.719 30.453 11.531 1 73 65 ASP B N 1
ATOM 3053 C CA . ASP B 1 65 ? -8.281 29.359 10.758 1 73 65 ASP B CA 1
ATOM 3054 C C . ASP B 1 65 ? -7.875 29.453 9.289 1 73 65 ASP B C 1
ATOM 3056 O O . ASP B 1 65 ? -7.609 28.438 8.641 1 73 65 ASP B O 1
ATOM 3060 N N . ALA B 1 66 ? -7.832 30.641 8.773 1 72.69 66 ALA B N 1
ATOM 3061 C CA . ALA B 1 66 ? -7.422 30.859 7.387 1 72.69 66 ALA B CA 1
ATOM 3062 C C . ALA B 1 66 ? -5.961 30.469 7.188 1 72.69 66 ALA B C 1
ATOM 3064 O O . ALA B 1 66 ? -5.602 29.875 6.168 1 72.69 66 ALA B O 1
ATOM 3065 N N . LEU B 1 67 ? -5.172 30.812 8.188 1 71.69 67 LEU B N 1
ATOM 3066 C CA . LEU B 1 67 ? -3.764 30.422 8.117 1 71.69 67 LEU B CA 1
ATOM 3067 C C . LEU B 1 67 ? -3.607 28.906 8.141 1 71.69 67 LEU B C 1
ATOM 3069 O O . LEU B 1 67 ? -2.844 28.344 7.355 1 71.69 67 LEU B O 1
ATOM 3073 N N . ALA B 1 68 ? -4.344 28.328 9.031 1 70.06 68 ALA B N 1
ATOM 3074 C CA . ALA B 1 68 ? -4.285 26.875 9.156 1 70.06 68 ALA B CA 1
ATOM 3075 C C . ALA B 1 68 ? -4.742 26.188 7.871 1 70.06 68 ALA B C 1
ATOM 3077 O O . ALA B 1 68 ? -4.121 25.219 7.422 1 70.06 68 ALA B O 1
ATOM 3078 N N . ARG B 1 69 ? -5.727 26.672 7.246 1 65.94 69 ARG B N 1
ATOM 3079 C CA . ARG B 1 69 ? -6.25 26.109 6.004 1 65.94 69 ARG B CA 1
ATOM 3080 C C . ARG B 1 69 ? -5.254 26.281 4.859 1 65.94 69 ARG B C 1
ATOM 3082 O O . ARG B 1 69 ? -5.023 25.359 4.086 1 65.94 69 ARG B O 1
ATOM 3089 N N . ARG B 1 70 ? -4.711 27.438 4.754 1 66.19 70 ARG B N 1
ATOM 3090 C CA . ARG B 1 70 ? -3.754 27.719 3.688 1 66.19 70 ARG B CA 1
ATOM 3091 C C . ARG B 1 70 ? -2.475 26.906 3.883 1 66.19 70 ARG B C 1
ATOM 3093 O O . ARG B 1 70 ? -1.872 26.438 2.91 1 66.19 70 ARG B O 1
ATOM 3100 N N . ALA B 1 71 ? -2.111 26.812 5.145 1 64.5 71 ALA B N 1
ATOM 3101 C CA . ALA B 1 71 ? -0.924 26.016 5.449 1 64.5 71 ALA B CA 1
ATOM 3102 C C . ALA B 1 71 ? -1.149 24.547 5.113 1 64.5 71 ALA B C 1
ATOM 3104 O O . ALA B 1 71 ? -0.246 23.875 4.613 1 64.5 71 ALA B O 1
ATOM 3105 N N . LEU B 1 72 ? -2.328 24.141 5.41 1 61.69 72 LEU B N 1
ATOM 3106 C CA . LEU B 1 72 ? -2.678 22.75 5.109 1 61.69 72 LEU B CA 1
ATOM 3107 C C . LEU B 1 72 ? -2.771 22.531 3.605 1 61.69 72 LEU B C 1
ATOM 3109 O O . LEU B 1 72 ? -2.369 21.469 3.104 1 61.69 72 LEU B O 1
ATOM 3113 N N . HIS B 1 73 ? -3.334 23.438 2.893 1 56.84 73 HIS B N 1
ATOM 3114 C CA . HIS B 1 73 ? -3.418 23.359 1.439 1 56.84 73 HIS B CA 1
ATOM 3115 C C . HIS B 1 73 ? -2.031 23.391 0.805 1 56.84 73 HIS B C 1
ATOM 3117 O O . HIS B 1 73 ? -1.771 22.688 -0.172 1 56.84 73 HIS B O 1
ATOM 3123 N N . ALA B 1 74 ? -1.255 24.297 1.258 1 53.28 74 ALA B N 1
ATOM 3124 C CA . ALA B 1 74 ? 0.103 24.406 0.731 1 53.28 74 ALA B CA 1
ATOM 3125 C C . ALA B 1 74 ? 0.89 23.109 0.98 1 53.28 74 ALA B C 1
ATOM 3127 O O . ALA B 1 74 ? 1.755 22.75 0.184 1 53.28 74 ALA B O 1
ATOM 3128 N N . GLY B 1 75 ? 0.688 22.5 2.131 1 49.16 75 GLY B N 1
ATOM 3129 C CA . GLY B 1 75 ? 1.448 21.312 2.453 1 49.16 75 GLY B CA 1
ATOM 3130 C C . GLY B 1 75 ? 0.851 20.047 1.863 1 49.16 75 GLY B C 1
ATOM 3131 O O . GLY B 1 75 ? 1.383 18.953 2.061 1 49.16 75 GLY B O 1
ATOM 3132 N N . GLY B 1 76 ? -0.033 20.281 0.901 1 44.56 76 GLY B N 1
ATOM 3133 C CA . GLY B 1 76 ? -0.619 19.141 0.216 1 44.56 76 GLY B CA 1
ATOM 3134 C C . GLY B 1 76 ? -1.294 18.172 1.157 1 44.56 76 GLY B C 1
ATOM 3135 O O . GLY B 1 76 ? -1.765 17.109 0.73 1 44.56 76 GLY B O 1
ATOM 3136 N N . ARG B 1 77 ? -1.075 18.359 2.504 1 43.44 77 ARG B N 1
ATOM 3137 C CA . ARG B 1 77 ? -1.521 17.328 3.447 1 43.44 77 ARG B CA 1
ATOM 3138 C C . ARG B 1 77 ? -2.885 17.688 4.031 1 43.44 77 ARG B C 1
ATOM 3140 O O . ARG B 1 77 ? -3.109 18.812 4.461 1 43.44 77 ARG B O 1
ATOM 3147 N N . GLY B 1 78 ? -4.02 17.359 3.406 1 36.81 78 GLY B N 1
ATOM 3148 C CA . GLY B 1 78 ? -5.402 17.484 3.842 1 36.81 78 GLY B CA 1
ATOM 3149 C C . GLY B 1 78 ? -5.578 17.297 5.336 1 36.81 78 GLY B C 1
ATOM 3150 O O . GLY B 1 78 ? -6.25 16.359 5.777 1 36.81 78 GLY B O 1
ATOM 3151 N N . VAL B 1 79 ? -4.629 17.453 6.172 1 36.47 79 VAL B N 1
ATOM 3152 C CA . VAL B 1 79 ? -4.957 17.203 7.574 1 36.47 79 VAL B CA 1
ATOM 3153 C C . VAL B 1 79 ? -6.047 18.172 8.031 1 36.47 79 VAL B C 1
ATOM 3155 O O . VAL B 1 79 ? -5.898 19.391 7.902 1 36.47 79 VAL B O 1
ATOM 3158 N N . ALA B 1 80 ? -7.246 17.641 8.109 1 37.28 80 ALA B N 1
ATOM 3159 C CA . ALA B 1 80 ? -8.391 18.297 8.742 1 37.28 80 ALA B CA 1
ATOM 3160 C C . ALA B 1 80 ? -8.039 18.797 10.141 1 37.28 80 ALA B C 1
ATOM 3162 O O . ALA B 1 80 ? -8.844 18.688 11.062 1 37.28 80 ALA B O 1
ATOM 3163 N N . VAL B 1 81 ? -6.816 18.828 10.547 1 38.25 81 VAL B N 1
ATOM 3164 C CA . VAL B 1 81 ? -6.664 19.062 11.977 1 38.25 81 VAL B CA 1
ATOM 3165 C C . VAL B 1 81 ? -7.441 20.312 12.375 1 38.25 81 VAL B C 1
ATOM 3167 O O . VAL B 1 81 ? -8.148 20.312 13.383 1 38.25 81 VAL B O 1
ATOM 3170 N N . LEU B 1 82 ? -6.859 21.453 11.953 1 39.12 82 LEU B N 1
ATOM 3171 C CA . LEU B 1 82 ? -7.363 22.672 12.586 1 39.12 82 LEU B CA 1
ATOM 3172 C C . LEU B 1 82 ? -8.711 23.078 11.992 1 39.12 82 LEU B C 1
ATOM 3174 O O . LEU B 1 82 ? -9.195 24.188 12.234 1 39.12 82 LEU B O 1
ATOM 3178 N N . GLU B 1 83 ? -9.07 22.469 11 1 40.47 83 GLU B N 1
ATOM 3179 C CA . GLU B 1 83 ? -10.383 22.984 10.633 1 40.47 83 GLU B CA 1
ATOM 3180 C C . GLU B 1 83 ? -11.375 22.844 11.781 1 40.47 83 GLU B C 1
ATOM 3182 O O . GLU B 1 83 ? -11.57 21.75 12.305 1 40.47 83 GLU B O 1
ATOM 3187 N N . ALA B 1 84 ? -11.469 23.703 12.609 1 38.53 84 ALA B N 1
ATOM 3188 C CA . ALA B 1 84 ? -12.5 24 13.602 1 38.53 84 ALA B CA 1
ATOM 3189 C C . ALA B 1 84 ? -13.836 23.391 13.188 1 38.53 84 ALA B C 1
ATOM 3191 O O . ALA B 1 84 ? -14.836 23.5 13.906 1 38.53 84 ALA B O 1
ATOM 3192 N N . ASP B 1 85 ? -14.102 23.281 11.961 1 39.94 85 ASP B N 1
ATOM 3193 C CA . ASP B 1 85 ? -15.5 22.875 11.891 1 39.94 85 ASP B CA 1
ATOM 3194 C C . ASP B 1 85 ? -15.688 21.484 12.5 1 39.94 85 ASP B C 1
ATOM 3196 O O . ASP B 1 85 ? -14.969 20.547 12.164 1 39.94 85 ASP B O 1
ATOM 3200 N N . GLY B 1 86 ? -15.859 21.391 13.828 1 39.75 86 GLY B N 1
ATOM 3201 C CA . GLY B 1 86 ? -16.328 20.438 14.82 1 39.75 86 GLY B CA 1
ATOM 3202 C C . GLY B 1 86 ? -16.719 19.094 14.227 1 39.75 86 GLY B C 1
ATOM 3203 O O . GLY B 1 86 ? -16.797 18.094 14.945 1 39.75 86 GLY B O 1
ATOM 3204 N N . ASP B 1 87 ? -17.5 19.062 13.211 1 43.44 87 ASP B N 1
ATOM 3205 C CA . ASP B 1 87 ? -18.312 17.891 12.883 1 43.44 87 ASP B CA 1
ATOM 3206 C C . ASP B 1 87 ? -17.5 16.844 12.133 1 43.44 87 ASP B C 1
ATOM 3208 O O . ASP B 1 87 ? -18.047 15.844 11.664 1 43.44 87 ASP B O 1
ATOM 3212 N N . ALA B 1 88 ? -16.266 17.125 11.781 1 52.19 88 ALA B N 1
ATOM 3213 C CA . ALA B 1 88 ? -15.664 16.219 10.805 1 52.19 88 ALA B CA 1
ATOM 3214 C C . ALA B 1 88 ? -15.062 15 11.484 1 52.19 88 ALA B C 1
ATOM 3216 O O . ALA B 1 88 ? -13.891 15.008 11.875 1 52.19 88 ALA B O 1
ATOM 3217 N N . ARG B 1 89 ? -15.992 14.305 12.148 1 54.88 89 ARG B N 1
ATOM 3218 C CA . ARG B 1 89 ? -15.68 13.016 12.75 1 54.88 89 ARG B CA 1
ATOM 3219 C C . ARG B 1 89 ? -15.102 12.055 11.711 1 54.88 89 ARG B C 1
ATOM 3221 O O . ARG B 1 89 ? -15.75 11.758 10.703 1 54.88 89 ARG B O 1
ATOM 3228 N N . ASN B 1 90 ? -13.758 11.781 11.727 1 61.97 90 ASN B N 1
ATOM 3229 C CA . ASN B 1 90 ? -13.039 10.914 10.797 1 61.97 90 ASN B CA 1
ATOM 3230 C C . ASN B 1 90 ? -13.266 9.438 11.117 1 61.97 90 ASN B C 1
ATOM 3232 O O . ASN B 1 90 ? -12.852 8.562 10.352 1 61.97 90 ASN B O 1
ATOM 3236 N N . PHE B 1 91 ? -14.156 9.328 12.289 1 70.75 91 PHE B N 1
ATOM 3237 C CA . PHE B 1 91 ? -14.273 7.914 12.633 1 70.75 91 PHE B CA 1
ATOM 3238 C C . PHE B 1 91 ? -15.734 7.5 12.711 1 70.75 91 PHE B C 1
ATOM 3240 O O . PHE B 1 91 ? -16.125 6.738 13.602 1 70.75 91 PHE B O 1
ATOM 3247 N N . ASP B 1 92 ? -16.547 8.039 11.805 1 83.12 92 ASP B N 1
ATOM 3248 C CA . ASP B 1 92 ? -17.891 7.488 11.594 1 83.12 92 ASP B CA 1
ATOM 3249 C C . ASP B 1 92 ? -17.812 6.129 10.898 1 83.12 92 ASP B C 1
ATOM 3251 O O . ASP B 1 92 ? -16.734 5.648 10.562 1 83.12 92 ASP B O 1
ATOM 3255 N N . PHE B 1 93 ? -18.984 5.496 10.883 1 86.44 93 PHE B N 1
ATOM 3256 C CA . PHE B 1 93 ? -18.984 4.145 10.336 1 86.44 93 PHE B CA 1
ATOM 3257 C C . PHE B 1 93 ? -18.5 4.145 8.891 1 86.44 93 PHE B C 1
ATOM 3259 O O . PHE B 1 93 ? -17.688 3.309 8.5 1 86.44 93 PHE B O 1
ATOM 3266 N N . ALA B 1 94 ? -18.984 5.066 8.102 1 85.19 94 ALA B N 1
ATOM 3267 C CA . ALA B 1 94 ? -18.594 5.121 6.695 1 85.19 94 ALA B CA 1
ATOM 3268 C C . ALA B 1 94 ? -17.094 5.367 6.543 1 85.19 94 ALA B C 1
ATOM 3270 O O . ALA B 1 94 ? -16.438 4.715 5.73 1 85.19 94 ALA B O 1
ATOM 3271 N N . SER B 1 95 ? -16.609 6.223 7.355 1 86.44 95 SER B N 1
ATOM 3272 C CA . SER B 1 95 ? -15.188 6.531 7.297 1 86.44 95 SER B CA 1
ATOM 3273 C C . SER B 1 95 ? -14.352 5.371 7.824 1 86.44 95 SER B C 1
ATOM 3275 O O . SER B 1 95 ? -13.273 5.09 7.297 1 86.44 95 SER B O 1
ATOM 3277 N N . SER B 1 96 ? -14.922 4.785 8.852 1 90.69 96 SER B N 1
ATOM 3278 C CA . SER B 1 96 ? -14.219 3.619 9.391 1 90.69 96 SER B CA 1
ATOM 3279 C C . SER B 1 96 ? -14.234 2.461 8.398 1 90.69 96 SER B C 1
ATOM 3281 O O . SER B 1 96 ? -13.25 1.729 8.273 1 90.69 96 SER B O 1
ATOM 3283 N N . LEU B 1 97 ? -15.312 2.32 7.734 1 92.5 97 LEU B N 1
ATOM 3284 C CA . LEU B 1 97 ? -15.406 1.294 6.703 1 92.5 97 LEU B CA 1
ATOM 3285 C C . LEU B 1 97 ? -14.438 1.58 5.559 1 92.5 97 LEU B C 1
ATOM 3287 O O . LEU B 1 97 ? -13.812 0.663 5.031 1 92.5 97 LEU B O 1
ATOM 3291 N N . PHE B 1 98 ? -14.406 2.801 5.199 1 92.62 98 PHE B N 1
ATOM 3292 C CA . PHE B 1 98 ? -13.453 3.207 4.168 1 92.62 98 PHE B CA 1
ATOM 3293 C C . PHE B 1 98 ? -12.023 2.904 4.605 1 92.62 98 PHE B C 1
ATOM 3295 O O . PHE B 1 98 ? -11.227 2.385 3.82 1 92.62 98 PHE B O 1
ATOM 3302 N N . PHE B 1 99 ? -11.758 3.141 5.82 1 92.88 99 PHE B N 1
ATOM 3303 C CA . PHE B 1 99 ? -10.43 2.883 6.359 1 92.88 99 PHE B CA 1
ATOM 3304 C C . PHE B 1 99 ? -10.102 1.394 6.305 1 92.88 99 PHE B C 1
ATOM 3306 O O . PHE B 1 99 ? -9.039 1.003 5.82 1 92.88 99 PHE B O 1
ATOM 3313 N N . VAL B 1 100 ? -10.953 0.617 6.758 1 94.88 100 VAL B N 1
ATOM 3314 C CA . VAL B 1 100 ? -10.688 -0.815 6.859 1 94.88 100 VAL B CA 1
ATOM 3315 C C . VAL B 1 100 ? -10.586 -1.419 5.461 1 94.88 100 VAL B C 1
ATOM 3317 O O . VAL B 1 100 ? -9.773 -2.322 5.227 1 94.88 100 VAL B O 1
ATOM 3320 N N . THR B 1 101 ? -11.359 -0.927 4.52 1 94.25 101 THR B N 1
ATOM 3321 C CA . THR B 1 101 ? -11.289 -1.423 3.15 1 94.25 101 THR B CA 1
ATOM 3322 C C . THR B 1 101 ? -9.93 -1.106 2.533 1 94.25 101 THR B C 1
ATOM 3324 O O . THR B 1 101 ? -9.281 -1.983 1.952 1 94.25 101 THR B O 1
ATOM 3327 N N . THR B 1 102 ? -9.492 0.098 2.68 1 94.06 102 THR B N 1
ATOM 3328 C CA . THR B 1 102 ? -8.188 0.493 2.16 1 94.06 102 THR B CA 1
ATOM 3329 C C . THR B 1 102 ? -7.07 -0.199 2.93 1 94.06 102 THR B C 1
ATOM 3331 O O . THR B 1 102 ? -6.02 -0.513 2.359 1 94.06 102 THR B O 1
ATOM 3334 N N . PHE B 1 103 ? -7.359 -0.467 4.109 1 94.88 103 PHE B N 1
ATOM 3335 C CA . PHE B 1 103 ? -6.398 -1.143 4.973 1 94.88 103 PHE B CA 1
ATOM 3336 C C . PHE B 1 103 ? -6.195 -2.588 4.531 1 94.88 103 PHE B C 1
ATOM 3338 O O . PHE B 1 103 ? -5.059 -3.041 4.379 1 94.88 103 PHE B O 1
ATOM 3345 N N . LEU B 1 104 ? -7.262 -3.266 4.273 1 94.31 104 LEU B N 1
ATOM 3346 C CA . LEU B 1 104 ? -7.184 -4.676 3.914 1 94.31 104 LEU B CA 1
ATOM 3347 C C . LEU B 1 104 ? -6.723 -4.848 2.473 1 94.31 104 LEU B C 1
ATOM 3349 O O . LEU B 1 104 ? -6.121 -5.867 2.125 1 94.31 104 LEU B O 1
ATOM 3353 N N . THR B 1 105 ? -6.969 -3.924 1.618 1 92.94 105 THR B N 1
ATOM 3354 C CA . THR B 1 105 ? -6.461 -3.969 0.252 1 92.94 105 THR B CA 1
ATOM 3355 C C . THR B 1 105 ? -5.027 -3.443 0.189 1 92.94 105 THR B C 1
ATOM 3357 O O . THR B 1 105 ? -4.422 -3.408 -0.883 1 92.94 105 THR B O 1
ATOM 3360 N N . THR B 1 106 ? -4.457 -3.027 1.236 1 93.19 106 THR B N 1
ATOM 3361 C CA . THR B 1 106 ? -3.092 -2.574 1.48 1 93.19 106 THR B CA 1
ATOM 3362 C C . THR B 1 106 ? -2.816 -1.268 0.741 1 93.19 106 THR B C 1
ATOM 3364 O O . THR B 1 106 ? -1.681 -1.003 0.342 1 93.19 106 THR B O 1
ATOM 3367 N N . THR B 1 107 ? -3.801 -0.514 0.303 1 93.31 107 THR B N 1
ATOM 3368 C CA . THR B 1 107 ? -3.656 0.816 -0.278 1 93.31 107 THR B CA 1
ATOM 3369 C C . THR B 1 107 ? -3.279 1.837 0.792 1 93.31 107 THR B C 1
ATOM 3371 O O . THR B 1 107 ? -2.34 2.615 0.612 1 93.31 107 THR B O 1
ATOM 3374 N N . GLY B 1 108 ? -3.859 1.888 1.938 1 90.81 108 GLY B N 1
ATOM 3375 C CA . GLY B 1 108 ? -3.582 2.729 3.092 1 90.81 108 GLY B CA 1
ATOM 3376 C C . GLY B 1 108 ? -3.334 4.18 2.725 1 90.81 108 GLY B C 1
ATOM 3377 O O . GLY B 1 108 ? -2.199 4.566 2.434 1 90.81 108 GLY B O 1
ATOM 3378 N N . TYR B 1 109 ? -4.207 5.078 2.762 1 87.62 109 TYR B N 1
ATOM 3379 C CA . TYR B 1 109 ? -4.062 6.488 2.42 1 87.62 109 TYR B CA 1
ATOM 3380 C C . TYR B 1 109 ? -3.414 7.262 3.561 1 87.62 109 TYR B C 1
ATOM 3382 O O . TYR B 1 109 ? -2.783 8.297 3.334 1 87.62 109 TYR B O 1
ATOM 3390 N N . GLY B 1 110 ? -3.613 6.855 4.793 1 82.94 110 GLY B N 1
ATOM 3391 C CA . GLY B 1 110 ? -3.006 7.516 5.938 1 82.94 110 GLY B CA 1
ATOM 3392 C C . GLY B 1 110 ? -3.809 8.703 6.438 1 82.94 110 GLY B C 1
ATOM 3393 O O . GLY B 1 110 ? -3.328 9.477 7.266 1 82.94 110 GLY B O 1
ATOM 3394 N N . THR B 1 111 ? -4.965 9 5.852 1 77.38 111 THR B N 1
ATOM 3395 C CA . THR B 1 111 ? -5.805 10.094 6.328 1 77.38 111 THR B CA 1
ATOM 3396 C C . THR B 1 111 ? -6.496 9.719 7.637 1 77.38 111 THR B C 1
ATOM 3398 O O . THR B 1 111 ? -6.762 10.578 8.477 1 77.38 111 THR B O 1
ATOM 3401 N N . THR B 1 112 ? -6.836 8.461 7.742 1 78.44 112 THR B N 1
ATOM 3402 C CA . THR B 1 112 ? -7.359 7.914 8.984 1 78.44 112 THR B CA 1
ATOM 3403 C C . THR B 1 112 ? -6.406 6.875 9.562 1 78.44 112 THR B C 1
ATOM 3405 O O . THR B 1 112 ? -5.91 6.008 8.844 1 78.44 112 THR B O 1
ATOM 3408 N N . MET B 1 113 ? -5.996 7.168 10.758 1 83.25 113 MET B N 1
ATOM 3409 C CA . MET B 1 113 ? -5.039 6.273 11.398 1 83.25 113 MET B CA 1
ATOM 3410 C C . MET B 1 113 ? -5.43 6.016 12.852 1 83.25 113 MET B C 1
ATOM 3412 O O . MET B 1 113 ? -6.129 6.824 13.461 1 83.25 113 MET B O 1
ATOM 3416 N N . PRO B 1 114 ? -5.031 4.871 13.281 1 86.12 114 PRO B N 1
ATOM 3417 C CA . PRO B 1 114 ? -5.324 4.594 14.688 1 86.12 114 PRO B CA 1
ATOM 3418 C C . PRO B 1 114 ? -4.582 5.527 15.641 1 86.12 114 PRO B C 1
ATOM 3420 O O . PRO B 1 114 ? -3.383 5.77 15.461 1 86.12 114 PRO B O 1
ATOM 3423 N N . LEU B 1 115 ? -5.305 6.023 16.578 1 83.06 115 LEU B N 1
ATOM 3424 C CA . LEU B 1 115 ? -4.758 6.965 17.547 1 83.06 115 LEU B CA 1
ATOM 3425 C C . LEU B 1 115 ? -4.469 6.273 18.875 1 83.06 115 LEU B C 1
ATOM 3427 O O . LEU B 1 115 ? -3.512 6.625 19.562 1 83.06 115 LEU B O 1
ATOM 3431 N N . SER B 1 116 ? -5.191 5.273 19.188 1 86.12 116 SER B N 1
ATOM 3432 C CA . SER B 1 116 ? -5.086 4.594 20.469 1 86.12 116 SER B CA 1
ATOM 3433 C C . SER B 1 116 ? -4.23 3.336 20.359 1 86.12 116 SER B C 1
ATOM 3435 O O . SER B 1 116 ? -4.031 2.805 19.266 1 86.12 116 SER B O 1
ATOM 3437 N N . ASP B 1 117 ? -3.682 2.896 21.516 1 91.12 117 ASP B N 1
ATOM 3438 C CA . ASP B 1 117 ? -2.912 1.658 21.578 1 91.12 117 ASP B CA 1
ATOM 3439 C C . ASP B 1 117 ? -3.783 0.455 21.219 1 91.12 117 ASP B C 1
ATOM 3441 O O . ASP B 1 117 ? -3.326 -0.474 20.547 1 91.12 117 ASP B O 1
ATOM 3445 N N . SER B 1 118 ? -4.984 0.578 21.703 1 92.88 118 SER B N 1
ATOM 3446 C CA . SER B 1 118 ? -5.898 -0.515 21.391 1 92.88 118 SER B CA 1
ATOM 3447 C C . SER B 1 118 ? -6.215 -0.562 19.891 1 92.88 118 SER B C 1
ATOM 3449 O O . SER B 1 118 ? -6.375 -1.642 19.328 1 92.88 118 SER B O 1
ATOM 3451 N N . GLY B 1 119 ? -6.352 0.608 19.297 1 92.06 119 GLY B N 1
ATOM 3452 C CA . GLY B 1 119 ? -6.562 0.651 17.859 1 92.06 119 GLY B CA 1
ATOM 3453 C C . GLY B 1 119 ? -5.406 0.069 17.078 1 92.06 119 GLY B C 1
ATOM 3454 O O . GLY B 1 119 ? -5.617 -0.653 16.094 1 92.06 119 GLY B O 1
ATOM 3455 N N . ARG B 1 120 ? -4.184 0.351 17.5 1 93.56 120 ARG B N 1
ATOM 3456 C CA . ARG B 1 120 ? -2.99 -0.166 16.828 1 93.56 120 ARG B CA 1
ATOM 3457 C C . ARG B 1 120 ? -2.9 -1.683 16.969 1 93.56 120 ARG B C 1
ATOM 3459 O O . ARG B 1 120 ? -2.564 -2.379 16.016 1 93.56 120 ARG B O 1
ATOM 3466 N N . LEU B 1 121 ? -3.168 -2.133 18.141 1 95.31 121 LEU B N 1
ATOM 3467 C CA . LEU B 1 121 ? -3.184 -3.576 18.344 1 95.31 121 LEU B CA 1
ATOM 3468 C C . LEU B 1 121 ? -4.258 -4.242 17.484 1 95.31 121 LEU B C 1
ATOM 3470 O O . LEU B 1 121 ? -4.016 -5.289 16.891 1 95.31 121 LEU B O 1
ATOM 3474 N N . PHE B 1 122 ? -5.414 -3.625 17.453 1 95.38 122 PHE B N 1
ATOM 3475 C CA . PHE B 1 122 ? -6.5 -4.125 16.609 1 95.38 122 PHE B CA 1
ATOM 3476 C C . PHE B 1 122 ? -6.066 -4.223 15.156 1 95.38 122 PHE B C 1
ATOM 3478 O O . PHE B 1 122 ? -6.344 -5.219 14.484 1 95.38 122 PHE B O 1
ATOM 3485 N N . CYS B 1 123 ? -5.41 -3.201 14.695 1 94.12 123 CYS B N 1
ATOM 3486 C CA . CYS B 1 123 ? -4.973 -3.172 13.305 1 94.12 123 CYS B CA 1
ATOM 3487 C C . CYS B 1 123 ? -3.979 -4.293 13.016 1 94.12 123 CYS B C 1
ATOM 3489 O O . CYS B 1 123 ? -4.039 -4.93 11.969 1 94.12 123 CYS B O 1
ATOM 3491 N N . ILE B 1 124 ? -3.059 -4.57 13.922 1 95.06 124 ILE B N 1
ATOM 3492 C CA . ILE B 1 124 ? -2.072 -5.633 13.766 1 95.06 124 ILE B CA 1
ATOM 3493 C C . ILE B 1 124 ? -2.779 -6.98 13.664 1 95.06 124 ILE B C 1
ATOM 3495 O O . ILE B 1 124 ? -2.549 -7.746 12.727 1 95.06 124 ILE B O 1
ATOM 3499 N N . LEU B 1 125 ? -3.676 -7.25 14.539 1 95.19 125 LEU B N 1
ATOM 3500 C CA . LEU B 1 125 ? -4.391 -8.516 14.578 1 95.19 125 LEU B CA 1
ATOM 3501 C C . LEU B 1 125 ? -5.332 -8.648 13.383 1 95.19 125 LEU B C 1
ATOM 3503 O O . LEU B 1 125 ? -5.434 -9.727 12.781 1 95.19 125 LEU B O 1
ATOM 3507 N N . TYR B 1 126 ? -5.996 -7.594 13.133 1 94.69 126 TYR B N 1
ATOM 3508 C CA . TYR B 1 126 ? -6.926 -7.555 12.008 1 94.69 126 TYR B CA 1
ATOM 3509 C C . TYR B 1 126 ? -6.207 -7.832 10.695 1 94.69 126 TYR B C 1
ATOM 3511 O O . TYR B 1 126 ? -6.723 -8.555 9.836 1 94.69 126 TYR B O 1
ATOM 3519 N N . CYS B 1 127 ? -5.043 -7.328 10.555 1 91.19 127 CYS B N 1
ATOM 3520 C CA . CYS B 1 127 ? -4.273 -7.504 9.32 1 91.19 127 CYS B CA 1
ATOM 3521 C C . CYS B 1 127 ? -3.75 -8.93 9.211 1 91.19 127 CYS B C 1
ATOM 3523 O O . CYS B 1 127 ? -3.662 -9.477 8.109 1 91.19 127 CYS B O 1
ATOM 3525 N N . MET B 1 128 ? -3.369 -9.492 10.266 1 91.19 128 MET B N 1
ATOM 3526 C CA . MET B 1 128 ? -2.844 -10.852 10.273 1 91.19 128 MET B CA 1
ATOM 3527 C C . MET B 1 128 ? -3.875 -11.836 9.734 1 91.19 128 MET B C 1
ATOM 3529 O O . MET B 1 128 ? -3.52 -12.805 9.062 1 91.19 128 MET B O 1
ATOM 3533 N N . VAL B 1 129 ? -5.094 -11.539 9.945 1 91.69 129 VAL B N 1
ATOM 3534 C CA . VAL B 1 129 ? -6.172 -12.414 9.484 1 91.69 129 VAL B CA 1
ATOM 3535 C C . VAL B 1 129 ? -6.723 -11.906 8.156 1 91.69 129 VAL B C 1
ATOM 3537 O O . VAL B 1 129 ? -6.98 -12.695 7.242 1 91.69 129 VAL B O 1
ATOM 3540 N N . GLY B 1 130 ? -6.887 -10.664 8.109 1 93.12 130 GLY B N 1
ATOM 3541 C CA . GLY B 1 130 ? -7.562 -10.055 6.973 1 93.12 130 GLY B CA 1
ATOM 3542 C C . GLY B 1 130 ? -6.801 -10.203 5.672 1 93.12 130 GLY B C 1
ATOM 3543 O O . GLY B 1 130 ? -7.395 -10.492 4.629 1 93.12 130 GLY B O 1
ATOM 3544 N N . ILE B 1 131 ? -5.484 -10.023 5.652 1 90.88 131 ILE B N 1
ATOM 3545 C CA . ILE B 1 131 ? -4.691 -10.039 4.43 1 90.88 131 ILE B CA 1
ATOM 3546 C C . ILE B 1 131 ? -4.723 -11.43 3.805 1 90.88 131 ILE B C 1
ATOM 3548 O O . ILE B 1 131 ? -5.047 -11.578 2.625 1 90.88 131 ILE B O 1
ATOM 3552 N N . PRO B 1 132 ? -4.484 -12.5 4.57 1 88.12 132 PRO B N 1
ATOM 3553 C CA . PRO B 1 132 ? -4.578 -13.844 3.984 1 88.12 132 PRO B CA 1
ATOM 3554 C C . PRO B 1 132 ? -5.969 -14.156 3.436 1 88.12 132 PRO B C 1
ATOM 3556 O O . PRO B 1 132 ? -6.094 -14.797 2.393 1 88.12 132 PRO B O 1
ATOM 3559 N N . VAL B 1 133 ? -6.945 -13.711 4.117 1 90.5 133 VAL B N 1
ATOM 3560 C CA . VAL B 1 133 ? -8.305 -13.953 3.652 1 90.5 133 VAL B CA 1
ATOM 3561 C C . VAL B 1 133 ? -8.555 -13.188 2.352 1 90.5 133 VAL B C 1
ATOM 3563 O O . VAL B 1 133 ? -9.203 -13.703 1.439 1 90.5 133 VAL B O 1
ATOM 3566 N N . THR B 1 134 ? -8.07 -11.984 2.32 1 91.5 134 THR B N 1
ATOM 3567 C CA . THR B 1 134 ? -8.203 -11.195 1.1 1 91.5 134 THR B CA 1
ATOM 3568 C C . THR B 1 134 ? -7.473 -11.867 -0.058 1 91.5 134 THR B C 1
ATOM 3570 O O . THR B 1 134 ? -8 -11.961 -1.167 1 91.5 134 THR B O 1
ATOM 3573 N N . LEU B 1 135 ? -6.277 -12.352 0.185 1 89.19 135 LEU B N 1
ATOM 3574 C CA . LEU B 1 135 ? -5.504 -13.031 -0.846 1 89.19 135 LEU B CA 1
ATOM 3575 C C . LEU B 1 135 ? -6.207 -14.312 -1.298 1 89.19 135 LEU B C 1
ATOM 3577 O O . LEU B 1 135 ? -6.191 -14.648 -2.484 1 89.19 135 LEU B O 1
ATOM 3581 N N . LEU B 1 136 ? -6.785 -15 -0.358 1 87.81 136 LEU B N 1
ATOM 3582 C CA . LEU B 1 136 ? -7.547 -16.203 -0.684 1 87.81 136 LEU B CA 1
ATOM 3583 C C . LEU B 1 136 ? -8.75 -15.859 -1.559 1 87.81 136 LEU B C 1
ATOM 3585 O O . LEU B 1 136 ? -9 -16.531 -2.559 1 87.81 136 LEU B O 1
ATOM 3589 N N . LEU B 1 137 ? -9.398 -14.891 -1.177 1 89.19 137 LEU B N 1
ATOM 3590 C CA . LEU B 1 137 ? -10.555 -14.461 -1.957 1 89.19 137 LEU B CA 1
ATOM 3591 C C . LEU B 1 137 ? -10.141 -14.078 -3.373 1 89.19 137 LEU B C 1
ATOM 3593 O O . LEU B 1 137 ? -10.797 -14.461 -4.344 1 89.19 137 LEU B O 1
ATOM 3597 N N . LEU B 1 138 ? -9.062 -13.352 -3.451 1 87.81 138 LEU B N 1
ATOM 3598 C CA . LEU B 1 138 ? -8.578 -12.914 -4.758 1 87.81 138 LEU B CA 1
ATOM 3599 C C . LEU B 1 138 ? -8.156 -14.109 -5.609 1 87.81 138 LEU B C 1
ATOM 3601 O O . LEU B 1 138 ? -8.43 -14.148 -6.809 1 87.81 138 LEU B O 1
ATOM 3605 N N . SER B 1 139 ? -7.582 -15.016 -5.008 1 84.19 139 SER B N 1
ATOM 3606 C CA . SER B 1 139 ? -7.156 -16.219 -5.715 1 84.19 139 SER B CA 1
ATOM 3607 C C . SER B 1 139 ? -8.352 -17.016 -6.215 1 84.19 139 SER B C 1
ATOM 3609 O O . SER B 1 139 ? -8.352 -17.516 -7.344 1 84.19 139 SER B O 1
ATOM 3611 N N . CYS B 1 140 ? -9.297 -17.156 -5.379 1 83.44 140 CYS B N 1
ATOM 3612 C CA . CYS B 1 140 ? -10.508 -17.891 -5.758 1 83.44 140 CYS B CA 1
ATOM 3613 C C . CYS B 1 140 ? -11.242 -17.172 -6.883 1 83.44 140 CYS B C 1
ATOM 3615 O O . CYS B 1 140 ? -11.727 -17.797 -7.816 1 83.44 140 CYS B O 1
ATOM 3617 N N . LEU B 1 141 ? -11.281 -15.93 -6.781 1 82.94 141 LEU B N 1
ATOM 3618 C CA . LEU B 1 141 ? -11.961 -15.141 -7.805 1 82.94 141 LEU B CA 1
ATOM 3619 C C . LEU B 1 141 ? -11.234 -15.242 -9.141 1 82.94 141 LEU B C 1
ATOM 3621 O O . LEU B 1 141 ? -11.867 -15.352 -10.195 1 82.94 141 LEU B O 1
ATOM 3625 N N . THR B 1 142 ? -9.969 -15.195 -9.133 1 79.06 142 THR B N 1
ATOM 3626 C CA . THR B 1 142 ? -9.188 -15.281 -10.359 1 79.06 142 THR B CA 1
ATOM 3627 C C . THR B 1 142 ? -9.328 -16.656 -10.992 1 79.06 142 THR B C 1
ATOM 3629 O O . THR B 1 142 ? -9.438 -16.781 -12.219 1 79.06 142 THR B O 1
ATOM 3632 N N . ARG B 1 143 ? -9.352 -17.625 -10.172 1 77 143 ARG B N 1
ATOM 3633 C CA . ARG B 1 143 ? -9.5 -18.984 -10.68 1 77 143 ARG B CA 1
ATOM 3634 C C . ARG B 1 143 ? -10.883 -19.203 -11.281 1 77 143 ARG B C 1
ATOM 3636 O O . ARG B 1 143 ? -11.047 -20 -12.203 1 77 143 ARG B O 1
ATOM 3643 N N . ALA B 1 144 ? -11.789 -18.547 -10.711 1 76.81 144 ALA B N 1
ATOM 3644 C CA . ALA B 1 144 ? -13.156 -18.672 -11.203 1 76.81 144 ALA B CA 1
ATOM 3645 C C . ALA B 1 144 ? -13.344 -17.891 -12.508 1 76.81 144 ALA B C 1
ATOM 3647 O O . ALA B 1 144 ? -14.102 -18.312 -13.383 1 76.81 144 ALA B O 1
ATOM 3648 N N . ILE B 1 145 ? -12.633 -16.812 -12.688 1 76.31 145 ILE B N 1
ATOM 3649 C CA . ILE B 1 145 ? -12.875 -15.898 -13.797 1 76.31 145 ILE B CA 1
ATOM 3650 C C . ILE B 1 145 ? -11.977 -16.266 -14.969 1 76.31 145 ILE B C 1
ATOM 3652 O O . ILE B 1 145 ? -12.383 -16.156 -16.125 1 76.31 145 ILE B O 1
ATOM 3656 N N . LEU B 1 146 ? -10.797 -16.703 -14.703 1 73.25 146 LEU B N 1
ATOM 3657 C CA . LEU B 1 146 ? -9.758 -16.875 -15.719 1 73.25 146 LEU B CA 1
ATOM 3658 C C . LEU B 1 146 ? -10.188 -17.906 -16.75 1 73.25 146 LEU B C 1
ATOM 3660 O O . LEU B 1 146 ? -10.07 -17.656 -17.953 1 73.25 146 LEU B O 1
ATOM 3664 N N . PRO B 1 147 ? -10.648 -19.031 -16.328 1 64.62 147 PRO B N 1
ATOM 3665 C CA . PRO B 1 147 ? -11.062 -20 -17.359 1 64.62 147 PRO B CA 1
ATOM 3666 C C . PRO B 1 147 ? -12.234 -19.5 -18.203 1 64.62 147 PRO B C 1
ATOM 3668 O O . PRO B 1 147 ? -12.359 -19.859 -19.375 1 64.62 147 PRO B O 1
ATOM 3671 N N . ARG B 1 148 ? -13.055 -18.734 -17.672 1 65.19 148 ARG B N 1
ATOM 3672 C CA . ARG B 1 148 ? -14.211 -18.188 -18.391 1 65.19 148 ARG B CA 1
ATOM 3673 C C . ARG B 1 148 ? -13.773 -17.141 -19.406 1 65.19 148 ARG B C 1
ATOM 3675 O O . ARG B 1 148 ? -14.391 -17.016 -20.469 1 65.19 148 ARG B O 1
ATOM 3682 N N . LEU B 1 149 ? -12.695 -16.484 -19.078 1 63.06 149 LEU B N 1
ATOM 3683 C CA . LEU B 1 149 ? -12.227 -15.414 -19.953 1 63.06 149 LEU B CA 1
ATOM 3684 C C . LEU B 1 149 ? -11.273 -15.961 -21 1 63.06 149 LEU B C 1
ATOM 3686 O O . LEU B 1 149 ? -11.195 -15.43 -22.125 1 63.06 149 LEU B O 1
ATOM 3690 N N . SER B 1 150 ? -10.445 -16.906 -20.703 1 60.78 150 SER B N 1
ATOM 3691 C CA . SER B 1 150 ? -9.398 -17.375 -21.594 1 60.78 150 SER B CA 1
ATOM 3692 C C . SER B 1 150 ? -9.938 -18.391 -22.594 1 60.78 150 SER B C 1
ATOM 3694 O O . SER B 1 150 ? -9.469 -18.469 -23.734 1 60.78 150 SER B O 1
ATOM 3696 N N . ARG B 1 151 ? -10.852 -19.203 -22.25 1 59.09 151 ARG B N 1
ATOM 3697 C CA . ARG B 1 151 ? -11.281 -20.266 -23.156 1 59.09 151 ARG B CA 1
ATOM 3698 C C . ARG B 1 151 ? -12.055 -19.703 -24.344 1 59.09 151 ARG B C 1
ATOM 3700 O O . ARG B 1 151 ? -11.773 -20.047 -25.484 1 59.09 151 ARG B O 1
ATOM 3707 N N . LEU B 1 152 ? -12.867 -18.828 -24.078 1 58.38 152 LEU B N 1
ATOM 3708 C CA . LEU B 1 152 ? -13.789 -18.438 -25.141 1 58.38 152 LEU B CA 1
ATOM 3709 C C . LEU B 1 152 ? -13.109 -17.484 -26.109 1 58.38 152 LEU B C 1
ATOM 3711 O O . LEU B 1 152 ? -13.156 -17.703 -27.328 1 58.38 152 LEU B O 1
ATOM 3715 N N . PRO B 1 153 ? -12.539 -16.5 -25.562 1 59.22 153 PRO B N 1
ATOM 3716 C CA . PRO B 1 153 ? -12.023 -15.531 -26.547 1 59.22 153 PRO B CA 1
ATOM 3717 C C . PRO B 1 153 ? -10.789 -16.047 -27.281 1 59.22 153 PRO B C 1
ATOM 3719 O O . PRO B 1 153 ? -10.609 -15.758 -28.469 1 59.22 153 PRO B O 1
ATOM 3722 N N . VAL B 1 154 ? -9.969 -16.828 -26.594 1 60.5 154 VAL B N 1
ATOM 3723 C CA . VAL B 1 154 ? -8.781 -17.344 -27.266 1 60.5 154 VAL B CA 1
ATOM 3724 C C . VAL B 1 154 ? -9.195 -18.312 -28.375 1 60.5 154 VAL B C 1
ATOM 3726 O O . VAL B 1 154 ? -8.617 -18.297 -29.469 1 60.5 154 VAL B O 1
ATOM 3729 N N . ARG B 1 155 ? -10.18 -19.031 -28.047 1 59.97 155 ARG B N 1
ATOM 3730 C CA . ARG B 1 155 ? -10.68 -19.953 -29.062 1 59.97 155 ARG B CA 1
ATOM 3731 C C . ARG B 1 155 ? -11.289 -19.203 -30.234 1 59.97 155 ARG B C 1
ATOM 3733 O O . ARG B 1 155 ? -11.109 -19.594 -31.391 1 59.97 155 ARG B O 1
ATOM 3740 N N . LEU B 1 156 ? -11.891 -18.188 -29.812 1 57.94 156 LEU B N 1
ATOM 3741 C CA . LEU B 1 156 ? -12.523 -17.406 -30.875 1 57.94 156 LEU B CA 1
ATOM 3742 C C . LEU B 1 156 ? -11.484 -16.703 -31.734 1 57.94 156 LEU B C 1
ATOM 3744 O O . LEU B 1 156 ? -11.625 -16.641 -32.969 1 57.94 156 LEU B O 1
ATOM 3748 N N . LEU B 1 157 ? -10.547 -16.25 -31.094 1 61.62 157 LEU B N 1
ATOM 3749 C CA . LEU B 1 157 ? -9.516 -15.531 -31.844 1 61.62 157 LEU B CA 1
ATOM 3750 C C . LEU B 1 157 ? -8.695 -16.5 -32.688 1 61.62 157 LEU B C 1
ATOM 3752 O O . LEU B 1 157 ? -8.258 -16.156 -33.781 1 61.62 157 LEU B O 1
ATOM 3756 N N . GLN B 1 158 ? -8.531 -17.656 -32.094 1 61 158 GLN B N 1
ATOM 3757 C CA . GLN B 1 158 ? -7.844 -18.672 -32.875 1 61 158 GLN B CA 1
ATOM 3758 C C . GLN B 1 158 ? -8.648 -19.078 -34.125 1 61 158 GLN B C 1
ATOM 3760 O O . GLN B 1 158 ? -8.094 -19.219 -35.188 1 61 158 GLN B O 1
ATOM 3765 N N . THR B 1 159 ? -9.898 -19.188 -33.844 1 58.78 159 THR B N 1
ATOM 3766 C CA . THR B 1 159 ? -10.742 -19.656 -34.938 1 58.78 159 THR B CA 1
ATOM 3767 C C . THR B 1 159 ? -10.992 -18.531 -35.938 1 58.78 159 THR B C 1
ATOM 3769 O O . THR B 1 159 ? -11.008 -18.766 -37.156 1 58.78 159 THR B O 1
ATOM 3772 N N . LEU B 1 160 ? -11.172 -17.438 -35.406 1 58.38 160 LEU B N 1
ATOM 3773 C CA . LEU B 1 160 ? -11.602 -16.391 -36.312 1 58.38 160 LEU B CA 1
ATOM 3774 C C . LEU B 1 160 ? -10.406 -15.734 -37 1 58.38 160 LEU B C 1
ATOM 3776 O O . LEU B 1 160 ? -10.492 -15.32 -38.156 1 58.38 160 LEU B O 1
ATOM 3780 N N . TRP B 1 161 ? -9.367 -15.641 -36.219 1 61.22 161 TRP B N 1
ATOM 3781 C CA . TRP B 1 161 ? -8.281 -14.875 -36.844 1 61.22 161 TRP B CA 1
ATOM 3782 C C . TRP B 1 161 ? -7.086 -15.773 -37.125 1 61.22 161 TRP B C 1
ATOM 3784 O O . TRP B 1 161 ? -6.062 -15.305 -37.625 1 61.22 161 TRP B O 1
ATOM 3794 N N . GLY B 1 162 ? -7.215 -17.062 -36.969 1 62.94 162 GLY B N 1
ATOM 3795 C CA . GLY B 1 162 ? -6.164 -18 -37.344 1 62.94 162 GLY B CA 1
ATOM 3796 C C . GLY B 1 162 ? -4.844 -17.719 -36.656 1 62.94 162 GLY B C 1
ATOM 3797 O O . GLY B 1 162 ? -3.777 -17.953 -37.219 1 62.94 162 GLY B O 1
ATOM 3798 N N . LEU B 1 163 ? -4.953 -17 -35.656 1 66.25 163 LEU B N 1
ATOM 3799 C CA . LEU B 1 163 ? -3.715 -16.625 -34.969 1 66.25 163 LEU B CA 1
ATOM 3800 C C . LEU B 1 163 ? -3.182 -17.797 -34.125 1 66.25 163 LEU B C 1
ATOM 3802 O O . LEU B 1 163 ? -3.947 -18.672 -33.719 1 66.25 163 LEU B O 1
ATOM 3806 N N . SER B 1 164 ? -1.855 -17.953 -34.125 1 70.12 164 SER B N 1
ATOM 3807 C CA . SER B 1 164 ? -1.232 -18.953 -33.281 1 70.12 164 SER B CA 1
ATOM 3808 C C . SER B 1 164 ? -1.662 -18.797 -31.828 1 70.12 164 SER B C 1
ATOM 3810 O O . SER B 1 164 ? -2.154 -17.734 -31.438 1 70.12 164 SER B O 1
ATOM 3812 N N . HIS B 1 165 ? -1.652 -19.875 -31.156 1 73.5 165 HIS B N 1
ATOM 3813 C CA . HIS B 1 165 ? -2.105 -19.922 -29.766 1 73.5 165 HIS B CA 1
ATOM 3814 C C . HIS B 1 165 ? -1.42 -18.844 -28.922 1 73.5 165 HIS B C 1
ATOM 3816 O O . HIS B 1 165 ? -2.068 -18.172 -28.125 1 73.5 165 HIS B O 1
ATOM 3822 N N . SER B 1 166 ? -0.205 -18.656 -29.219 1 74.31 166 SER B N 1
ATOM 3823 C CA . SER B 1 166 ? 0.554 -17.688 -28.453 1 74.31 166 SER B CA 1
ATOM 3824 C C . SER B 1 166 ? 0.131 -16.266 -28.797 1 74.31 166 SER B C 1
ATOM 3826 O O . SER B 1 166 ? 0.01 -15.406 -27.906 1 74.31 166 SER B O 1
ATOM 3828 N N . ARG B 1 167 ? -0.071 -16.047 -30.016 1 77.69 167 ARG B N 1
ATOM 3829 C CA . ARG B 1 167 ? -0.475 -14.711 -30.469 1 77.69 167 ARG B CA 1
ATOM 3830 C C . ARG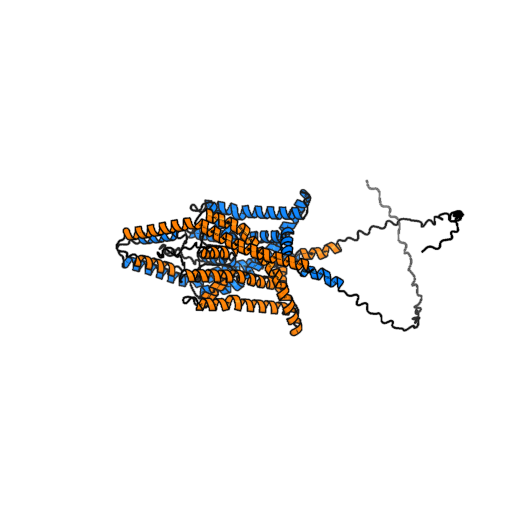 B 1 167 ? -1.904 -14.398 -30.031 1 77.69 167 ARG B C 1
ATOM 3832 O O . ARG B 1 167 ? -2.223 -13.258 -29.703 1 77.69 167 ARG B O 1
ATOM 3839 N N . ALA B 1 168 ? -2.662 -15.43 -30.016 1 77.31 168 ALA B N 1
ATOM 3840 C CA . ALA B 1 168 ? -4.047 -15.25 -29.594 1 77.31 168 ALA B CA 1
ATOM 3841 C C . ALA B 1 168 ? -4.125 -14.945 -28.094 1 77.31 168 ALA B C 1
ATOM 3843 O O . ALA B 1 168 ? -4.941 -14.125 -27.672 1 77.31 168 ALA B O 1
ATOM 3844 N N . ALA B 1 169 ? -3.248 -15.633 -27.359 1 78.06 169 ALA B N 1
ATOM 3845 C CA . ALA B 1 169 ? -3.201 -15.383 -25.922 1 78.06 169 ALA B CA 1
ATOM 3846 C C . ALA B 1 169 ? -2.727 -13.961 -25.625 1 78.06 169 ALA B C 1
ATOM 3848 O O . ALA B 1 169 ? -3.246 -13.297 -24.719 1 78.06 169 ALA B O 1
ATOM 3849 N N . LEU B 1 170 ? -1.847 -13.531 -26.438 1 82.38 170 LEU B N 1
ATOM 3850 C CA . LEU B 1 170 ? -1.325 -12.172 -26.281 1 82.38 170 LEU B CA 1
ATOM 3851 C C . LEU B 1 170 ? -2.383 -11.141 -26.641 1 82.38 170 LEU B C 1
ATOM 3853 O O . LEU B 1 170 ? -2.51 -10.117 -25.969 1 82.38 170 LEU B O 1
ATOM 3857 N N . ALA B 1 171 ? -3.041 -11.391 -27.656 1 83.44 171 ALA B N 1
ATOM 3858 C CA . ALA B 1 171 ? -4.098 -10.484 -28.094 1 83.44 171 ALA B CA 1
ATOM 3859 C C . ALA B 1 171 ? -5.207 -10.398 -27.047 1 83.44 171 ALA B C 1
ATOM 3861 O O . ALA B 1 171 ? -5.742 -9.32 -26.781 1 83.44 171 ALA B O 1
ATOM 3862 N N . TYR B 1 172 ? -5.488 -11.516 -26.5 1 82.75 172 TYR B N 1
ATOM 3863 C CA . TYR B 1 172 ? -6.5 -11.547 -25.453 1 82.75 172 TYR B CA 1
ATOM 3864 C C . TYR B 1 172 ? -6.043 -10.758 -24.234 1 82.75 172 TYR B C 1
ATOM 3866 O O . TYR B 1 172 ? -6.801 -9.961 -23.688 1 82.75 172 TYR B O 1
ATOM 3874 N N . ALA B 1 173 ? -4.852 -11.047 -23.812 1 84.31 173 ALA B N 1
ATOM 3875 C CA . ALA B 1 173 ? -4.305 -10.344 -22.656 1 84.31 173 ALA B CA 1
ATOM 3876 C C . ALA B 1 173 ? -4.266 -8.836 -22.906 1 84.31 173 ALA B C 1
ATOM 3878 O O . ALA B 1 173 ? -4.586 -8.047 -22 1 84.31 173 ALA B O 1
ATOM 3879 N N . ALA B 1 174 ? -3.959 -8.5 -24.094 1 88.06 174 ALA B N 1
ATOM 3880 C CA . ALA B 1 174 ? -3.889 -7.09 -24.469 1 88.06 174 ALA B CA 1
ATOM 3881 C C . ALA B 1 174 ? -5.277 -6.457 -24.469 1 88.06 174 ALA B C 1
ATOM 3883 O O . ALA B 1 174 ? -5.445 -5.316 -24.016 1 88.06 174 ALA B O 1
ATOM 3884 N N . SER B 1 175 ? -6.16 -7.156 -25.016 1 88.75 175 SER B N 1
ATOM 3885 C CA . SER B 1 175 ? -7.527 -6.645 -25.031 1 88.75 175 SER B CA 1
ATOM 3886 C C . SER B 1 175 ? -8.078 -6.484 -23.625 1 88.75 175 SER B C 1
ATOM 3888 O O . SER B 1 175 ? -8.766 -5.504 -23.328 1 88.75 175 SER B O 1
ATOM 3890 N N . LEU B 1 176 ? -7.805 -7.492 -22.781 1 88.5 176 LEU B N 1
ATOM 3891 C CA . LEU B 1 176 ? -8.242 -7.422 -21.391 1 88.5 176 LEU B CA 1
ATOM 3892 C C . LEU B 1 176 ? -7.598 -6.234 -20.688 1 88.5 176 LEU B C 1
ATOM 3894 O O . LEU B 1 176 ? -8.266 -5.52 -19.938 1 88.5 176 LEU B O 1
ATOM 3898 N N . ALA B 1 177 ? -6.367 -6.055 -20.922 1 91.31 177 ALA B N 1
ATOM 3899 C CA . ALA B 1 177 ? -5.648 -4.93 -20.328 1 91.31 177 ALA B CA 1
ATOM 3900 C C . ALA B 1 177 ? -6.215 -3.602 -20.812 1 91.31 177 ALA B C 1
ATOM 3902 O O . ALA B 1 177 ? -6.375 -2.662 -20.031 1 91.31 177 ALA B O 1
ATOM 3903 N N . ALA B 1 178 ? -6.527 -3.533 -22.062 1 93.75 178 ALA B N 1
ATOM 3904 C CA . ALA B 1 178 ? -7.086 -2.316 -22.656 1 93.75 178 ALA B CA 1
ATOM 3905 C C . ALA B 1 178 ? -8.469 -2.02 -22.078 1 93.75 178 ALA B C 1
ATOM 3907 O O . ALA B 1 178 ? -8.781 -0.872 -21.75 1 93.75 178 ALA B O 1
ATOM 3908 N N . CYS B 1 179 ? -9.227 -3.039 -21.953 1 93.25 179 CYS B N 1
ATOM 3909 C CA . CYS B 1 179 ? -10.555 -2.879 -21.375 1 93.25 179 CYS B CA 1
ATOM 3910 C C . CYS B 1 179 ? -10.469 -2.426 -19.922 1 93.25 179 CYS B C 1
ATOM 3912 O O . CYS B 1 179 ? -11.211 -1.54 -19.5 1 93.25 179 CYS B O 1
ATOM 3914 N N . THR B 1 180 ? -9.602 -3.059 -19.203 1 93.56 180 THR B N 1
ATOM 3915 C CA . THR B 1 180 ? -9.406 -2.672 -17.812 1 93.56 180 THR B CA 1
ATOM 3916 C C . THR B 1 180 ? -8.914 -1.232 -17.703 1 93.56 180 THR B C 1
ATOM 3918 O O . THR B 1 180 ? -9.344 -0.479 -16.844 1 93.56 180 THR B O 1
ATOM 3921 N N . ALA B 1 181 ? -8.016 -0.794 -18.609 1 94.88 181 ALA B N 1
ATOM 3922 C CA . ALA B 1 181 ? -7.504 0.572 -18.625 1 94.88 181 ALA B CA 1
ATOM 3923 C C . ALA B 1 181 ? -8.625 1.579 -18.844 1 94.88 181 ALA B C 1
ATOM 3925 O O . ALA B 1 181 ? -8.688 2.615 -18.188 1 94.88 181 ALA B O 1
ATOM 3926 N N . VAL B 1 182 ? -9.523 1.257 -19.672 1 96.06 182 VAL B N 1
ATOM 3927 C CA . VAL B 1 182 ? -10.617 2.164 -20 1 96.06 182 VAL B CA 1
ATOM 3928 C C . VAL B 1 182 ? -11.656 2.156 -18.875 1 96.06 182 VAL B C 1
ATOM 3930 O O . VAL B 1 182 ? -12.031 3.213 -18.375 1 96.06 182 VAL B O 1
ATOM 3933 N N . LEU B 1 183 ? -11.961 1.03 -18.406 1 96 183 LEU B N 1
ATOM 3934 C CA . LEU B 1 183 ? -13.078 0.894 -17.484 1 96 183 LEU B CA 1
ATOM 3935 C C . LEU B 1 183 ? -12.664 1.263 -16.062 1 96 183 LEU B C 1
ATOM 3937 O O . LEU B 1 183 ? -13.469 1.781 -15.289 1 96 183 LEU B O 1
ATOM 3941 N N . PHE B 1 184 ? -11.398 1.086 -15.742 1 96.69 184 PHE B N 1
ATOM 3942 C CA . PHE B 1 184 ? -11.055 1.231 -14.328 1 96.69 184 PHE B CA 1
ATOM 3943 C C . PHE B 1 184 ? -10.023 2.338 -14.133 1 96.69 184 PHE B C 1
ATOM 3945 O O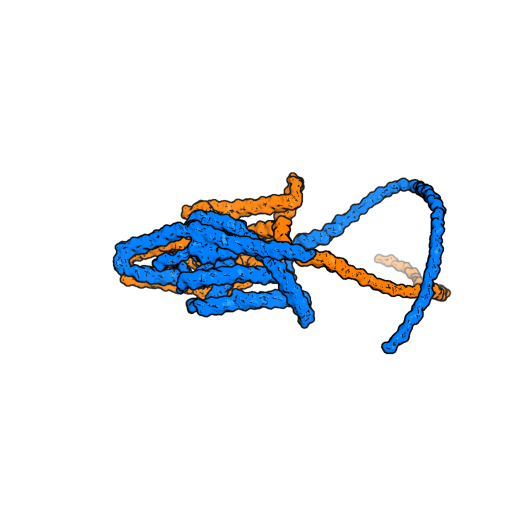 . PHE B 1 184 ? -9.695 2.689 -13 1 96.69 184 PHE B O 1
ATOM 3952 N N . PHE B 1 185 ? -9.516 2.871 -15.18 1 96.5 185 PHE B N 1
ATOM 3953 C CA . PHE B 1 185 ? -8.578 3.979 -15.023 1 96.5 185 PHE B CA 1
ATOM 3954 C C . PHE B 1 185 ? -9.102 5.227 -15.727 1 96.5 185 PHE B C 1
ATOM 3956 O O . PHE B 1 185 ? -9.312 6.262 -15.086 1 96.5 185 PHE B O 1
ATOM 3963 N N . LEU B 1 186 ? -9.469 5.148 -17.016 1 96.81 186 LEU B N 1
ATOM 3964 C CA . LEU B 1 186 ? -9.844 6.332 -17.797 1 96.81 186 LEU B CA 1
ATOM 3965 C C . LEU B 1 186 ? -11.242 6.797 -17.422 1 96.81 186 LEU B C 1
ATOM 3967 O O . LEU B 1 186 ? -11.461 7.984 -17.172 1 96.81 186 LEU B O 1
ATOM 3971 N N . LEU B 1 187 ? -12.172 5.91 -17.344 1 96.94 187 LEU B N 1
ATOM 3972 C CA . LEU B 1 187 ? -13.539 6.293 -17.047 1 96.94 187 LEU B CA 1
ATOM 3973 C C . LEU B 1 187 ? -13.656 6.836 -15.617 1 96.94 187 LEU B C 1
ATOM 3975 O O . LEU B 1 187 ? -14.219 7.914 -15.406 1 96.94 187 LEU B O 1
ATOM 3979 N N . PRO B 1 188 ? -13.164 6.133 -14.664 1 96.44 188 PRO B N 1
ATOM 3980 C CA . PRO B 1 188 ? -13.219 6.723 -13.328 1 96.44 188 PRO B CA 1
ATOM 3981 C C . PRO B 1 188 ? -12.461 8.047 -13.234 1 96.44 188 PRO B C 1
ATOM 3983 O O . PRO B 1 188 ? -12.891 8.953 -12.508 1 96.44 188 PRO B O 1
ATOM 3986 N N . ALA B 1 189 ? -11.328 8.148 -13.883 1 96.56 189 ALA B N 1
ATOM 3987 C CA . ALA B 1 189 ? -10.594 9.414 -13.883 1 96.56 189 ALA B CA 1
ATOM 3988 C C . ALA B 1 189 ? -11.453 10.547 -14.43 1 96.56 189 ALA B C 1
ATOM 3990 O O . ALA B 1 189 ? -11.469 11.648 -13.875 1 96.56 189 ALA B O 1
ATOM 3991 N N . ALA B 1 190 ? -12.164 10.281 -15.5 1 96.38 190 ALA B N 1
ATOM 3992 C CA . ALA B 1 190 ? -13.078 11.273 -16.078 1 96.38 190 ALA B CA 1
ATOM 3993 C C . ALA B 1 190 ? -14.211 11.594 -15.109 1 96.38 190 ALA B C 1
ATOM 3995 O O . ALA B 1 190 ? -14.609 12.75 -14.969 1 96.38 190 ALA B O 1
ATOM 3996 N N . SER B 1 191 ? -14.703 10.602 -14.438 1 95.12 191 SER B N 1
ATOM 3997 C CA . SER B 1 191 ? -15.781 10.797 -13.469 1 95.12 191 SER B CA 1
ATOM 3998 C C . SER B 1 191 ? -15.32 11.656 -12.297 1 95.12 191 SER B C 1
ATOM 4000 O O . SER B 1 191 ? -16.031 12.57 -11.867 1 95.12 191 SER B O 1
ATOM 4002 N N . PHE B 1 192 ? -14.109 11.375 -11.797 1 94.06 192 PHE B N 1
ATOM 4003 C CA . PHE B 1 192 ? -13.586 12.156 -10.68 1 94.06 192 PHE B CA 1
ATOM 4004 C C . PHE B 1 192 ? -13.273 13.578 -11.117 1 94.06 192 PHE B C 1
ATOM 4006 O O . PHE B 1 192 ? -13.422 14.523 -10.336 1 94.06 192 PHE B O 1
ATOM 4013 N N . CYS B 1 193 ? -12.836 13.711 -12.344 1 92.75 193 CYS B N 1
ATOM 4014 C CA . CYS B 1 193 ? -12.57 15.039 -12.875 1 92.75 193 CYS B CA 1
ATOM 4015 C C . CYS B 1 193 ? -13.844 15.875 -12.93 1 92.75 193 CYS B C 1
ATOM 4017 O O . CYS B 1 193 ? -13.812 17.078 -12.664 1 92.75 193 CYS B O 1
ATOM 4019 N N . LEU B 1 194 ? -14.953 15.242 -13.188 1 91.81 194 LEU B N 1
ATOM 4020 C CA . LEU B 1 194 ? -16.234 15.938 -13.273 1 91.81 194 LEU B CA 1
ATOM 4021 C C . LEU B 1 194 ? -16.812 16.172 -11.883 1 91.81 194 LEU B C 1
ATOM 4023 O O . LEU B 1 194 ? -17.469 17.188 -11.648 1 91.81 194 LEU B O 1
ATOM 4027 N N . LEU B 1 195 ? -16.547 15.266 -10.977 1 89.12 195 LEU B N 1
ATOM 4028 C CA . LEU B 1 195 ? -17.141 15.352 -9.641 1 89.12 195 LEU B CA 1
ATOM 4029 C C . LEU B 1 195 ? -16.359 16.328 -8.773 1 89.12 195 LEU B C 1
ATOM 4031 O O . LEU B 1 195 ? -16.938 16.984 -7.902 1 89.12 195 LEU B O 1
ATOM 4035 N N . GLU B 1 196 ? -15.047 16.312 -8.992 1 87.62 196 GLU B N 1
ATOM 4036 C CA . GLU B 1 196 ? -14.203 17.203 -8.211 1 87.62 196 GLU B CA 1
ATOM 4037 C C . GLU B 1 196 ? -13.695 18.359 -9.055 1 87.62 196 GLU B C 1
ATOM 4039 O O . GLU B 1 196 ? -12.773 18.203 -9.859 1 87.62 196 GLU B O 1
ATOM 4044 N N . PRO B 1 197 ? -14.141 19.469 -8.789 1 83.12 197 PRO B N 1
ATOM 4045 C CA . PRO B 1 197 ? -13.789 20.609 -9.641 1 83.12 197 PRO B CA 1
ATOM 4046 C C . PRO B 1 197 ? -12.336 21.031 -9.492 1 83.12 197 PRO B C 1
ATOM 4048 O O . PRO B 1 197 ? -11.766 21.641 -10.406 1 83.12 197 PRO B O 1
ATOM 4051 N N . ASP B 1 198 ? -11.672 20.641 -8.445 1 83.69 198 ASP B N 1
ATOM 4052 C CA . ASP B 1 198 ? -10.305 21.094 -8.227 1 83.69 198 ASP B CA 1
ATOM 4053 C C . ASP B 1 198 ? -9.297 20.094 -8.781 1 83.69 198 ASP B C 1
ATOM 4055 O O . ASP B 1 198 ? -8.086 20.312 -8.719 1 83.69 198 ASP B O 1
ATOM 4059 N N . TRP B 1 199 ? -9.852 19.047 -9.328 1 88.62 199 TRP B N 1
ATOM 4060 C CA . TRP B 1 199 ? -8.945 18.031 -9.844 1 88.62 199 TRP B CA 1
ATOM 4061 C C . TRP B 1 199 ? -8.836 18.125 -11.367 1 88.62 199 TRP B C 1
ATOM 4063 O O . TRP B 1 199 ? -9.844 18.172 -12.07 1 88.62 199 TRP B O 1
ATOM 4073 N N . SER B 1 200 ? -7.629 18.219 -11.875 1 93 200 SER B N 1
ATOM 4074 C CA . SER B 1 200 ? -7.398 18.062 -13.305 1 93 200 SER B CA 1
ATOM 4075 C C . SER B 1 200 ? -7.5 16.594 -13.711 1 93 200 SER B C 1
ATOM 4077 O O . SER B 1 200 ? -7.551 15.703 -12.859 1 93 200 SER B O 1
ATOM 4079 N N . PHE B 1 201 ? -7.609 16.375 -15 1 95.44 201 PHE B N 1
ATOM 4080 C CA . PHE B 1 201 ? -7.688 14.992 -15.477 1 95.44 201 PHE B CA 1
ATOM 4081 C C . PHE B 1 201 ? -6.449 14.203 -15.078 1 95.44 201 PHE B C 1
ATOM 4083 O O . PHE B 1 201 ? -6.547 13.047 -14.68 1 95.44 201 PHE B O 1
ATOM 4090 N N . LEU B 1 202 ? -5.285 14.844 -15.164 1 94.69 202 LEU B N 1
ATOM 4091 C CA . LEU B 1 202 ? -4.047 14.164 -14.789 1 94.69 202 LEU B CA 1
ATOM 4092 C C . LEU B 1 202 ? -4.059 13.797 -13.305 1 94.69 202 LEU B C 1
ATOM 4094 O O . LEU B 1 202 ? -3.65 12.695 -12.938 1 94.69 202 LEU B O 1
ATOM 4098 N N . GLU B 1 203 ? -4.535 14.695 -12.531 1 93.62 203 GLU B N 1
ATOM 4099 C CA . GLU B 1 203 ? -4.613 14.438 -11.102 1 93.62 203 GLU B CA 1
ATOM 4100 C C . GLU B 1 203 ? -5.582 13.297 -10.797 1 93.62 203 GLU B C 1
ATOM 4102 O O . GLU B 1 203 ? -5.316 12.469 -9.922 1 93.62 203 GLU B O 1
ATOM 4107 N N . SER B 1 204 ? -6.645 13.328 -11.523 1 95.19 204 SER B N 1
ATOM 4108 C CA . SER B 1 204 ? -7.617 12.258 -11.352 1 95.19 204 SER B CA 1
ATOM 4109 C C . SER B 1 204 ? -7.055 10.914 -11.805 1 95.19 204 SER B C 1
ATOM 4111 O O . SER B 1 204 ? -7.254 9.891 -11.141 1 95.19 204 SER B O 1
ATOM 4113 N N . LEU B 1 205 ? -6.395 10.922 -12.891 1 95.75 205 LEU B N 1
ATOM 4114 C CA . LEU B 1 205 ? -5.758 9.711 -13.391 1 95.75 205 LEU B CA 1
ATOM 4115 C C . LEU B 1 205 ? -4.688 9.219 -12.422 1 95.75 205 LEU B C 1
ATOM 4117 O O . LEU B 1 205 ? -4.562 8.016 -12.188 1 95.75 205 LEU B O 1
ATOM 4121 N N . TYR B 1 206 ? -3.953 10.148 -11.93 1 94.88 206 TYR B N 1
ATOM 4122 C CA . TYR B 1 206 ? -2.926 9.852 -10.938 1 94.88 206 TYR B CA 1
ATOM 4123 C C . TYR B 1 206 ? -3.533 9.188 -9.703 1 94.88 206 TYR B C 1
ATOM 4125 O O . TYR B 1 206 ? -3.025 8.172 -9.227 1 94.88 206 TYR B O 1
ATOM 4133 N N . PHE B 1 207 ? -4.613 9.711 -9.281 1 94.62 207 PHE B N 1
ATOM 4134 C CA . PHE B 1 207 ? -5.305 9.148 -8.125 1 94.62 207 PHE B CA 1
ATOM 4135 C C . PHE B 1 207 ? -5.719 7.703 -8.398 1 94.62 207 PHE B C 1
ATOM 4137 O O . PHE B 1 207 ? -5.52 6.832 -7.547 1 94.62 207 PHE B O 1
ATOM 4144 N N . CYS B 1 208 ? -6.281 7.508 -9.5 1 95.69 208 CYS B N 1
ATOM 4145 C CA . CYS B 1 208 ? -6.75 6.168 -9.844 1 95.69 208 CYS B CA 1
ATOM 4146 C C . CYS B 1 208 ? -5.59 5.188 -9.922 1 95.69 208 CYS B C 1
ATOM 4148 O O . CYS B 1 208 ? -5.684 4.066 -9.414 1 95.69 208 CYS B O 1
ATOM 4150 N N . PHE B 1 209 ? -4.551 5.566 -10.477 1 94.75 209 PHE B N 1
ATOM 4151 C CA . PHE B 1 209 ? -3.395 4.695 -10.641 1 94.75 209 PHE B CA 1
ATOM 4152 C C . PHE B 1 209 ? -2.773 4.367 -9.289 1 94.75 209 PHE B C 1
ATOM 4154 O O . PHE B 1 209 ? -2.502 3.201 -8.992 1 94.75 209 PHE B O 1
ATOM 4161 N N . ILE B 1 210 ? -2.586 5.332 -8.461 1 94.19 210 ILE B N 1
ATOM 4162 C CA . ILE B 1 210 ? -1.942 5.137 -7.168 1 94.19 210 ILE B CA 1
ATOM 4163 C C . ILE B 1 210 ? -2.855 4.32 -6.254 1 94.19 210 ILE B C 1
ATOM 4165 O O . ILE B 1 210 ? -2.381 3.531 -5.438 1 94.19 210 ILE B O 1
ATOM 4169 N N . SER B 1 211 ? -4.113 4.504 -6.426 1 94.81 211 SER B N 1
ATOM 4170 C CA . SER B 1 211 ? -5.062 3.799 -5.574 1 94.81 211 SER B CA 1
ATOM 4171 C C . SER B 1 211 ? -5.195 2.336 -5.988 1 94.81 211 SER B C 1
ATOM 4173 O O . SER B 1 211 ? -5.137 1.439 -5.145 1 94.81 211 SER B O 1
ATOM 4175 N N . LEU B 1 212 ? -5.297 2.078 -7.25 1 95.19 212 LEU B N 1
ATOM 4176 C CA . LEU B 1 212 ? -5.516 0.709 -7.707 1 95.19 212 LEU B CA 1
ATOM 4177 C C . LEU B 1 212 ? -4.215 -0.09 -7.66 1 95.19 212 LEU B C 1
ATOM 4179 O O . LEU B 1 212 ? -4.242 -1.317 -7.543 1 95.19 212 LEU B O 1
ATOM 4183 N N . SER B 1 213 ? -3.084 0.538 -7.773 1 93.62 213 SER B N 1
ATOM 4184 C CA . SER B 1 213 ? -1.812 -0.157 -7.598 1 93.62 213 SER B CA 1
ATOM 4185 C C . SER B 1 213 ? -1.491 -0.358 -6.121 1 93.62 213 SER B C 1
ATOM 4187 O O . SER B 1 213 ? -0.433 -0.891 -5.777 1 93.62 213 SER B O 1
ATOM 4189 N N . THR B 1 214 ? -2.312 0.06 -5.176 1 93.62 214 THR B N 1
ATOM 4190 C CA . THR B 1 214 ? -2.301 -0.123 -3.729 1 93.62 214 THR B CA 1
ATOM 4191 C C . THR B 1 214 ? -1.152 0.657 -3.096 1 93.62 214 THR B C 1
ATOM 4193 O O . THR B 1 214 ? -0.66 0.289 -2.027 1 93.62 214 THR B O 1
ATOM 4196 N N . ILE B 1 215 ? -0.593 1.643 -3.779 1 94.31 215 ILE 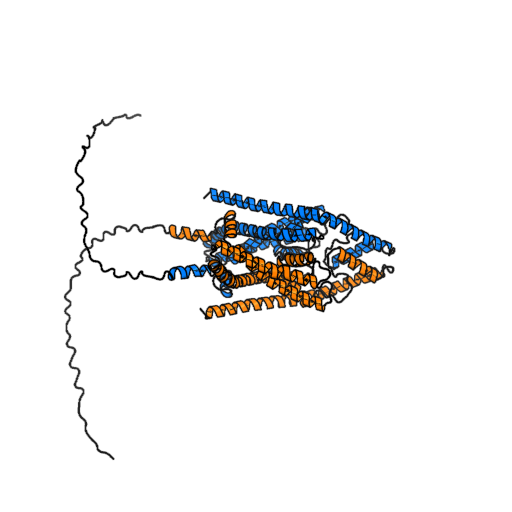B N 1
ATOM 4197 C CA . ILE B 1 215 ? 0.426 2.521 -3.219 1 94.31 215 ILE B CA 1
ATOM 4198 C C . ILE B 1 215 ? -0.206 3.453 -2.186 1 94.31 215 ILE B C 1
ATOM 4200 O O . ILE B 1 215 ? 0.242 3.514 -1.038 1 94.31 215 ILE B O 1
ATOM 4204 N N . GLY B 1 216 ? -1.325 4.125 -2.496 1 92.5 216 GLY B N 1
ATOM 4205 C CA . GLY B 1 216 ? -2.123 4.941 -1.595 1 92.5 216 GLY B CA 1
ATOM 4206 C C . GLY B 1 216 ? -1.316 6.023 -0.899 1 92.5 216 GLY B C 1
ATOM 4207 O O . GLY B 1 216 ? -1.044 5.93 0.299 1 92.5 216 GLY B O 1
ATOM 4208 N N . LEU B 1 217 ? -0.996 7.156 -1.432 1 88.25 217 LEU B N 1
ATOM 4209 C CA . LEU B 1 217 ? -0.218 8.234 -0.84 1 88.25 217 LEU B CA 1
ATOM 4210 C C . LEU B 1 217 ? -1.11 9.164 -0.021 1 88.25 217 LEU B C 1
ATOM 4212 O O . LEU B 1 217 ? -0.631 9.859 0.875 1 88.25 217 LEU B O 1
ATOM 4216 N N . GLY B 1 218 ? -2.41 9.227 -0.293 1 84.88 218 GLY B N 1
ATOM 4217 C CA . GLY B 1 218 ? -3.359 9.977 0.509 1 84.88 218 GLY B CA 1
ATOM 4218 C C . GLY B 1 218 ? -3.41 11.453 0.147 1 84.88 218 GLY B C 1
ATOM 4219 O O . GLY B 1 218 ? -4.031 12.25 0.853 1 84.88 218 GLY B O 1
ATOM 4220 N N . ASP B 1 219 ? -2.738 11.898 -0.905 1 80.5 219 ASP B N 1
ATOM 4221 C CA . ASP B 1 219 ? -2.74 13.305 -1.313 1 80.5 219 ASP B CA 1
ATOM 4222 C C . ASP B 1 219 ? -4.09 13.695 -1.915 1 80.5 219 ASP B C 1
ATOM 4224 O O . ASP B 1 219 ? -4.574 14.805 -1.687 1 80.5 219 ASP B O 1
ATOM 4228 N N . TYR B 1 220 ? -4.645 12.789 -2.617 1 81.19 220 TYR B N 1
ATOM 4229 C CA . TYR B 1 220 ? -5.949 13.031 -3.219 1 81.19 220 TYR B CA 1
ATOM 4230 C C . TYR B 1 220 ? -6.992 12.062 -2.672 1 81.19 220 TYR B C 1
ATOM 4232 O O . TYR B 1 220 ? -6.789 10.852 -2.693 1 81.19 220 TYR B O 1
ATOM 4240 N N . LEU B 1 221 ? -7.965 12.672 -2.012 1 82.69 221 LEU B N 1
ATOM 4241 C CA . LEU B 1 221 ? -9.094 11.891 -1.525 1 82.69 221 LEU B CA 1
ATOM 4242 C C . LEU B 1 221 ? -10.414 12.5 -1.978 1 82.69 221 LEU B C 1
ATOM 4244 O O . LEU B 1 221 ? -10.68 13.672 -1.726 1 82.69 221 LEU B O 1
ATOM 4248 N N . PRO B 1 222 ? -11.125 11.625 -2.617 1 82.5 222 PRO B N 1
ATOM 4249 C CA . PRO B 1 222 ? -12.406 12.164 -3.084 1 82.5 222 PRO B CA 1
ATOM 4250 C C . PRO B 1 222 ? -13.312 12.609 -1.937 1 82.5 222 PRO B C 1
ATOM 4252 O O . PRO B 1 222 ? -13.406 11.93 -0.916 1 82.5 222 PRO B O 1
ATOM 4255 N N . GLY B 1 223 ? -13.93 13.812 -2.016 1 74.94 223 GLY B N 1
ATOM 4256 C CA . GLY B 1 223 ? -14.93 14.312 -1.08 1 74.94 223 GLY B CA 1
ATOM 4257 C C . GLY B 1 223 ? -14.328 15.102 0.065 1 74.94 223 GLY B C 1
ATOM 4258 O O . GLY B 1 223 ? -15.031 15.445 1.022 1 74.94 223 GLY B O 1
ATOM 4259 N N . LYS B 1 224 ? -13.039 15.312 0.04 1 71.5 224 LYS B N 1
ATOM 4260 C CA . LYS B 1 224 ? -12.383 16.016 1.143 1 71.5 224 LYS B CA 1
ATOM 4261 C C . LYS B 1 224 ? -12.961 17.422 1.312 1 71.5 224 LYS B C 1
ATOM 4263 O O . LYS B 1 224 ? -13.141 17.891 2.438 1 71.5 224 LYS B O 1
ATOM 4268 N N . ASN B 1 225 ? -13.352 18 0.185 1 65.44 225 ASN B N 1
ATOM 4269 C CA . ASN B 1 225 ? -13.852 19.375 0.229 1 65.44 225 ASN B CA 1
ATOM 4270 C C . ASN B 1 225 ? -15.375 19.422 0.098 1 65.44 225 ASN B C 1
ATOM 4272 O O . ASN B 1 225 ? -15.945 20.469 -0.17 1 65.44 225 ASN B O 1
ATOM 4276 N N . ARG B 1 226 ? -16.016 18.359 0.385 1 72.19 226 ARG B N 1
ATOM 4277 C CA . ARG B 1 226 ? -17.469 18.312 0.208 1 72.19 226 ARG B CA 1
ATOM 4278 C C . ARG B 1 226 ? -18.172 18.156 1.549 1 72.19 226 ARG B C 1
ATOM 4280 O O . ARG B 1 226 ? -17.531 18.078 2.594 1 72.19 226 ARG B O 1
ATOM 4287 N N . SER B 1 227 ? -19.422 18.234 1.408 1 77.88 227 SER B N 1
ATOM 4288 C CA . SER B 1 227 ? -20.25 18.062 2.6 1 77.88 227 SER B CA 1
ATOM 4289 C C . SER B 1 227 ? -20.125 16.641 3.15 1 77.88 227 SER B C 1
ATOM 4291 O O . SER B 1 227 ? -19.688 15.727 2.447 1 77.88 227 SER B O 1
ATOM 4293 N N . LEU B 1 228 ? -20.5 16.5 4.395 1 78.31 228 LEU B N 1
ATOM 4294 C CA . LEU B 1 228 ? -20.312 15.234 5.105 1 78.31 228 LEU B CA 1
ATOM 4295 C C . LEU B 1 228 ? -21.078 14.109 4.414 1 78.31 228 LEU B C 1
ATOM 4297 O O . LEU B 1 228 ? -20.531 13.039 4.172 1 78.31 228 LEU B O 1
ATOM 4301 N N . PRO B 1 229 ? -22.391 14.359 4.082 1 80.88 229 PRO B N 1
ATOM 4302 C CA . PRO B 1 229 ? -23.094 13.258 3.422 1 80.88 229 PRO B CA 1
ATOM 4303 C C . PRO B 1 229 ? -22.516 12.906 2.059 1 80.88 229 PRO B C 1
ATOM 4305 O O . PRO B 1 229 ? -22.484 11.734 1.678 1 80.88 229 PRO B O 1
ATOM 4308 N N . GLU B 1 230 ? -22.047 13.852 1.323 1 83.19 230 GLU B N 1
ATOM 4309 C CA . GLU B 1 230 ? -21.438 13.602 0.018 1 83.19 230 GLU B CA 1
ATOM 4310 C C . GLU B 1 230 ? -20.109 12.891 0.159 1 83.19 230 GLU B C 1
ATOM 4312 O O . GLU B 1 230 ? -19.766 12.023 -0.653 1 83.19 230 GLU B O 1
ATOM 4317 N N . ARG B 1 231 ? -19.438 13.289 1.198 1 84.25 231 ARG B N 1
ATOM 4318 C CA . ARG B 1 231 ? -18.156 12.625 1.473 1 84.25 231 ARG B CA 1
ATOM 4319 C C . ARG B 1 231 ? -18.375 11.148 1.769 1 84.25 231 ARG B C 1
ATOM 4321 O O . ARG B 1 231 ? -17.641 10.297 1.251 1 84.25 231 ARG B O 1
ATOM 4328 N N . ARG B 1 232 ? -19.391 10.883 2.545 1 85.06 232 ARG B N 1
ATOM 4329 C CA . ARG B 1 232 ? -19.688 9.508 2.916 1 85.06 232 ARG B CA 1
ATOM 4330 C C . ARG B 1 232 ? -20.062 8.68 1.691 1 85.06 232 ARG B C 1
ATOM 4332 O O . ARG B 1 232 ? -19.625 7.535 1.551 1 85.06 232 ARG B O 1
ATOM 4339 N N . ARG B 1 233 ? -20.828 9.281 0.831 1 87.94 233 ARG B N 1
ATOM 4340 C CA . ARG B 1 233 ? -21.25 8.586 -0.386 1 87.94 233 ARG B CA 1
ATOM 4341 C C . ARG B 1 233 ? -20.047 8.32 -1.296 1 87.94 233 ARG B C 1
ATOM 4343 O O . ARG B 1 233 ? -19.922 7.234 -1.866 1 87.94 233 ARG B O 1
ATOM 4350 N N . LEU B 1 234 ? -19.203 9.266 -1.403 1 89.69 234 LEU B N 1
ATOM 4351 C CA . LEU B 1 234 ? -18.047 9.125 -2.279 1 89.69 234 LEU B CA 1
ATOM 4352 C C . LEU B 1 234 ? -17.047 8.141 -1.692 1 89.69 234 LEU B C 1
ATOM 4354 O O . LEU B 1 234 ? -16.375 7.41 -2.432 1 89.69 234 LEU B O 1
ATOM 4358 N N . GLU B 1 235 ? -16.938 8.156 -0.359 1 89.5 235 GLU B N 1
ATOM 4359 C CA . GLU B 1 235 ? -16.078 7.176 0.294 1 89.5 235 GLU B CA 1
ATOM 4360 C C . GLU B 1 235 ? -16.578 5.754 0.049 1 89.5 235 GLU B C 1
ATOM 4362 O O . GLU B 1 235 ? -15.773 4.844 -0.195 1 89.5 235 GLU B O 1
ATOM 4367 N N . PHE B 1 236 ? -17.844 5.641 0.132 1 90.19 236 PHE B N 1
ATOM 4368 C CA . PHE B 1 236 ? -18.422 4.328 -0.118 1 90.19 236 PHE B CA 1
ATOM 4369 C C . PHE B 1 236 ? -18.234 3.916 -1.571 1 90.19 236 PHE B C 1
ATOM 4371 O O . PHE B 1 236 ? -17.828 2.783 -1.851 1 90.19 236 PHE B O 1
ATOM 4378 N N . ALA B 1 237 ? -18.484 4.82 -2.48 1 92 237 ALA B N 1
ATOM 4379 C CA . ALA B 1 237 ? -18.312 4.547 -3.904 1 92 237 ALA B CA 1
ATOM 4380 C C . ALA B 1 237 ? -16.859 4.215 -4.227 1 92 237 ALA B C 1
ATOM 4382 O O . ALA B 1 237 ? -16.578 3.299 -5.008 1 92 237 ALA B O 1
ATOM 4383 N N . THR B 1 238 ? -15.961 4.926 -3.635 1 92.38 238 THR B N 1
ATOM 4384 C CA . THR B 1 238 ? -14.539 4.688 -3.857 1 92.38 238 THR B CA 1
ATOM 4385 C C . THR B 1 238 ? -14.125 3.332 -3.297 1 92.38 238 THR B C 1
ATOM 4387 O O . THR B 1 238 ? -13.297 2.635 -3.889 1 92.38 238 THR B O 1
ATOM 4390 N N . SER B 1 239 ? -14.695 2.98 -2.131 1 92.81 239 SER B N 1
ATOM 4391 C CA . SER B 1 239 ? -14.406 1.672 -1.552 1 92.81 239 SER B CA 1
ATOM 4392 C C . SER B 1 239 ? -14.836 0.546 -2.484 1 92.81 239 SER B C 1
ATOM 4394 O O . SER B 1 239 ? -14.094 -0.409 -2.703 1 92.81 239 SER B O 1
ATOM 4396 N N . CYS B 1 240 ? -15.977 0.688 -3.02 1 92.12 240 CYS B N 1
ATOM 4397 C CA . CYS B 1 240 ? -16.469 -0.308 -3.963 1 92.12 240 CYS B CA 1
ATOM 4398 C C . CYS B 1 240 ? -15.594 -0.36 -5.211 1 92.12 240 CYS B C 1
ATOM 4400 O O . CYS B 1 240 ? -15.25 -1.442 -5.688 1 92.12 240 CYS B O 1
ATOM 4402 N N . TYR B 1 241 ? -15.234 0.786 -5.695 1 94.62 241 TYR B N 1
ATOM 4403 C CA . TYR B 1 241 ? -14.352 0.9 -6.848 1 94.62 241 TYR B CA 1
ATOM 4404 C C . TYR B 1 241 ? -13.008 0.224 -6.574 1 94.62 241 TYR B C 1
ATOM 4406 O O . TYR B 1 241 ? -12.484 -0.495 -7.426 1 94.62 241 TYR B O 1
ATOM 4414 N N . LEU B 1 242 ? -12.484 0.334 -5.383 1 93.94 242 LEU B N 1
ATOM 4415 C CA . LEU B 1 242 ? -11.18 -0.214 -5.031 1 93.94 242 LEU B CA 1
ATOM 4416 C C . LEU B 1 242 ? -11.234 -1.735 -4.945 1 93.94 242 LEU B C 1
ATOM 4418 O O . LEU B 1 242 ? -10.344 -2.422 -5.449 1 93.94 242 LEU B O 1
ATOM 4422 N N . VAL B 1 243 ? -12.25 -2.236 -4.316 1 92.31 243 VAL B N 1
ATOM 4423 C CA . VAL B 1 243 ? -12.359 -3.68 -4.141 1 92.31 243 VAL B CA 1
ATOM 4424 C C . VAL B 1 243 ? -12.539 -4.355 -5.5 1 92.31 243 VAL B C 1
ATOM 4426 O O . VAL B 1 243 ? -11.812 -5.289 -5.836 1 92.31 243 VAL B O 1
ATOM 4429 N N . VAL B 1 244 ? -13.43 -3.809 -6.301 1 91.5 244 VAL B N 1
ATOM 4430 C CA . VAL B 1 244 ? -13.695 -4.387 -7.613 1 91.5 244 VAL B CA 1
ATOM 4431 C C . VAL B 1 244 ? -12.484 -4.191 -8.523 1 91.5 244 VAL B C 1
ATOM 4433 O O . VAL B 1 244 ? -12.086 -5.109 -9.242 1 91.5 244 VAL B O 1
ATOM 4436 N N . GLY B 1 245 ? -11.977 -3.004 -8.5 1 93.56 245 GLY B N 1
ATOM 4437 C CA . GLY B 1 245 ? -10.797 -2.715 -9.305 1 93.56 245 GLY B CA 1
ATOM 4438 C C . GLY B 1 245 ? -9.617 -3.615 -8.984 1 93.56 245 GLY B C 1
ATOM 4439 O O . GLY B 1 245 ? -8.898 -4.051 -9.883 1 93.56 245 GLY B O 1
ATOM 4440 N N . LEU B 1 246 ? -9.43 -3.893 -7.738 1 92.88 246 LEU B N 1
ATOM 4441 C CA . LEU B 1 246 ? -8.336 -4.762 -7.32 1 92.88 246 LEU B CA 1
ATOM 4442 C C . LEU B 1 246 ? -8.523 -6.176 -7.863 1 92.88 246 LEU B C 1
ATOM 4444 O O . LEU B 1 246 ? -7.566 -6.805 -8.312 1 92.88 246 LEU B O 1
ATOM 4448 N N . VAL B 1 247 ? -9.711 -6.613 -7.789 1 89 247 VAL B N 1
ATOM 4449 C CA . VAL B 1 247 ? -10.008 -7.941 -8.312 1 89 247 VAL B CA 1
ATOM 4450 C C . VAL B 1 247 ? -9.68 -7.996 -9.805 1 89 247 VAL B C 1
ATOM 4452 O O . VAL B 1 247 ? -8.992 -8.914 -10.258 1 89 247 VAL B O 1
ATOM 4455 N N . VAL B 1 248 ? -10.141 -7.031 -10.5 1 90.38 248 VAL B N 1
ATOM 4456 C CA . VAL B 1 248 ? -9.953 -7.012 -11.945 1 90.38 248 VAL B CA 1
ATOM 4457 C C . VAL B 1 248 ? -8.469 -6.867 -12.266 1 90.38 248 VAL B C 1
ATOM 4459 O O . VAL B 1 248 ? -7.949 -7.539 -13.164 1 90.38 248 VAL B O 1
ATOM 4462 N N . LEU B 1 249 ? -7.848 -6.035 -11.539 1 91.69 249 LEU B N 1
ATOM 4463 C CA . LEU B 1 249 ? -6.418 -5.859 -11.766 1 91.69 249 LEU B CA 1
ATOM 4464 C C . LEU B 1 249 ? -5.656 -7.148 -11.484 1 91.69 249 LEU B C 1
ATOM 4466 O O . LEU B 1 249 ? -4.699 -7.48 -12.188 1 91.69 249 LEU B O 1
ATOM 4470 N N . PHE B 1 250 ? -6.035 -7.785 -10.461 1 90.06 250 PHE B N 1
ATOM 4471 C CA . PHE B 1 250 ? -5.395 -9.055 -10.141 1 90.06 250 PHE B CA 1
ATOM 4472 C C . PHE B 1 250 ? -5.613 -10.07 -11.25 1 90.06 250 PHE B C 1
ATOM 4474 O O . PHE B 1 250 ? -4.719 -10.859 -11.562 1 90.06 250 PHE B O 1
ATOM 4481 N N . VAL B 1 251 ? -6.746 -10.078 -11.836 1 86.5 251 VAL B N 1
ATOM 4482 C CA . VAL B 1 251 ? -7.047 -10.977 -12.945 1 86.5 251 VAL B CA 1
ATOM 4483 C C . VAL B 1 251 ? -6.145 -10.648 -14.133 1 86.5 251 VAL B C 1
ATOM 4485 O O . VAL B 1 251 ? -5.598 -11.547 -14.773 1 86.5 251 VAL B O 1
ATOM 4488 N N . VAL B 1 252 ? -6.016 -9.461 -14.406 1 88.38 252 VAL B N 1
ATOM 4489 C CA . VAL B 1 252 ? -5.168 -9.031 -15.516 1 88.38 252 VAL B CA 1
ATOM 4490 C C . VAL B 1 252 ? -3.725 -9.461 -15.266 1 88.38 252 VAL B C 1
ATOM 4492 O O . VAL B 1 252 ? -3.064 -9.992 -16.156 1 88.38 252 VAL B O 1
ATOM 4495 N N . LEU B 1 253 ? -3.275 -9.289 -14.07 1 87.75 253 LEU B N 1
ATOM 4496 C CA . LEU B 1 253 ? -1.904 -9.648 -13.727 1 87.75 253 LEU B CA 1
ATOM 4497 C C . LEU B 1 253 ? -1.69 -11.148 -13.844 1 87.75 253 LEU B C 1
ATOM 4499 O O . LEU B 1 253 ? -0.651 -11.594 -14.336 1 87.75 253 LEU B O 1
ATOM 4503 N N . GLU B 1 254 ? -2.635 -11.852 -13.43 1 83.62 254 GLU B N 1
ATOM 4504 C CA . GLU B 1 254 ? -2.531 -13.305 -13.516 1 83.62 254 GLU B CA 1
ATOM 4505 C C . GLU B 1 254 ? -2.564 -13.773 -14.969 1 83.62 254 GLU B C 1
ATOM 4507 O O . GLU B 1 254 ? -1.9 -14.742 -15.328 1 83.62 254 GLU B O 1
ATOM 4512 N N . THR B 1 255 ? -3.383 -13.141 -15.711 1 83.38 255 THR B N 1
ATOM 4513 C CA . THR B 1 255 ? -3.447 -13.477 -17.125 1 83.38 255 THR B CA 1
ATOM 4514 C C . THR B 1 255 ? -2.105 -13.219 -17.812 1 83.38 255 THR B C 1
ATOM 4516 O O . THR B 1 255 ? -1.632 -14.039 -18.594 1 83.38 255 THR B O 1
ATOM 4519 N N . PHE B 1 256 ? -1.489 -12.148 -17.469 1 84.38 256 PHE B N 1
ATOM 4520 C CA . PHE B 1 256 ? -0.182 -11.836 -18.031 1 84.38 256 PHE B CA 1
ATOM 4521 C C . PHE B 1 256 ? 0.875 -12.805 -17.516 1 84.38 256 PHE B C 1
ATOM 4523 O O . PHE B 1 256 ? 1.806 -13.156 -18.25 1 84.38 256 PHE B O 1
ATOM 4530 N N . TRP B 1 257 ? 0.659 -13.172 -16.328 1 81.25 257 TRP B N 1
ATOM 4531 C CA . TRP B 1 257 ? 1.618 -14.086 -15.719 1 81.25 257 TRP B CA 1
ATOM 4532 C C . TRP B 1 257 ? 1.576 -15.453 -16.391 1 81.25 257 TRP B C 1
ATOM 4534 O O . TRP B 1 257 ? 2.594 -16.141 -16.469 1 81.25 257 TRP B O 1
ATOM 4544 N N . GLU B 1 258 ? 0.457 -15.836 -16.906 1 78.56 258 GLU B N 1
ATOM 4545 C CA . GLU B 1 258 ? 0.296 -17.141 -17.531 1 78.56 258 GLU B CA 1
ATOM 4546 C C . GLU B 1 258 ? 0.753 -17.125 -18.984 1 78.56 258 GLU B C 1
ATOM 4548 O O . GLU B 1 258 ? 0.85 -18.172 -19.625 1 78.56 258 GLU B O 1
ATOM 4553 N N . LEU B 1 259 ? 1.056 -16 -19.484 1 81.62 259 LEU B N 1
ATOM 4554 C CA . LEU B 1 259 ? 1.538 -15.914 -20.859 1 81.62 259 LEU B CA 1
ATOM 4555 C C . LEU B 1 259 ? 2.895 -16.594 -21 1 81.62 259 LEU B C 1
ATOM 4557 O O . LEU B 1 259 ? 3.754 -16.469 -20.125 1 81.62 259 LEU B O 1
ATOM 4561 N N . PRO B 1 260 ? 3.021 -17.359 -22.031 1 77.25 260 PRO B N 1
ATOM 4562 C CA . PRO B 1 260 ? 4.285 -18.078 -22.234 1 77.25 260 PRO B CA 1
ATOM 4563 C C . PRO B 1 260 ? 5.484 -17.125 -22.328 1 77.25 260 PRO B C 1
ATOM 4565 O O . PRO B 1 260 ? 6.586 -17.484 -21.891 1 77.25 260 PRO B O 1
ATOM 4568 N N . GLN B 1 261 ? 5.316 -15.961 -22.859 1 77.88 261 GLN B N 1
ATOM 4569 C CA . GLN B 1 261 ? 6.406 -15 -22.969 1 77.88 261 GLN B CA 1
ATOM 4570 C C . GLN B 1 261 ? 6.941 -14.617 -21.594 1 77.88 261 GLN B C 1
ATOM 4572 O O . GLN B 1 261 ? 8.156 -14.516 -21.391 1 77.88 261 GLN B O 1
ATOM 4577 N N . VAL B 1 262 ? 6.012 -14.406 -20.703 1 80.06 262 VAL B N 1
ATOM 4578 C CA . VAL B 1 262 ? 6.414 -14.016 -19.344 1 80.06 262 VAL B CA 1
ATOM 4579 C C . VAL B 1 262 ? 7.016 -15.211 -18.625 1 80.06 262 VAL B C 1
ATOM 4581 O O . VAL B 1 262 ? 8.016 -15.07 -17.906 1 80.06 262 VAL B O 1
ATOM 4584 N N . GLN B 1 263 ? 6.453 -16.312 -18.844 1 78.81 263 GLN B N 1
ATOM 4585 C CA . GLN B 1 263 ? 6.992 -17.516 -18.219 1 78.81 263 GLN B CA 1
ATOM 4586 C C . GLN B 1 263 ? 8.383 -17.844 -18.75 1 78.81 263 GLN B C 1
ATOM 4588 O O . GLN B 1 263 ? 9.234 -18.359 -18.031 1 78.81 263 GLN B O 1
ATOM 4593 N N . ALA B 1 264 ? 8.547 -17.531 -20 1 77.62 264 ALA B N 1
ATOM 4594 C CA . ALA B 1 264 ? 9.867 -17.734 -20.594 1 77.62 264 ALA B CA 1
ATOM 4595 C C . ALA B 1 264 ? 10.898 -16.812 -19.938 1 77.62 264 ALA B C 1
ATOM 4597 O O . ALA B 1 264 ? 12.039 -17.203 -19.719 1 77.62 264 ALA B O 1
ATOM 4598 N N . LEU B 1 265 ? 10.43 -15.672 -19.641 1 78.88 265 LEU B N 1
ATOM 4599 C CA . LEU B 1 265 ? 11.312 -14.719 -18.984 1 78.88 265 LEU B CA 1
ATOM 4600 C C . LEU B 1 265 ? 11.648 -15.18 -17.562 1 78.88 265 LEU B C 1
ATOM 4602 O O . LEU B 1 265 ? 12.797 -15.07 -17.141 1 78.88 265 LEU B O 1
ATOM 4606 N N . VAL B 1 266 ? 10.711 -15.734 -16.922 1 77.56 266 VAL B N 1
ATOM 4607 C CA . VAL B 1 266 ? 10.922 -16.234 -15.578 1 77.56 266 VAL B CA 1
ATOM 4608 C C . VAL B 1 266 ? 11.859 -17.438 -15.617 1 77.56 266 VAL B C 1
ATOM 4610 O O . VAL B 1 266 ? 12.75 -17.578 -14.773 1 77.56 266 VAL B O 1
ATOM 4613 N N . ARG B 1 267 ? 11.656 -18.188 -16.594 1 76.12 267 ARG B N 1
ATOM 4614 C CA . ARG B 1 267 ? 12.5 -19.375 -16.734 1 76.12 267 ARG B CA 1
ATOM 4615 C C . ARG B 1 267 ? 13.938 -18.984 -17.078 1 76.12 267 ARG B C 1
ATOM 4617 O O . ARG B 1 267 ? 14.883 -19.672 -16.688 1 76.12 267 ARG B O 1
ATOM 4624 N N . LEU B 1 268 ? 14 -18 -17.844 1 76.56 268 LEU B N 1
ATOM 4625 C CA . LEU B 1 268 ? 15.328 -17.516 -18.203 1 76.56 268 LEU B CA 1
ATOM 4626 C C . LEU B 1 268 ? 16.094 -17.062 -16.969 1 76.56 268 LEU B C 1
ATOM 4628 O O . LEU B 1 268 ? 17.297 -17.328 -16.844 1 76.56 268 LEU B O 1
ATOM 4632 N N . PHE B 1 269 ? 15.398 -16.562 -16 1 76.06 269 PHE B N 1
ATOM 4633 C CA . PHE B 1 269 ? 16.078 -15.984 -14.852 1 76.06 269 PHE B CA 1
ATOM 4634 C C . PHE B 1 269 ? 16.109 -16.984 -13.695 1 76.06 269 PHE B C 1
ATOM 4636 O O . PHE B 1 269 ? 17.047 -16.969 -12.891 1 76.06 269 PHE B O 1
ATOM 4643 N N . ALA B 1 270 ? 15.125 -17.75 -13.414 1 72.5 270 ALA B N 1
ATOM 4644 C CA . ALA B 1 270 ? 15.039 -18.609 -12.242 1 72.5 270 ALA B CA 1
ATOM 4645 C C . ALA B 1 270 ? 15.109 -20.078 -12.633 1 72.5 270 ALA B C 1
ATOM 4647 O O . ALA B 1 270 ? 15.359 -20.953 -11.789 1 72.5 270 ALA B O 1
ATOM 4648 N N . GLY B 1 271 ? 15.211 -20.391 -13.828 1 64.12 271 GLY B N 1
ATOM 4649 C CA . GLY B 1 271 ? 15.242 -21.781 -14.25 1 64.12 271 GLY B CA 1
ATOM 4650 C C . GLY B 1 271 ? 13.875 -22.438 -14.258 1 64.12 271 GLY B C 1
ATOM 4651 O O . GLY B 1 271 ? 12.891 -21.828 -13.836 1 64.12 271 GLY B O 1
ATOM 4652 N N . PRO B 1 272 ? 13.695 -23.625 -14.875 1 57.94 272 PRO B N 1
ATOM 4653 C CA . PRO B 1 272 ? 12.406 -24.328 -14.945 1 57.94 272 PRO B CA 1
ATOM 4654 C C . PRO B 1 272 ? 11.891 -24.734 -13.562 1 57.94 272 PRO B C 1
ATOM 4656 O O . PRO B 1 272 ? 12.672 -24.891 -12.625 1 57.94 272 PRO B O 1
ATOM 4659 N N . ARG B 1 273 ? 10.609 -24.5 -13.219 1 55.56 273 ARG B N 1
ATOM 4660 C CA . ARG B 1 273 ? 10.008 -24.922 -11.953 1 55.56 273 ARG B CA 1
ATOM 4661 C C . ARG B 1 273 ? 10.297 -26.391 -11.664 1 55.56 273 ARG B C 1
ATOM 4663 O O . ARG B 1 273 ? 10.25 -27.219 -12.562 1 55.56 273 ARG B O 1
ATOM 4670 N N . SER B 1 274 ? 10.992 -26.703 -10.617 1 47.28 274 SER B N 1
ATOM 4671 C CA . SER B 1 274 ? 11.289 -28.078 -10.25 1 47.28 274 SER B CA 1
ATOM 4672 C C . SER B 1 274 ? 10.07 -28.984 -10.461 1 47.28 274 SER B C 1
ATOM 4674 O O . SER B 1 274 ? 10.203 -30.188 -10.625 1 47.28 274 SER B O 1
ATOM 4676 N N . MET B 1 275 ? 8.891 -28.578 -10.266 1 40.78 275 MET B N 1
ATOM 4677 C CA . MET B 1 275 ? 7.816 -29.547 -10.477 1 40.78 275 MET B CA 1
ATOM 4678 C C . MET B 1 275 ? 7.848 -30.094 -11.891 1 40.78 275 MET B C 1
ATOM 4680 O O . MET B 1 275 ? 7.254 -31.141 -12.172 1 40.78 275 MET B O 1
ATOM 4684 N N . ASP B 1 276 ? 8.336 -29.422 -12.75 1 40.19 276 ASP B N 1
ATOM 4685 C CA . ASP B 1 276 ? 8.469 -30 -14.086 1 40.19 276 ASP B CA 1
ATOM 4686 C C . ASP B 1 276 ? 9.594 -31.031 -14.141 1 40.19 276 ASP B C 1
ATOM 4688 O O . ASP B 1 276 ? 9.672 -31.828 -15.07 1 40.19 276 ASP B O 1
ATOM 4692 N N . LEU B 1 277 ? 10.594 -31 -13.359 1 34.31 277 LEU B N 1
ATOM 4693 C CA . LEU B 1 277 ? 11.641 -32 -13.375 1 34.31 277 LEU B CA 1
ATOM 4694 C C . LEU B 1 277 ? 11.141 -33.312 -12.766 1 34.31 277 LEU B C 1
ATOM 4696 O O . LEU B 1 277 ? 11.734 -34.375 -12.984 1 34.31 277 LEU B O 1
ATOM 4700 N N . LYS B 1 278 ? 10.289 -33.375 -11.828 1 41.47 278 LYS B N 1
ATOM 4701 C CA . LYS B 1 278 ? 9.812 -34.688 -11.375 1 41.47 278 LYS B CA 1
ATOM 4702 C C . LYS B 1 278 ? 9.117 -35.438 -12.5 1 41.47 278 LYS B C 1
ATOM 4704 O O . LYS B 1 278 ? 8.945 -36.656 -12.422 1 41.47 278 LYS B O 1
ATOM 4709 N N . GLY B 1 279 ? 8.516 -34.75 -13.453 1 34.12 279 GLY B N 1
ATOM 4710 C CA . GLY B 1 279 ? 8.039 -35.625 -14.516 1 34.12 279 GLY B CA 1
ATOM 4711 C C . GLY B 1 279 ? 9.156 -36.312 -15.273 1 34.12 279 GLY B C 1
ATOM 4712 O O . GLY B 1 279 ? 8.922 -37.281 -15.992 1 34.12 279 GLY B O 1
ATOM 4713 N N . LEU B 1 280 ? 10.234 -35.656 -15.438 1 32.12 280 LEU B N 1
ATOM 4714 C CA . LEU B 1 280 ? 11.227 -36.375 -16.219 1 32.12 280 LEU B CA 1
ATOM 4715 C C . LEU B 1 280 ? 11.766 -37.562 -15.414 1 32.12 280 LEU B C 1
ATOM 4717 O O . LEU B 1 280 ? 11.953 -38.656 -15.961 1 32.12 280 LEU B O 1
ATOM 4721 N N . ASP B 1 281 ? 12.414 -37.281 -14.219 1 33.22 281 ASP B N 1
ATOM 4722 C CA . ASP B 1 281 ? 13.297 -38.344 -13.727 1 33.22 281 ASP B CA 1
ATOM 4723 C C . ASP B 1 281 ? 12.5 -39.5 -13.117 1 33.22 281 ASP B C 1
ATOM 4725 O O . ASP B 1 281 ? 13.031 -40.594 -12.891 1 33.22 281 ASP B O 1
ATOM 4729 N N . LEU B 1 282 ? 11.336 -39.25 -12.438 1 30.22 282 LEU B N 1
ATOM 4730 C CA . LEU B 1 282 ? 10.867 -40.469 -11.805 1 30.22 282 LEU B CA 1
ATOM 4731 C C . LEU B 1 282 ? 10.539 -41.531 -12.844 1 30.22 282 LEU B C 1
ATOM 4733 O O . LEU B 1 282 ? 10.438 -42.719 -12.516 1 30.22 282 LEU B O 1
ATOM 4737 N N . GLY B 1 283 ? 10.109 -41.062 -14.047 1 30.59 283 GLY B N 1
ATOM 4738 C CA . GLY B 1 283 ? 9.922 -42.156 -15 1 30.59 283 GLY B CA 1
ATOM 4739 C C . GLY B 1 283 ? 11.195 -42.906 -15.297 1 30.59 283 GLY B C 1
ATOM 4740 O O . GLY B 1 283 ? 11.172 -44.125 -15.492 1 30.59 283 GLY B O 1
ATOM 4741 N N . GLU B 1 284 ? 12.305 -42.125 -15.516 1 31.59 284 GLU B N 1
ATOM 4742 C CA . GLU B 1 284 ? 13.445 -42.875 -16.016 1 31.59 284 GLU B CA 1
ATOM 4743 C C . GLU B 1 284 ? 14.141 -43.625 -14.898 1 31.59 284 GLU B C 1
ATOM 4745 O O . GLU B 1 284 ? 14.914 -44.562 -15.156 1 31.59 284 GLU B O 1
ATOM 4750 N N . MET B 1 285 ? 14.031 -43.031 -13.648 1 27.34 285 MET B N 1
ATOM 4751 C CA . MET B 1 285 ? 14.812 -43.844 -12.719 1 27.34 285 MET B CA 1
ATOM 4752 C C . MET B 1 285 ? 14.109 -45.156 -12.414 1 27.34 285 MET B C 1
ATOM 4754 O O . MET B 1 285 ? 14.477 -45.844 -11.469 1 27.34 285 MET B O 1
ATOM 4758 N N . VAL B 1 286 ? 12.82 -45.312 -12.961 1 29.66 286 VAL B N 1
ATOM 4759 C CA . VAL B 1 286 ? 12.453 -46.719 -12.859 1 29.66 286 VAL B CA 1
ATOM 4760 C C . VAL B 1 286 ? 13.57 -47.562 -13.43 1 29.66 286 VAL B C 1
ATOM 4762 O O . VAL B 1 286 ? 13.789 -47.594 -14.648 1 29.66 286 VAL B O 1
ATOM 4765 N N . PHE B 1 287 ? 14.766 -47.438 -12.844 1 24.36 287 PHE B N 1
ATOM 4766 C CA . PHE B 1 287 ? 15.82 -48.438 -13.031 1 24.36 287 PHE B CA 1
ATOM 4767 C C . PHE B 1 287 ? 15.227 -49.812 -13.266 1 24.36 287 PHE B C 1
ATOM 4769 O O . PHE B 1 287 ? 14.234 -50.188 -12.641 1 24.36 287 PHE B O 1
ATOM 4776 N N . GLU B 1 288 ? 15.445 -50.312 -14.43 1 27.59 288 GLU B N 1
ATOM 4777 C CA . GLU B 1 288 ? 15.414 -51.688 -14.922 1 27.59 288 GLU B CA 1
ATOM 4778 C C . GLU B 1 288 ? 15.906 -52.656 -13.867 1 27.59 288 GLU B C 1
ATOM 4780 O O . GLU B 1 288 ? 17.094 -52.969 -13.797 1 27.59 288 GLU B O 1
ATOM 4785 N N . CYS B 1 289 ? 15.773 -52.281 -12.531 1 25.08 289 CYS B N 1
ATOM 4786 C CA . CYS B 1 289 ? 16.172 -53.469 -11.75 1 25.08 289 CYS B CA 1
ATOM 4787 C C . CYS B 1 289 ? 15.492 -54.719 -12.258 1 25.08 289 CYS B C 1
ATOM 4789 O O . CYS B 1 289 ? 14.297 -54.938 -12.023 1 25.08 289 CYS B O 1
ATOM 4791 N N . GLY B 1 290 ? 15.625 -54.875 -13.578 1 24.55 290 GLY B N 1
ATOM 4792 C CA . GLY B 1 290 ? 15.32 -56.188 -14.141 1 24.55 290 GLY B CA 1
ATOM 4793 C C . GLY B 1 290 ? 15.641 -57.344 -13.203 1 24.55 290 GLY B C 1
ATOM 4794 O O . GLY B 1 290 ? 16.734 -57.375 -12.617 1 24.55 290 GLY B O 1
ATOM 4795 N N . PRO B 1 291 ? 14.633 -57.625 -12.305 1 28.17 291 PRO B N 1
ATOM 4796 C CA . PRO B 1 291 ? 14.945 -58.875 -11.602 1 28.17 291 PRO B CA 1
ATOM 4797 C C . PRO B 1 291 ? 15.781 -59.844 -12.445 1 28.17 291 PRO B C 1
ATOM 4799 O O . PRO B 1 291 ? 15.625 -59.875 -13.664 1 28.17 291 PRO B O 1
ATOM 4802 N N . ALA B 1 292 ? 17.062 -59.781 -12.359 1 27.78 292 ALA B N 1
ATOM 4803 C CA . ALA B 1 292 ? 17.781 -60.938 -12.875 1 27.78 292 ALA B CA 1
ATOM 4804 C C . ALA B 1 292 ? 16.969 -62.219 -12.719 1 27.78 292 ALA B C 1
ATOM 4806 O O . ALA B 1 292 ? 16.531 -62.562 -11.617 1 27.78 292 ALA B O 1
ATOM 4807 N N . SER B 1 293 ? 15.977 -62.406 -13.695 1 25.64 293 SER B N 1
ATOM 4808 C CA . SER B 1 293 ? 15.32 -63.719 -13.805 1 25.64 293 SER B CA 1
ATOM 4809 C C . SER B 1 293 ? 16.266 -64.875 -13.43 1 25.64 293 SER B C 1
ATOM 4811 O O . SER B 1 293 ? 17.281 -65.062 -14.102 1 25.64 293 SER B O 1
ATOM 4813 N N . PRO B 1 294 ? 16.641 -64.938 -12.156 1 26.94 294 PRO B N 1
ATOM 4814 C CA . PRO B 1 294 ? 17.375 -66.188 -11.977 1 26.94 294 PRO B CA 1
ATOM 4815 C C . PRO B 1 294 ? 16.797 -67.312 -12.805 1 26.94 294 PRO B C 1
ATOM 4817 O O . PRO B 1 294 ? 15.594 -67.312 -13.109 1 26.94 294 PRO B O 1
ATOM 4820 N N . ALA B 1 295 ? 17.516 -67.688 -13.859 1 25.56 295 ALA B N 1
ATOM 4821 C CA . ALA B 1 295 ? 17.312 -68.875 -14.641 1 25.56 295 ALA B CA 1
ATOM 4822 C C . ALA B 1 295 ? 16.781 -70 -13.766 1 25.56 295 ALA B C 1
ATOM 4824 O O . ALA B 1 295 ? 17.484 -70.5 -12.898 1 25.56 295 ALA B O 1
ATOM 4825 N N . SER B 1 296 ? 15.562 -69.812 -13.141 1 22.72 296 SER B N 1
ATOM 4826 C CA . SER B 1 296 ? 15.031 -71 -12.523 1 22.72 296 SER B CA 1
ATOM 4827 C C . SER B 1 296 ? 15.148 -72.188 -13.453 1 22.72 296 SER B C 1
ATOM 4829 O O . SER B 1 296 ? 14.82 -72.125 -14.641 1 22.72 296 SER B O 1
ATOM 4831 N N . PRO B 1 297 ? 16.047 -73.188 -13.266 1 24.42 297 PRO B N 1
ATOM 4832 C CA . PRO B 1 297 ? 16.188 -74.5 -13.875 1 24.42 297 PRO B CA 1
ATOM 4833 C C . PRO B 1 297 ? 14.867 -75.25 -13.984 1 24.42 297 PRO B C 1
ATOM 4835 O O . PRO B 1 297 ? 14.844 -76.438 -14.281 1 24.42 297 PRO B O 1
ATOM 4838 N N . GLU B 1 298 ? 13.766 -74.625 -13.781 1 22.28 298 GLU B N 1
ATOM 4839 C CA . GLU B 1 298 ? 12.711 -75.625 -13.789 1 22.28 298 GLU B CA 1
ATOM 4840 C C . GLU B 1 298 ? 12.711 -76.438 -15.086 1 22.28 298 GLU B C 1
ATOM 4842 O O . GLU B 1 298 ? 12.586 -75.875 -16.172 1 22.28 298 GLU B O 1
ATOM 4847 N N . GLU B 1 299 ? 13.531 -77.562 -15.195 1 21.42 299 GLU B N 1
ATOM 4848 C CA . GLU B 1 299 ? 13.18 -78.875 -15.789 1 21.42 299 GLU B CA 1
ATOM 4849 C C . GLU B 1 299 ? 11.68 -79.125 -15.664 1 21.42 299 GLU B C 1
ATOM 4851 O O . GLU B 1 299 ? 11.125 -79.062 -14.562 1 21.42 299 GLU B O 1
ATOM 4856 N N . SER B 1 300 ? 10.922 -78.75 -16.703 1 23.19 300 SER B N 1
ATOM 4857 C CA . SER B 1 300 ? 9.539 -79.125 -16.984 1 23.19 300 SER B CA 1
ATOM 4858 C C . SER B 1 300 ? 9.281 -80.562 -16.625 1 23.19 300 SER B C 1
ATOM 4860 O O . SER B 1 300 ? 9.062 -81.375 -17.516 1 23.19 300 SER B O 1
ATOM 4862 N N . ALA B 1 301 ? 9.914 -81 -15.453 1 21.77 301 ALA B N 1
ATOM 4863 C CA . ALA B 1 301 ? 9.562 -82.375 -15.18 1 21.77 301 ALA B CA 1
ATOM 4864 C C . ALA B 1 301 ? 8.062 -82.625 -15.352 1 21.77 301 ALA B C 1
ATOM 4866 O O . ALA B 1 301 ? 7.25 -81.812 -14.828 1 21.77 301 ALA B O 1
ATOM 4867 N N . GLN B 1 302 ? 7.715 -83.375 -16.375 1 22.11 302 GLN B N 1
ATOM 4868 C CA . GLN B 1 302 ? 6.539 -84 -16.969 1 22.11 302 GLN B CA 1
ATOM 4869 C C . GLN B 1 302 ? 5.688 -84.688 -15.891 1 22.11 302 GLN B C 1
ATOM 4871 O O . GLN B 1 302 ? 5.746 -85.875 -15.727 1 22.11 302 GLN B O 1
ATOM 4876 N N . TYR B 1 303 ? 5.832 -84.125 -14.602 1 19.44 303 TYR B N 1
ATOM 4877 C CA . TYR B 1 303 ? 5.285 -85.062 -13.641 1 19.44 303 TYR B CA 1
ATOM 4878 C C . TYR B 1 303 ? 3.861 -85.438 -14.008 1 19.44 303 TYR B C 1
ATOM 4880 O O . TYR B 1 303 ? 3.021 -84.562 -14.273 1 19.44 303 TYR B O 1
ATOM 4888 N N . ALA B 1 304 ? 3.74 -86.688 -14.539 1 20.97 304 ALA B N 1
ATOM 4889 C CA . ALA B 1 304 ? 2.703 -87.625 -14.938 1 20.97 304 ALA B CA 1
ATOM 4890 C C . ALA B 1 304 ? 1.635 -87.75 -13.852 1 20.97 304 ALA B C 1
ATOM 4892 O O . ALA B 1 304 ? 1.894 -88.312 -12.781 1 20.97 304 ALA B O 1
ATOM 4893 N N . LEU B 1 305 ? 1.096 -86.5 -13.484 1 20.75 305 LEU B N 1
ATOM 4894 C CA . LEU B 1 305 ? 0.105 -86.688 -12.438 1 20.75 305 LEU B CA 1
ATOM 4895 C C . LEU B 1 305 ? -0.817 -87.875 -12.797 1 20.75 305 LEU B C 1
ATOM 4897 O O . LEU B 1 305 ? -1.333 -87.938 -13.914 1 20.75 305 LEU B O 1
ATOM 4901 N N . PRO B 1 306 ? -0.575 -89 -12.148 1 21.94 306 PRO B N 1
ATOM 4902 C CA . PRO B 1 306 ? -1.334 -90.25 -12.359 1 21.94 306 PRO B CA 1
ATOM 4903 C C . PRO B 1 306 ? -2.844 -90 -12.336 1 21.94 306 PRO B C 1
ATOM 4905 O O . PRO B 1 306 ? -3.328 -89.125 -11.664 1 21.94 306 PRO B O 1
ATOM 4908 N N . ILE B 1 307 ? -3.488 -90.188 -13.492 1 23.08 307 ILE B N 1
ATOM 4909 C CA . ILE B 1 307 ? -4.812 -90.125 -14.102 1 23.08 307 ILE B CA 1
ATOM 4910 C C . ILE B 1 307 ? -5.824 -90.875 -13.227 1 23.08 307 ILE B C 1
ATOM 4912 O O . ILE B 1 307 ? -6.871 -91.312 -13.703 1 23.08 307 ILE B O 1
ATOM 4916 N N . SER B 1 308 ? -5.527 -90.875 -11.797 1 19.27 308 SER B N 1
ATOM 4917 C CA . SER B 1 308 ? -6.344 -91.875 -11.164 1 19.27 308 SER B CA 1
ATOM 4918 C C . SER B 1 308 ? -7.805 -91.75 -11.57 1 19.27 308 SER B C 1
ATOM 4920 O O . SER B 1 308 ? -8.297 -90.625 -11.828 1 19.27 308 SER B O 1
ATOM 4922 N N . THR B 1 309 ? -8.422 -92.812 -11.984 1 21.7 309 THR B N 1
ATOM 4923 C CA . THR B 1 309 ? -9.594 -93.5 -12.578 1 21.7 309 THR B CA 1
ATOM 4924 C C . THR B 1 309 ? -10.828 -93.25 -11.719 1 21.7 309 THR B C 1
ATOM 4926 O O . THR B 1 309 ? -11.883 -93.812 -11.945 1 21.7 309 THR B O 1
ATOM 4929 N N . ILE B 1 310 ? -10.812 -92.062 -10.836 1 20.47 310 ILE B N 1
ATOM 4930 C CA . ILE B 1 310 ? -11.828 -92.312 -9.812 1 20.47 310 ILE B CA 1
ATOM 4931 C C . ILE B 1 310 ? -13.195 -92.5 -10.469 1 20.47 310 ILE B C 1
ATOM 4933 O O . ILE B 1 310 ? -13.594 -91.688 -11.312 1 20.47 310 ILE B O 1
ATOM 4937 N N . SER B 1 311 ? -13.797 -93.688 -10.289 1 19.34 311 SER B N 1
ATOM 4938 C CA . SER B 1 311 ? -15 -94.438 -10.609 1 19.34 311 SER B CA 1
ATOM 4939 C C . SER B 1 311 ? -16.266 -93.625 -10.227 1 19.34 311 SER B C 1
ATOM 4941 O O . SER B 1 311 ? -16.375 -93.125 -9.102 1 19.34 311 SER B O 1
ATOM 4943 N N . SER B 1 312 ? -16.875 -92.812 -11.18 1 20.28 312 SER B N 1
ATOM 4944 C CA . SER B 1 312 ? -18.109 -92.062 -11.141 1 20.28 312 SER B CA 1
ATOM 4945 C C . SER B 1 312 ? -19.25 -92.875 -10.531 1 20.28 312 SER B C 1
ATOM 4947 O O . SER B 1 312 ? -20.094 -93.375 -11.258 1 20.28 312 SER B O 1
ATOM 4949 N N . CYS B 1 313 ? -19 -93.5 -9.367 1 19.34 313 CYS B N 1
ATOM 4950 C CA . CYS B 1 313 ? -20.109 -94.375 -8.992 1 19.34 313 CYS B CA 1
ATOM 4951 C C . CYS B 1 313 ? -21.422 -93.625 -8.953 1 19.34 313 CYS B C 1
ATOM 4953 O O . CYS B 1 313 ? -21.484 -92.5 -8.398 1 19.34 313 CYS B O 1
ATOM 4955 N N . ALA B 1 314 ? -22.344 -93.938 -9.852 1 22.53 314 ALA B N 1
ATOM 4956 C CA . ALA B 1 314 ? -23.734 -93.75 -10.25 1 22.53 314 ALA B CA 1
ATOM 4957 C C . ALA B 1 314 ? -24.672 -93.875 -9.062 1 22.53 314 ALA B C 1
ATOM 4959 O O . ALA B 1 314 ? -25.906 -93.938 -9.227 1 22.53 314 ALA B O 1
ATOM 4960 N N . PRO B 1 315 ? -24.344 -93.375 -7.805 1 20.52 315 PRO B N 1
ATOM 4961 C CA . PRO B 1 315 ? -25.297 -94 -6.879 1 20.52 315 PRO B CA 1
ATOM 4962 C C . PRO B 1 315 ? -26.75 -93.688 -7.238 1 20.52 315 PRO B C 1
ATOM 4964 O O . PRO B 1 315 ? -27.031 -92.688 -7.863 1 20.52 315 PRO B O 1
ATOM 4967 N N . GLU B 1 316 ? -27.625 -94.688 -7.145 1 22.5 316 GLU B N 1
ATOM 4968 C CA . GLU B 1 316 ? -29 -95.062 -7.402 1 22.5 316 GLU B CA 1
ATOM 4969 C C . GLU B 1 316 ? -29.984 -94.312 -6.547 1 22.5 316 GLU B C 1
ATOM 4971 O O . GLU B 1 316 ? -30.047 -94.5 -5.332 1 22.5 316 GLU B O 1
ATOM 4976 N N . ARG B 1 317 ? -29.828 -92.938 -6.316 1 22.25 317 ARG B N 1
ATOM 4977 C CA . ARG B 1 317 ? -30.734 -92.625 -5.23 1 22.25 317 ARG B CA 1
ATOM 4978 C C . ARG B 1 317 ? -32.156 -93.062 -5.535 1 22.25 317 ARG B C 1
ATOM 4980 O O . ARG B 1 317 ? -32.594 -93 -6.684 1 22.25 317 ARG B O 1
ATOM 4987 N N . PRO B 1 318 ? -32.875 -93.5 -4.527 1 22.34 318 PRO B N 1
ATOM 4988 C CA . PRO B 1 318 ? -34.062 -94.312 -4.293 1 22.34 318 PRO B CA 1
ATOM 4989 C C . PRO B 1 318 ? -35.344 -93.625 -4.801 1 22.34 318 PRO B C 1
ATOM 4991 O O . PRO B 1 318 ? -35.344 -92.438 -5.031 1 22.34 318 PRO B O 1
ATOM 4994 N N . PRO B 1 319 ? -36.406 -94.312 -4.742 1 23.78 319 PRO B N 1
ATOM 4995 C CA . PRO B 1 319 ? -37.719 -94.438 -5.359 1 23.78 319 PRO B CA 1
ATOM 4996 C C . PRO B 1 319 ? -38.719 -93.375 -4.848 1 23.78 319 PRO B C 1
ATOM 4998 O O . PRO B 1 319 ? -39.031 -93.375 -3.66 1 23.78 319 PRO B O 1
ATOM 5001 N N . LEU B 1 320 ? -38.312 -92.062 -4.734 1 20.69 320 LEU B N 1
ATOM 5002 C CA . LEU B 1 320 ? -39.312 -91.438 -3.891 1 20.69 320 LEU B CA 1
ATOM 5003 C C . LEU B 1 320 ? -40.719 -91.812 -4.293 1 20.69 320 LEU B C 1
ATOM 5005 O O . LEU B 1 320 ? -41.031 -91.875 -5.484 1 20.69 320 LEU B O 1
ATOM 5009 N N . ALA B 1 321 ? -41.406 -92.062 -3.283 1 20.84 321 ALA B N 1
ATOM 5010 C CA . ALA B 1 321 ? -42.688 -92.625 -2.939 1 20.84 321 ALA B CA 1
ATOM 5011 C C . ALA B 1 321 ? -43.844 -91.875 -3.633 1 20.84 321 ALA B C 1
ATOM 5013 O O . ALA B 1 321 ? -43.688 -90.688 -4.008 1 20.84 321 ALA B O 1
ATOM 5014 N N . ALA B 1 322 ? -44.969 -92.438 -3.582 1 21.72 322 ALA B N 1
ATOM 5015 C CA . ALA B 1 322 ? -46.281 -92.688 -4.191 1 21.72 322 ALA B CA 1
ATOM 5016 C C . ALA B 1 322 ? -47.25 -91.625 -3.869 1 21.72 322 ALA B C 1
ATOM 5018 O O . ALA B 1 322 ? -47.688 -91.438 -2.723 1 21.72 322 ALA B O 1
ATOM 5019 N N . LEU B 1 323 ? -46.875 -90.312 -3.832 1 22.91 323 LEU B N 1
ATOM 5020 C CA . LEU B 1 323 ? -47.969 -89.625 -3.15 1 22.91 323 LEU B CA 1
ATOM 5021 C C . LEU B 1 323 ? -49.312 -90 -3.75 1 22.91 323 LEU B C 1
ATOM 5023 O O . LEU B 1 323 ? -49.5 -90 -4.973 1 22.91 323 LEU B O 1
ATOM 5027 N N . PRO B 1 324 ? -50.25 -90.375 -2.848 1 23.59 324 PRO B N 1
ATOM 5028 C CA . PRO B 1 324 ? -51.5 -91.125 -3.031 1 23.59 324 PRO B CA 1
ATOM 5029 C C . PRO B 1 324 ? -52.5 -90.375 -3.879 1 23.59 324 PRO B C 1
ATOM 5031 O O . PRO B 1 324 ? -52.312 -89.188 -4.168 1 23.59 324 PRO B O 1
ATOM 5034 N N . PRO B 1 325 ? -53.875 -90.562 -3.438 1 24.72 325 PRO B N 1
ATOM 5035 C CA . PRO B 1 325 ? -55.062 -91.125 -4.023 1 24.72 325 PRO B CA 1
ATOM 5036 C C . PRO B 1 325 ? -56.031 -90.062 -4.586 1 24.72 325 PRO B C 1
ATOM 5038 O O . PRO B 1 325 ? -55.781 -88.875 -4.375 1 24.72 325 PRO B O 1
ATOM 5041 N N . PRO B 1 326 ? -57.406 -90.062 -4.07 1 22.73 326 PRO B N 1
ATOM 5042 C CA . PRO B 1 326 ? -58.719 -90.375 -4.695 1 22.73 326 PRO B CA 1
ATOM 5043 C C . PRO B 1 326 ? -59.594 -89.125 -4.91 1 22.73 326 PRO B C 1
ATOM 5045 O O . PRO B 1 326 ? -60.188 -89 -5.973 1 22.73 326 PRO B O 1
ATOM 5048 N N . LEU B 1 327 ? -60.031 -88.25 -3.77 1 22.34 327 LEU B N 1
ATOM 5049 C CA . LEU B 1 327 ? -61.438 -88.375 -3.418 1 22.34 327 LEU B CA 1
ATOM 5050 C C . LEU B 1 327 ? -62.312 -87.438 -4.301 1 22.34 327 LEU B C 1
ATOM 5052 O O . LEU B 1 327 ? -61.812 -86.438 -4.832 1 22.34 327 LEU B O 1
ATOM 5056 N N . GLN B 1 328 ? -63.781 -87.562 -4.207 1 21.59 328 GLN B N 1
ATOM 5057 C CA . GLN B 1 328 ? -65.125 -87.688 -4.699 1 21.59 328 GLN B CA 1
ATOM 5058 C C . GLN B 1 328 ? -65.875 -86.375 -4.824 1 21.59 328 GLN B C 1
ATOM 5060 O O . GLN B 1 328 ? -66.375 -86.062 -5.883 1 21.59 328 GLN B O 1
ATOM 5065 N N . THR B 1 329 ? -66.812 -86 -3.752 1 23.06 329 THR B N 1
ATOM 5066 C CA . THR B 1 329 ? -68.312 -86 -3.771 1 23.06 329 THR B CA 1
ATOM 5067 C C . THR B 1 329 ? -68.875 -84.625 -4.117 1 23.06 329 THR B C 1
ATOM 5069 O O . THR B 1 329 ? -69.688 -84.5 -5.02 1 23.06 329 THR B O 1
ATOM 5072 N N . GLY B 1 330 ? -69.5 -83.875 -3.092 1 23.64 330 GLY B N 1
ATOM 5073 C CA . GLY B 1 330 ? -70.938 -83.688 -2.971 1 23.64 330 GLY B CA 1
ATOM 5074 C C . GLY B 1 330 ? -71.438 -82.438 -3.646 1 23.64 330 GLY B C 1
ATOM 5075 O O . GLY B 1 330 ? -70.625 -81.562 -4.004 1 23.64 330 GLY B O 1
ATOM 5076 N N . PRO B 1 331 ? -72.812 -82.25 -3.607 1 28.06 331 PRO B N 1
ATOM 5077 C CA . PRO B 1 331 ? -74 -81.812 -4.223 1 28.06 331 PRO B CA 1
ATOM 5078 C C . PRO B 1 331 ? -74.188 -80.25 -4.176 1 28.06 331 PRO B C 1
ATOM 5080 O O . PRO B 1 331 ? -74.625 -79.688 -5.133 1 28.06 331 PRO B O 1
ATOM 5083 N N . THR B 1 332 ? -73.875 -79.75 -2.871 1 25.17 332 THR B N 1
ATOM 5084 C CA . THR B 1 332 ? -75.062 -79.188 -2.238 1 25.17 332 THR B CA 1
ATOM 5085 C C . THR B 1 332 ? -75.5 -77.938 -2.938 1 25.17 332 THR B C 1
ATOM 5087 O O . THR B 1 332 ? -74.688 -77.188 -3.488 1 25.17 332 THR B O 1
ATOM 5090 N N . GLU B 1 333 ? -76.5 -77.188 -2.27 1 25.89 333 GLU B N 1
ATOM 5091 C CA . GLU B 1 333 ? -77.562 -76.188 -2.453 1 25.89 333 GLU B CA 1
ATOM 5092 C C . GLU B 1 333 ? -76.938 -74.812 -2.748 1 25.89 333 GLU B C 1
ATOM 5094 O O . GLU B 1 333 ? -75.938 -74.375 -2.105 1 25.89 333 GLU B O 1
#

Nearest PDB structures (foldseek):
  3ukm-assembly1_B  TM=8.896E-01  e=4.692E-15  Homo sapiens
  7sk1-assembly1_A  TM=7.039E-01  e=6.065E-14  Rattus norvegicus
  7lja-assembly1_B  TM=6.209E-01  e=5.252E-10  Homo sapiens
  3um7-assembly1_A  TM=7.234E-01  e=3.380E-08  Homo sapiens
  6w83-assembly1_B  TM=5.837E-01  e=9.606E-09  Mus musculus

Organism: NCBI:txid299321

Sequence (666 aa):
MALRRLLRERAFCLLAVGYVLLLALGGLGFMLLERTEESALAAEARGLRARFLREHPCVRARALDALARRALHAGGRGVAVLEADGDARNFDFASSLFFVTTFLTTTGYGTTMPLSDSGRLFCILYCMVGIPVTLLLLSCLTRAILPRLSRLPVRLLQTLWGLSHSRAALAYAASLAACTAVLFFLLPAASFCLLEPDWSFLESLYFCFISLSTIGLGDYLPGKNRSLPERRRLEFATSCYLVVGLVVLFVVLETFWELPQVQALVRLFAGPRSMDLKGLDLGEMVFECGPASPASPEESAQYALPISTISSCAPERPPLAALPPPLQTGPTEMALRRLLRERAFCLLAVGYVLLLALGGLGFMLLERTEESALAAEARGLRARFLREHPCVRARALDALARRALHAGGRGVAVLEADGDARNFDFASSLFFVTTFLTTTGYGTTMPLSDSGRLFCILYCMVGIPVTLLLLSCLTRAILPRLSRLPVRLLQTLWGLSHSRAALAYAASLAACTAVLFFLLPAASFCLLEPDWSFLESLYFCFISLSTIGLGDYLPGKNRSLPERRRLEFATSCYLVVGLVVLFVVLETFWELPQVQALVRLFAGPRSMDLKGLDLGEMVFECGPASPASPEESAQYALPISTISSCAPERPPLAALPPPLQTGPTE

InterPro domains:
  IPR003280 Two pore domain potassium channel [PR01333] (102-130)
  IPR003280 Two pore domain potassium channel [PR01333] (213-222)
  IPR003280 Two pore domain potassium channel [PTHR11003] (8-256)
  IPR005408 Two pore domain potassium channel, TWIK family [PR01586] (58-70)
  IPR005408 Two pore domain potassium channel, TWIK family [PR01586] (72-88)
  IPR005408 Two pore domain potassium channel, TWIK family [PR01586] (132-144)
  IPR005408 Two pore domain potassium channel, TWIK family [PR01586] (239-252)
  IPR005408 Two pore domain potassium channel, TWIK family [PR01586] (254-272)
  IPR013099 Potassium channel domain [PF07885] (88-145)
  IPR013099 Potassium channel domain [PF07885] (182-257)

Secondary structure (DSSP, 8-state):
-HHHHHHHHHHHHHHHHHHHHHHHHHHHHHHHHHHHHHHHHHHHHHHHHHHHHHH-TTS-HHHHHHHHHHHHHHTT----TT---TT--TTSHHHHHHHHHHHHTT---SSS---SHHHHHHHHHHHHHHHHHHHHHHHHHHHHHHHHHHHHHHHHHHHHH---HHHHHHHHHHHHHHHHHIIIIIHHHHHHHHH-TT--HHHHHHHHHHHHTT----S--TTTTS-HHHHHHHHHHHHHHHHHHHHHHHHHHHHHHHSHHHHHHHHHHH-S-HHHHHHHHHHHTS-----------------------------------------------/-HHHHHHHHHHHHHHHHHHHHHHHHHHHHHHHHHHHHHHHHHHHHHHHHHHHHHH-TTS-HHHHHHHHHHHHHHTT----SS---TT--TTSHHHHHHHHHHHHTT---SSS---SHHHHHHHHHHHHHHHHHHHHHHHHHHHHHHHHHHHHHHHHHHHHH---HHHHHHHHHHHHHHHHHIIIIIHHHHHHHHH-TT--HHHHHHHHHHHHTT----S--TTTTS-HHHHHHHHHHHHHHHHHHHHHHHHHHHHHHHSHHHHHHHHHHH-S-HHHHHHHHHHHTS-----------------------------------------------

Solvent-accessible surface area (backbone atoms only — not comparable to full-atom values): 36778 Å² total; per-residue (Å²): 112,68,64,59,48,51,51,20,50,50,37,39,50,49,52,54,52,50,48,54,47,50,47,52,50,45,6,52,50,51,19,66,60,40,44,61,55,50,53,49,48,51,50,50,52,50,46,52,52,50,51,49,40,65,75,30,72,76,50,51,70,66,56,55,45,50,49,49,50,50,51,25,60,70,52,50,45,80,65,65,61,67,56,70,70,81,76,74,66,71,48,39,60,59,45,18,34,37,44,43,51,32,45,54,65,16,13,16,38,38,84,69,69,70,83,42,70,66,37,43,51,47,51,53,56,48,45,69,52,41,38,59,51,49,52,49,50,48,50,33,50,35,58,55,44,45,60,66,56,50,54,54,53,33,49,43,37,28,68,72,64,65,36,53,71,67,55,21,49,48,50,48,48,48,49,51,47,50,49,47,44,43,64,62,32,50,47,50,12,53,50,44,26,69,73,33,84,88,39,48,58,66,55,24,37,41,44,39,51,37,46,61,63,16,17,15,41,48,68,71,58,79,40,75,90,49,55,68,71,55,19,44,53,41,36,51,51,49,44,52,48,46,56,55,44,40,50,53,50,49,40,50,52,50,51,49,55,68,32,64,73,49,43,48,51,42,31,52,35,38,43,75,62,63,77,62,50,55,67,55,49,62,64,62,63,58,62,77,72,59,70,71,70,66,79,71,76,87,71,90,75,84,76,73,74,78,77,77,73,87,84,80,87,74,80,80,78,80,79,80,81,77,79,88,82,80,82,76,86,83,77,89,132,113,68,64,58,50,51,49,20,52,49,39,38,50,48,52,53,52,50,48,54,49,51,47,52,50,45,7,50,51,50,18,66,61,40,46,61,55,50,52,50,49,53,49,50,52,50,46,53,52,51,50,50,40,66,75,30,71,76,50,50,69,65,56,55,43,49,48,48,50,50,50,26,59,70,52,50,43,79,64,68,60,68,58,69,70,80,76,74,66,69,49,38,59,59,45,18,32,35,45,43,50,32,46,55,64,17,12,17,38,39,84,66,69,71,82,44,71,66,38,41,52,47,51,53,56,47,45,69,53,41,39,58,51,47,52,48,50,47,50,32,50,36,57,56,46,44,61,66,56,50,52,51,54,32,48,44,36,28,66,72,64,66,36,54,72,68,56,19,49,48,51,48,48,49,51,51,47,51,50,47,43,43,65,61,33,50,47,50,14,54,50,45,26,69,72,33,83,88,38,48,58,65,54,22,38,43,44,40,51,37,46,61,66,16,17,16,43,47,64,72,58,80,38,73,90,47,54,68,72,55,20,43,51,42,36,51,52,48,44,52,49,47,55,53,44,39,49,52,51,48,39,50,50,51,52,50,53,67,32,66,71,48,43,49,52,42,30,52,35,40,42,74,64,64,76,63,50,56,66,55,48,63,64,60,62,59,60,76,73,58,69,74,70,67,79,71,73,77,70,78,71,73,75,73,72,77,75,76,73,82,75,77,77,68,77,76,79,77,77,82,77,74,80,83,88,85,93,87,85,86,84,79,135

Radius of gyration: 39.28 Å; Cα contacts (8 Å, |Δi|>4): 603; chains: 2; bounding box: 147×137×80 Å